Protein AF-A0A1Y6BGN5-F1 (afdb_monomer_lite)

pLDDT: mean 85.34, std 17.21, range [22.95, 98.94]

Organism: NCBI:txid1513793

Secondary structure (DSSP, 8-state):
---S---S--EEEEEETTEEEEEEGGG-SEEEEETTEEEEE-SS-EEEESS-HHHHHHHS-TTTEEEEETTEEEEGGGEEEEE-SSSPEEEETTS-EEEPPTTTHHHHHHHHHHHHHHHH--S----------HHHHTPPBPPPSS-HHHHHHHH-TT--HHHHHHHHHHTTS--PEEESTT-TTHHHHHHHHHHHHHHTT-B-EEEE------GGGTTPPPPHHHHHHHHHHHHHHHHHHTTS-EEEEE-TTHHHHHTT-S-HHHHHHHHHHHHHHHHHHTTSTTEEEEEE---TTTS-HHHHHHHHHHHTTTTSSEEEE-TT----HHHHHHHHHHHHHHTTS-EEEEE-SSBTT--SSTT--SS-SS-B--SPPBS--SSTTEEEEE--SPTTB---STTTS-SPPTT-B-HHHHHHHHHTT-S---

InterPro domains:
  IPR007492 LytTR DNA-binding domain [PF04397] (25-107)
  IPR007492 LytTR DNA-binding domain [PS50930] (26-114)
  IPR007492 LytTR DNA-binding domain [SM00850] (18-113)
  IPR016288 1, 4-beta cellobiohydrolase [PF01341] (138-424)
  IPR016288 1, 4-beta cellobiohydrolase [PR00733] (160-179)
  IPR016288 1, 4-beta cellobiohydrolase [PR00733] (202-215)
  IPR016288 1, 4-beta cellobiohydrolase [PR00733] (230-245)
  IPR016288 1, 4-beta cellobiohydrolase [PR00733] (286-299)
  IPR016288 1, 4-beta cellobiohydrolase [PR00733] (316-326)
  IPR016288 1, 4-beta cellobiohydrolase [PR00733] (346-359)
  IPR016288 1, 4-beta cellobiohydrolase [PR00733] (362-382)
  IPR016288 1, 4-beta cellobiohydrolase [PR00733] (386-400)
  IPR016288 1, 4-beta cellobiohydrolase [PTHR34876] (112-424)
  IPR036434 1, 4-beta cellobiohydrolase superfamily [G3DSA:3.20.20.40] (139-429)
  IPR036434 1, 4-beta cellobiohydrolase superfamily [SSF51989] (150-424)

Foldseek 3Di:
DDDPPQPAFPWQWDDDPPDIDTDGPVQFFKWFDDPNWIWTDGLPDIDTHPDQVVVVVVNDDPQFWDDQDNGMIGGLVQFPDWDPDPQTWTQGVSRDIDGGDPVCVVVVVVNNCVVVCLQDDDDDPPCPCPPPPPVLQPAAADQDQPDLLNVCLVPPPPQDPVLSVLSVVLSPFAAEAEDEPPPPDLLVVLLVVLVRQVVVSHAHEYEDAYPPLDVVCQPPDDDPVNLVVSLVSLLSNLVSCAQPEYEYEYHAPQLLSLPPRPPVVRLLSSLSSLLSSLVSNVVHPRYQYAYEQEELLRDALSSSLVSCVSSPCVSHQYHEYQQLHAAAPVRRVVRRVSNCSSVVNRAYEYAQQWHQPGDPDSVDRFLDALIARGDGWGQNDPDSRYRIHHNHPSQQAGCACPPVNPDDGGRNGHSVRSVRRHVSNDDPDD

Sequence (430 aa):
MTTANDIVNSNFILQIGVNKKVFHSSEILFFVSENHKTYLVTDKDRWAYDKPLREIEKTLPNLNFVRIHRNAIVNLDYVKRFSKRSPLVITMTNDQNLTVSRSRRQEALKRYENFITAKHSPARMIFSKVVRSKDFASEKIWTRRDSKVRSAIETIPSLDLTERQKLLFLAQQPQAVWLGEWNRDIYADLSRLMRQANHSDSVPIFVIYRLFLREETYGKAIELSFVEDYLNWIRTIANVVGSSKAIIILEPNALCGLANNEDQDQVNLLISLLRSSIEILKQCPKIKLYIDAGNPNWLDAAHISIFLARAGVDIADGFALNVSNYIENDRNIGYGEEISRYLGGKHFVIDTGRNGRGIQNPDEWCNPDGVGLGSIPTLDVKHPLIDGYLWIKPPGESDGVGPEGVAPQDGMFWPQKAIELIDNWRSSSN

Radius of gyration: 24.24 Å; chains: 1; bounding box: 55×46×79 Å

Structure (mmCIF, N/CA/C/O backbone):
data_AF-A0A1Y6BGN5-F1
#
_entry.id   AF-A0A1Y6BGN5-F1
#
loop_
_atom_site.group_PDB
_atom_site.id
_atom_site.type_symbol
_atom_site.label_atom_id
_atom_site.label_alt_id
_atom_site.label_comp_id
_atom_site.label_asym_id
_atom_site.label_entity_id
_atom_site.label_seq_id
_atom_site.pdbx_PDB_ins_code
_atom_site.Cartn_x
_atom_site.Cartn_y
_atom_site.Cartn_z
_atom_site.occupancy
_atom_site.B_iso_or_equiv
_atom_site.auth_seq_id
_atom_site.auth_comp_id
_atom_site.auth_asym_id
_atom_site.auth_atom_id
_atom_site.pdbx_PDB_model_num
ATOM 1 N N . MET A 1 1 ? -26.958 20.041 21.762 1.00 27.11 1 MET A N 1
ATOM 2 C CA . MET A 1 1 ? -26.832 19.494 20.397 1.00 27.11 1 MET A CA 1
ATOM 3 C C . MET A 1 1 ? -25.349 19.360 20.132 1.00 27.11 1 MET A C 1
ATOM 5 O O . MET A 1 1 ? -24.691 20.367 19.926 1.00 27.11 1 MET A O 1
ATOM 9 N N . THR A 1 2 ? -24.814 18.158 20.311 1.00 22.95 2 THR A N 1
ATOM 10 C CA . THR A 1 2 ? -23.373 17.890 20.244 1.00 22.95 2 THR A CA 1
ATOM 11 C C . THR A 1 2 ? -23.068 17.406 18.832 1.00 22.95 2 THR A C 1
ATOM 13 O O . THR A 1 2 ? -23.656 16.427 18.378 1.00 22.95 2 THR A O 1
ATOM 16 N N . THR A 1 3 ? -22.252 18.166 18.110 1.00 23.73 3 THR A N 1
ATOM 17 C CA . THR A 1 3 ? -21.906 17.954 16.702 1.00 23.73 3 THR A CA 1
ATOM 18 C C . THR A 1 3 ? -20.959 16.768 16.526 1.00 23.73 3 THR A C 1
ATOM 20 O O . THR A 1 3 ? -20.103 16.516 17.365 1.00 23.73 3 THR A O 1
ATOM 23 N N . ALA A 1 4 ? -21.119 16.056 15.412 1.00 23.69 4 ALA A N 1
ATOM 24 C CA . ALA A 1 4 ? -20.510 14.772 15.065 1.00 23.69 4 ALA A CA 1
ATOM 25 C C . ALA A 1 4 ? -18.988 14.793 14.762 1.00 23.69 4 ALA A C 1
ATOM 27 O O . ALA A 1 4 ? -18.525 13.988 13.964 1.00 23.69 4 ALA A O 1
ATOM 28 N N . ASN A 1 5 ? -18.210 15.675 15.401 1.00 25.70 5 ASN A N 1
ATOM 29 C CA . ASN A 1 5 ? -16.781 15.877 15.109 1.00 25.70 5 ASN A CA 1
ATOM 30 C C . ASN A 1 5 ? -15.799 15.360 16.181 1.00 25.70 5 ASN A C 1
ATOM 32 O O . ASN A 1 5 ? -14.600 15.572 16.037 1.00 25.70 5 ASN A O 1
ATOM 36 N N . ASP A 1 6 ? -16.254 14.638 17.210 1.00 25.44 6 ASP A N 1
ATOM 37 C CA . ASP A 1 6 ? -15.385 14.235 18.337 1.00 25.44 6 ASP A CA 1
ATOM 38 C C . ASP A 1 6 ? -14.902 12.766 18.307 1.00 25.44 6 ASP A C 1
ATOM 40 O O . ASP A 1 6 ? -14.365 12.270 19.296 1.00 25.44 6 ASP A O 1
ATOM 44 N N . ILE A 1 7 ? -15.065 12.034 17.199 1.00 31.16 7 ILE A N 1
ATOM 45 C CA . ILE A 1 7 ? -14.759 10.588 17.139 1.00 31.16 7 ILE A CA 1
ATOM 46 C C . ILE A 1 7 ? -13.553 10.320 16.235 1.00 31.16 7 ILE A C 1
ATOM 48 O O . ILE A 1 7 ? -13.717 9.741 15.168 1.00 31.16 7 ILE A O 1
ATOM 52 N N . VAL A 1 8 ? -12.351 10.747 16.640 1.00 32.72 8 VAL A N 1
ATOM 53 C CA . VAL A 1 8 ? -11.109 10.366 15.929 1.00 32.72 8 VAL A CA 1
ATOM 54 C C . VAL A 1 8 ? -9.884 10.129 16.839 1.00 32.72 8 VAL A C 1
ATOM 56 O O . VAL A 1 8 ? -9.085 9.260 16.535 1.00 32.72 8 VAL A O 1
ATOM 59 N N . ASN A 1 9 ? -9.733 10.768 18.005 1.00 41.16 9 ASN A N 1
ATOM 60 C CA . ASN A 1 9 ? -8.529 10.593 18.842 1.00 41.16 9 ASN A CA 1
ATOM 61 C C . ASN A 1 9 ? -8.879 10.439 20.322 1.00 41.16 9 ASN A C 1
ATOM 63 O O . ASN A 1 9 ? -9.139 11.428 21.006 1.00 41.16 9 ASN A O 1
ATOM 67 N N . SER A 1 10 ? -8.854 9.223 20.867 1.00 56.25 10 SER A N 1
ATOM 68 C CA . SER A 1 10 ? -9.094 9.025 22.305 1.00 56.25 10 SER A CA 1
ATOM 69 C C . SER A 1 10 ? -7.790 9.109 23.095 1.00 56.25 10 SER A C 1
ATOM 71 O O . SER A 1 10 ? -7.360 8.150 23.734 1.00 56.25 10 SER A O 1
ATOM 73 N N . ASN A 1 11 ? -7.165 10.283 23.029 1.00 65.75 11 ASN A N 1
ATOM 74 C CA . ASN A 1 11 ? -6.073 10.670 23.909 1.00 65.75 11 ASN A CA 1
ATOM 75 C C . ASN A 1 11 ? -6.646 11.083 25.272 1.00 65.75 11 ASN A C 1
ATOM 77 O O . ASN A 1 11 ? -7.466 11.997 25.378 1.00 65.75 11 ASN A O 1
ATOM 81 N N . PHE A 1 12 ? -6.202 10.418 26.333 1.00 69.94 12 PHE A N 1
ATOM 82 C CA . PHE A 1 12 ? -6.549 10.726 27.712 1.00 69.94 12 PHE A CA 1
ATOM 83 C C . PHE A 1 12 ? -5.509 11.680 28.282 1.00 69.94 12 PHE A C 1
ATOM 85 O O . PHE A 1 12 ? -4.389 11.296 28.607 1.00 69.94 12 PHE A O 1
ATOM 92 N N . ILE A 1 13 ? -5.888 12.948 28.397 1.00 71.62 13 ILE A N 1
ATOM 93 C CA . ILE A 1 13 ? -5.029 13.976 28.981 1.00 71.62 13 ILE A CA 1
ATOM 94 C C . ILE A 1 13 ? -5.192 13.937 30.498 1.00 71.62 13 ILE A C 1
ATOM 96 O O . ILE A 1 13 ? -6.309 14.023 31.005 1.00 71.62 13 ILE A O 1
ATOM 100 N N . LEU A 1 14 ? -4.075 13.808 31.201 1.00 72.69 14 LEU A N 1
ATOM 101 C CA . LEU A 1 14 ? -3.960 13.819 32.649 1.00 72.69 14 LEU A CA 1
ATOM 102 C C . LEU A 1 14 ? -3.153 15.049 33.071 1.00 72.69 14 LEU A C 1
ATOM 104 O O . LEU A 1 14 ? -2.045 15.268 32.580 1.00 72.69 14 LEU A O 1
ATOM 108 N N . GLN A 1 15 ? -3.682 15.841 33.999 1.00 66.94 15 GLN A N 1
ATOM 109 C CA . GLN A 1 15 ? -2.956 16.977 34.557 1.00 66.94 15 GLN A CA 1
ATOM 110 C C . GLN A 1 15 ? -2.187 16.560 35.819 1.00 66.94 15 GLN A C 1
ATOM 112 O O . GLN A 1 15 ? -2.777 16.072 36.780 1.00 66.94 15 GLN A O 1
ATOM 117 N N . ILE A 1 16 ? -0.865 16.756 35.818 1.00 63.09 16 ILE A N 1
ATOM 118 C CA . ILE A 1 16 ? 0.044 16.461 36.935 1.00 63.09 16 ILE A CA 1
ATOM 119 C C . ILE A 1 16 ? 0.723 17.770 37.344 1.00 63.09 16 ILE A C 1
ATOM 121 O O . ILE A 1 16 ? 1.734 18.179 36.769 1.00 63.09 16 ILE A O 1
ATOM 125 N N . GLY A 1 17 ? 0.147 18.460 38.329 1.00 64.88 17 GLY A N 1
ATOM 126 C CA . GLY A 1 17 ? 0.598 19.800 38.706 1.00 64.88 17 GLY A CA 1
ATOM 127 C C . GLY A 1 17 ? 0.460 20.779 37.534 1.00 64.88 17 GLY A C 1
ATOM 128 O O . GLY A 1 17 ? -0.644 20.996 37.032 1.00 64.88 17 GLY A O 1
ATOM 129 N N . VAL A 1 18 ? 1.581 21.353 37.090 1.00 62.25 18 VAL A N 1
ATOM 130 C CA . VAL A 1 18 ? 1.641 22.261 35.926 1.00 62.25 18 VAL A CA 1
ATOM 131 C C . VAL A 1 18 ? 1.760 21.534 34.581 1.00 62.25 18 VAL A C 1
ATOM 133 O O . VAL A 1 18 ? 1.523 22.141 33.540 1.00 62.25 18 VAL A O 1
ATOM 136 N N . ASN A 1 19 ? 2.091 20.240 34.586 1.00 58.00 19 ASN A N 1
ATOM 137 C CA . ASN A 1 19 ? 2.354 19.469 33.374 1.00 58.00 19 ASN A CA 1
ATOM 138 C C . ASN A 1 19 ? 1.114 18.688 32.923 1.00 58.00 19 ASN A C 1
ATOM 140 O O . ASN A 1 19 ? 0.285 18.273 33.736 1.00 58.00 19 ASN A O 1
ATOM 144 N N . LYS A 1 20 ? 1.009 18.442 31.615 1.00 74.44 20 LYS A N 1
ATOM 145 C CA . LYS A 1 20 ? 0.020 17.530 31.029 1.00 74.44 20 LYS A CA 1
ATOM 146 C C . LYS A 1 20 ? 0.733 16.283 30.528 1.00 74.44 20 LYS A C 1
ATOM 148 O O . LYS A 1 20 ? 1.713 16.391 29.801 1.00 74.44 20 LYS A O 1
ATOM 153 N N . LYS A 1 21 ? 0.223 15.112 30.898 1.00 78.19 21 LYS A N 1
ATOM 154 C CA . LYS A 1 21 ? 0.632 13.823 30.340 1.00 78.19 21 LYS A CA 1
ATOM 155 C C . LYS A 1 21 ? -0.504 13.295 29.475 1.00 78.19 21 LYS A C 1
ATOM 157 O O . LYS A 1 21 ? -1.659 13.341 29.889 1.00 78.19 21 LYS A O 1
ATOM 162 N N . VAL A 1 22 ? -0.187 12.843 28.270 1.00 78.12 22 VAL A N 1
ATOM 163 C CA . VAL A 1 22 ? -1.165 12.288 27.331 1.00 78.12 22 VAL A CA 1
ATOM 164 C C . VAL A 1 22 ? -0.987 10.778 27.311 1.00 78.12 22 VAL A C 1
ATOM 166 O O . VAL A 1 22 ? 0.139 10.316 27.180 1.00 78.12 22 VAL A O 1
ATOM 169 N N . PHE A 1 23 ? -2.080 10.036 27.467 1.00 76.25 23 PHE A N 1
ATOM 170 C CA . PHE A 1 23 ? -2.112 8.584 27.310 1.00 76.25 23 PHE A CA 1
ATOM 171 C C . PHE A 1 23 ? -2.962 8.236 26.099 1.00 76.25 23 PHE A C 1
ATOM 173 O O . PHE A 1 23 ? -4.135 8.615 26.035 1.00 76.25 23 PHE A O 1
ATOM 180 N N . HIS A 1 24 ? -2.409 7.490 25.157 1.00 76.56 24 HIS A N 1
ATOM 181 C CA . HIS A 1 24 ? -3.201 6.896 24.100 1.00 76.56 24 HIS A CA 1
ATOM 182 C C . HIS A 1 24 ? -4.058 5.757 24.669 1.00 76.56 24 HIS A C 1
ATOM 184 O O . HIS A 1 24 ? -3.662 5.052 25.598 1.00 76.56 24 HIS A O 1
ATOM 190 N N . SER A 1 25 ? -5.248 5.539 24.107 1.00 76.12 25 SER A N 1
ATOM 191 C CA . SER A 1 25 ? -6.156 4.476 24.567 1.00 76.12 25 SER A CA 1
ATOM 192 C C . SER A 1 25 ? -5.528 3.071 24.558 1.00 76.12 25 SER A C 1
ATOM 194 O O . SER A 1 25 ? -5.882 2.244 25.398 1.00 76.12 25 SER A O 1
ATOM 196 N N . SER A 1 26 ? -4.559 2.813 23.671 1.00 77.25 26 SER A N 1
ATOM 197 C CA . SER A 1 26 ? -3.811 1.550 23.637 1.00 77.25 26 SER A CA 1
ATOM 198 C C . SER A 1 26 ? -2.846 1.374 24.807 1.00 77.25 26 SER A C 1
ATOM 200 O O . SER A 1 26 ? -2.418 0.267 25.059 1.00 77.25 26 SER A O 1
ATOM 202 N N . GLU A 1 27 ? -2.479 2.417 25.545 1.00 79.25 27 GLU A N 1
ATOM 203 C CA . GLU A 1 27 ? -1.602 2.271 26.720 1.00 79.25 27 GLU A CA 1
ATOM 204 C C . GLU A 1 27 ? -2.378 1.849 27.977 1.00 79.25 27 GLU A C 1
ATOM 206 O O . GLU A 1 27 ? -1.798 1.541 29.021 1.00 79.25 27 GLU A O 1
ATOM 211 N N . ILE A 1 28 ? -3.710 1.870 27.900 1.00 88.31 28 ILE A N 1
ATOM 212 C CA . ILE A 1 28 ? -4.588 1.758 29.056 1.00 88.31 28 ILE A CA 1
ATOM 213 C C . ILE A 1 28 ? -5.136 0.337 29.140 1.00 88.31 28 ILE A C 1
ATOM 215 O O . ILE A 1 28 ? -5.946 -0.091 28.312 1.00 88.31 28 ILE A O 1
ATOM 219 N N . LEU A 1 29 ? -4.746 -0.370 30.202 1.00 91.25 29 LEU A N 1
ATOM 220 C CA . LEU A 1 29 ? -5.252 -1.705 30.510 1.00 91.25 29 LEU A CA 1
ATOM 221 C C . LEU A 1 29 ? -6.689 -1.612 31.029 1.00 91.25 29 LEU A C 1
ATOM 223 O O . LEU A 1 29 ? -7.571 -2.352 30.595 1.00 91.25 29 LEU A O 1
ATOM 227 N N . PHE A 1 30 ? -6.944 -0.708 31.975 1.00 94.50 30 PHE A N 1
ATOM 228 C CA . PHE A 1 30 ? -8.275 -0.482 32.532 1.00 94.50 30 PHE A CA 1
ATOM 229 C C . PHE A 1 30 ? -8.357 0.843 33.298 1.00 94.50 30 PHE A C 1
ATOM 231 O O . PHE A 1 30 ? -7.354 1.452 33.666 1.00 94.50 30 PHE A O 1
ATOM 238 N N . PHE A 1 31 ? -9.586 1.263 33.584 1.00 95.06 31 PHE A N 1
ATOM 239 C CA . PHE A 1 31 ? -9.889 2.317 34.539 1.00 95.06 31 PHE A CA 1
ATOM 240 C C . PHE A 1 31 ? -10.574 1.721 35.761 1.00 95.06 31 PHE A C 1
ATOM 242 O O . PHE A 1 31 ? -11.490 0.904 35.624 1.00 95.06 31 PHE A O 1
ATOM 249 N N . VAL A 1 32 ? -10.193 2.176 36.951 1.00 96.31 32 VAL A N 1
ATOM 250 C CA . VAL A 1 32 ? -10.810 1.756 38.213 1.00 96.31 32 VAL A CA 1
ATOM 251 C C . VAL A 1 32 ? -11.183 2.965 39.059 1.00 96.31 32 VAL A C 1
ATOM 253 O O . VAL A 1 32 ? -10.526 3.998 39.000 1.00 96.31 32 VAL A O 1
ATOM 256 N N . SER A 1 33 ? -12.251 2.863 39.844 1.00 95.38 33 SER A N 1
ATOM 257 C CA . SER A 1 33 ? -12.600 3.863 40.847 1.00 95.38 33 SER A CA 1
ATOM 258 C C . SER A 1 33 ? -12.490 3.289 42.255 1.00 95.38 33 SER A C 1
ATOM 260 O O . SER A 1 33 ? -13.109 2.276 42.589 1.00 95.38 33 SER A O 1
ATOM 262 N N . GLU A 1 34 ? -11.702 3.963 43.085 1.00 91.94 34 GLU A N 1
ATOM 263 C CA . GLU A 1 34 ? -11.413 3.604 44.472 1.00 91.94 34 GLU A CA 1
ATOM 264 C C . GLU A 1 34 ? -11.423 4.888 45.301 1.00 91.94 34 GLU A C 1
ATOM 266 O O . GLU A 1 34 ? -10.893 5.908 44.862 1.00 91.94 34 GLU A O 1
ATOM 271 N N . ASN A 1 35 ? -12.037 4.868 46.488 1.00 88.62 35 ASN A N 1
ATOM 272 C CA . ASN A 1 35 ? -12.078 6.022 47.399 1.00 88.62 35 ASN A CA 1
ATOM 273 C C . ASN A 1 35 ? -12.530 7.335 46.725 1.00 88.62 35 ASN A C 1
ATOM 275 O O . ASN A 1 35 ? -11.926 8.386 46.921 1.00 88.62 35 ASN A O 1
ATOM 279 N N . HIS A 1 36 ? -13.580 7.260 45.897 1.00 84.31 36 HIS A N 1
ATOM 280 C CA . HIS A 1 36 ? -14.138 8.382 45.122 1.00 84.31 36 HIS A CA 1
ATOM 281 C C . HIS A 1 36 ? -13.188 9.026 44.101 1.00 84.31 36 HIS A C 1
ATOM 283 O O . HIS A 1 36 ? -13.526 10.054 43.520 1.00 84.31 36 HIS A O 1
ATOM 289 N N . LYS A 1 37 ? -12.034 8.411 43.833 1.00 90.56 37 LYS A N 1
ATOM 290 C CA . LYS A 1 37 ? -11.108 8.817 42.776 1.00 90.56 37 LYS A CA 1
ATOM 291 C C . LYS A 1 37 ? -11.176 7.828 41.625 1.00 90.56 37 LYS A C 1
ATOM 293 O O . LYS A 1 37 ? -11.434 6.641 41.838 1.00 90.56 37 LYS A O 1
ATOM 298 N N . THR A 1 38 ? -10.973 8.313 40.408 1.00 93.06 38 THR A N 1
ATOM 299 C CA . THR A 1 38 ? -10.770 7.458 39.238 1.00 93.06 38 THR A CA 1
ATOM 300 C C . THR A 1 38 ? -9.277 7.296 39.011 1.00 93.06 38 THR A C 1
ATOM 302 O O . THR A 1 38 ? -8.500 8.216 39.251 1.00 93.06 38 THR A O 1
ATOM 305 N N . TYR A 1 39 ? -8.873 6.127 38.544 1.00 94.50 39 TYR A N 1
ATOM 306 C CA . TYR A 1 39 ? -7.512 5.826 38.154 1.00 94.50 39 TYR A CA 1
ATOM 307 C C . TYR A 1 39 ? -7.503 5.249 36.746 1.00 94.50 39 TYR A C 1
ATOM 309 O O . TYR A 1 39 ? -8.328 4.396 36.419 1.00 94.50 39 TYR A O 1
ATOM 317 N N . LEU A 1 40 ? -6.554 5.714 35.944 1.00 92.69 40 LEU A N 1
ATOM 318 C CA . LEU A 1 40 ? -6.122 5.097 34.698 1.00 92.69 40 LEU A CA 1
ATOM 319 C C . LEU A 1 40 ? -4.958 4.166 35.041 1.00 92.69 40 LEU A C 1
ATOM 321 O O . LEU A 1 40 ? -4.011 4.597 35.702 1.00 92.69 40 LEU A O 1
ATOM 325 N N . VAL A 1 41 ? -5.039 2.901 34.635 1.00 94.25 41 VAL A N 1
ATOM 326 C CA . VAL A 1 41 ? -4.005 1.896 34.908 1.00 94.25 41 VAL A CA 1
ATOM 327 C C . VAL A 1 41 ? -3.367 1.447 33.599 1.00 94.25 41 VAL A C 1
ATOM 329 O O . VAL A 1 41 ? -4.065 1.013 32.679 1.00 94.25 41 VAL A O 1
ATOM 332 N N . THR A 1 42 ? -2.045 1.571 33.530 1.00 90.94 42 THR A N 1
ATOM 333 C CA . THR A 1 42 ? -1.199 1.040 32.458 1.00 90.94 42 THR A CA 1
ATOM 334 C C . THR A 1 42 ? -0.491 -0.228 32.946 1.00 90.94 42 THR A C 1
ATOM 336 O O . THR A 1 42 ? -0.741 -0.704 34.055 1.00 90.94 42 THR A O 1
ATOM 339 N N . ASP A 1 43 ? 0.384 -0.801 32.123 1.00 81.81 43 ASP A N 1
ATOM 340 C CA . ASP A 1 43 ? 1.165 -1.977 32.516 1.00 81.81 43 ASP A CA 1
ATOM 341 C C . ASP A 1 43 ? 2.143 -1.674 33.668 1.00 81.81 43 ASP A C 1
ATOM 343 O O . ASP A 1 43 ? 2.359 -2.504 34.547 1.00 81.81 43 ASP A O 1
ATOM 347 N N . LYS A 1 44 ? 2.677 -0.446 33.701 1.00 79.88 44 LYS A N 1
ATOM 348 C CA . LYS A 1 44 ? 3.713 -0.023 34.656 1.00 79.88 44 LYS A CA 1
ATOM 349 C C . LYS A 1 44 ? 3.160 0.753 35.851 1.00 79.88 44 LYS A C 1
ATOM 351 O O . LYS A 1 44 ? 3.647 0.581 36.962 1.00 79.88 44 LYS A O 1
ATOM 356 N N . ASP A 1 45 ? 2.149 1.596 35.633 1.00 89.50 45 ASP A N 1
ATOM 357 C CA . ASP A 1 45 ? 1.753 2.626 36.596 1.00 89.50 45 ASP A CA 1
ATOM 358 C C . ASP A 1 45 ? 0.233 2.803 36.711 1.00 89.50 45 ASP A C 1
ATOM 360 O O . ASP A 1 45 ? -0.548 2.447 35.825 1.00 89.50 45 ASP A O 1
ATOM 364 N N . ARG A 1 46 ? -0.196 3.449 37.804 1.00 92.00 46 ARG A N 1
ATOM 365 C CA . ARG A 1 46 ? -1.566 3.957 37.982 1.00 92.00 46 ARG A CA 1
ATOM 366 C C . ARG A 1 46 ? -1.565 5.468 38.178 1.00 92.00 46 ARG A C 1
ATOM 368 O O . ARG A 1 46 ? -0.797 5.999 38.975 1.00 92.00 46 ARG A O 1
ATOM 375 N N . TRP A 1 47 ? -2.494 6.153 37.524 1.00 90.75 47 TRP A N 1
ATOM 376 C CA . TRP A 1 47 ? -2.566 7.613 37.500 1.00 90.75 47 TRP A CA 1
ATOM 377 C C . TRP A 1 47 ? -3.946 8.087 37.931 1.00 90.75 47 TRP A C 1
ATOM 379 O O . TRP A 1 47 ? -4.951 7.586 37.433 1.00 90.75 47 TRP A O 1
ATOM 389 N N . ALA A 1 48 ? -4.012 9.042 38.861 1.00 89.75 48 ALA A N 1
ATOM 390 C CA . ALA A 1 48 ? -5.283 9.602 39.315 1.00 89.75 48 ALA A CA 1
ATOM 391 C C . ALA A 1 48 ? -5.916 10.445 38.202 1.00 89.75 48 ALA A C 1
ATOM 393 O O . ALA A 1 48 ? -5.383 11.488 37.841 1.00 89.75 48 ALA A O 1
ATOM 394 N N . TYR A 1 49 ? -7.050 9.993 37.681 1.00 86.00 49 TYR A N 1
ATOM 395 C CA . TYR A 1 49 ? -7.777 10.636 36.597 1.00 86.00 49 TYR A CA 1
ATOM 396 C C . TYR A 1 49 ? -8.920 11.486 37.155 1.00 86.00 49 TYR A C 1
ATOM 398 O O . TYR A 1 49 ? -9.640 11.068 38.065 1.00 86.00 49 TYR A O 1
ATOM 406 N N . ASP A 1 50 ? -9.072 12.689 36.617 1.00 82.44 50 ASP A N 1
ATOM 407 C CA . ASP A 1 50 ? -10.002 13.712 37.096 1.00 82.44 50 ASP A CA 1
ATOM 408 C C . ASP A 1 50 ? -11.457 13.428 36.697 1.00 82.44 50 ASP A C 1
ATOM 410 O O . ASP A 1 50 ? -12.381 13.777 37.434 1.00 82.44 50 ASP A O 1
ATOM 414 N N . LYS A 1 51 ? -11.683 12.739 35.573 1.00 84.62 51 LYS A N 1
ATOM 415 C CA . LYS A 1 51 ? -13.041 12.410 35.124 1.00 84.62 51 LYS A CA 1
ATOM 416 C C . LYS A 1 51 ? -13.612 11.168 35.816 1.00 84.62 51 LYS A C 1
ATOM 418 O O . LYS A 1 51 ? -12.914 10.166 36.021 1.00 84.62 51 LYS A O 1
ATOM 423 N N . PRO A 1 52 ? -14.921 11.153 36.119 1.00 89.56 52 PRO A N 1
ATOM 424 C CA . PRO A 1 52 ? -15.589 9.958 36.609 1.00 89.56 52 PRO A CA 1
ATOM 425 C C . PRO A 1 52 ? -15.697 8.900 35.505 1.00 89.56 52 PRO A C 1
ATOM 427 O O . PRO A 1 52 ? -15.888 9.207 34.328 1.00 89.56 52 PRO A O 1
ATOM 430 N N . LEU A 1 53 ? -15.707 7.622 35.894 1.00 91.00 53 LEU A N 1
ATOM 431 C CA . LEU A 1 53 ? -15.842 6.504 34.949 1.00 91.00 53 LEU A CA 1
ATOM 432 C C . LEU A 1 53 ? -17.065 6.613 34.020 1.00 91.00 53 LEU A C 1
ATOM 434 O O . LEU A 1 53 ? -17.045 6.079 32.922 1.00 91.00 53 LEU A O 1
ATOM 438 N N . ARG A 1 54 ? -18.162 7.254 34.449 1.00 89.31 54 ARG A N 1
ATOM 439 C CA . ARG A 1 54 ? -19.361 7.448 33.606 1.00 89.31 54 ARG A CA 1
ATOM 440 C C . ARG A 1 54 ? -19.100 8.384 32.421 1.00 89.31 54 ARG A C 1
ATOM 442 O O . ARG A 1 54 ? -19.753 8.243 31.395 1.00 89.31 54 ARG A O 1
ATOM 449 N N . GLU A 1 55 ? -18.205 9.352 32.578 1.00 85.31 55 GLU A N 1
ATOM 450 C CA . GLU A 1 55 ? -17.805 10.249 31.492 1.00 85.31 55 GLU A CA 1
ATOM 451 C C . GLU A 1 55 ? -16.794 9.571 30.581 1.00 85.31 55 GLU A C 1
ATOM 453 O O . GLU A 1 55 ? -16.984 9.588 29.370 1.00 85.31 55 GLU A O 1
ATOM 458 N N . ILE A 1 56 ? -15.810 8.880 31.165 1.00 86.25 56 ILE A N 1
ATOM 459 C CA . ILE A 1 56 ? -14.842 8.072 30.412 1.00 86.25 56 ILE A CA 1
ATOM 460 C C . ILE A 1 56 ? -15.563 7.064 29.506 1.00 86.25 56 ILE A C 1
ATOM 462 O O . ILE A 1 56 ? -15.263 6.975 28.323 1.00 86.25 56 ILE A O 1
ATOM 466 N N . GLU A 1 57 ? -16.567 6.352 30.028 1.00 85.44 57 GLU A N 1
ATOM 467 C CA . GLU A 1 57 ? -17.355 5.371 29.266 1.00 85.44 57 GLU A CA 1
ATOM 468 C C . GLU A 1 57 ? -18.044 5.970 28.028 1.00 85.44 57 GLU A C 1
ATOM 470 O O . GLU A 1 57 ? -18.218 5.264 27.044 1.00 85.44 57 GLU A O 1
ATOM 475 N N . LYS A 1 58 ? -18.403 7.262 28.041 1.00 81.38 58 LYS A N 1
ATOM 476 C CA . LYS A 1 58 ? -19.012 7.938 26.880 1.00 81.38 58 LYS A CA 1
ATOM 477 C C . LYS A 1 58 ? -17.990 8.353 25.826 1.00 81.38 58 LYS A C 1
ATOM 479 O O . LYS A 1 58 ? -18.354 8.501 24.666 1.00 81.38 58 LYS A O 1
ATOM 484 N N . THR A 1 59 ? -16.755 8.612 26.247 1.00 71.62 59 THR A N 1
ATOM 485 C CA . THR A 1 59 ? -15.666 9.082 25.378 1.00 71.62 59 THR A CA 1
ATOM 486 C C . THR A 1 59 ? -14.815 7.944 24.828 1.00 71.62 59 THR A C 1
ATOM 488 O O . THR A 1 59 ? -14.004 8.167 23.934 1.00 71.62 59 THR A O 1
ATOM 491 N N . LEU A 1 60 ? -14.952 6.738 25.384 1.00 70.31 60 LEU A N 1
ATOM 492 C CA . LEU A 1 60 ? -14.217 5.572 24.920 1.00 70.31 60 LEU A CA 1
ATOM 493 C C . LEU A 1 60 ? -14.770 5.107 23.563 1.00 70.31 60 LEU A C 1
ATOM 495 O O . LEU A 1 60 ? -15.981 4.912 23.431 1.00 70.31 60 LEU A O 1
ATOM 499 N N . PRO A 1 61 ? -13.901 4.906 22.558 1.00 52.97 61 PRO A N 1
ATOM 500 C CA . PRO A 1 61 ? -14.320 4.450 21.248 1.00 52.97 61 PRO A CA 1
ATOM 501 C C . PRO A 1 61 ? -14.877 3.031 21.380 1.00 52.97 61 PRO A C 1
ATOM 503 O O . PRO A 1 61 ? -14.394 2.213 22.166 1.00 52.97 61 PRO A O 1
ATOM 506 N N . ASN A 1 62 ? -15.926 2.736 20.617 1.00 52.72 62 ASN A N 1
ATOM 507 C CA . ASN A 1 62 ? -16.821 1.597 20.839 1.00 52.72 62 ASN A CA 1
ATOM 508 C C . ASN A 1 62 ? -16.217 0.194 20.624 1.00 52.72 62 ASN A C 1
ATOM 510 O O . ASN A 1 62 ? -16.968 -0.788 20.600 1.00 52.72 62 ASN A O 1
ATOM 514 N N . LEU A 1 63 ? -14.900 0.038 20.482 1.00 52.91 63 LEU A N 1
ATOM 515 C CA . LEU A 1 63 ? -14.348 -1.208 19.955 1.00 52.91 63 LEU A CA 1
ATOM 516 C C . LEU A 1 63 ? -13.698 -2.126 20.999 1.00 52.91 63 LEU A C 1
ATOM 518 O O . LEU A 1 63 ? -14.126 -3.274 21.047 1.00 52.91 63 LEU A O 1
ATOM 522 N N . ASN A 1 64 ? -12.863 -1.667 21.941 1.00 76.25 64 ASN A N 1
ATOM 523 C CA . ASN A 1 64 ? -12.167 -2.620 22.837 1.00 76.25 64 ASN A CA 1
ATOM 524 C C . ASN A 1 64 ? -12.365 -2.397 24.343 1.00 76.25 64 ASN A C 1
ATOM 526 O O . ASN A 1 64 ? -11.996 -3.261 25.131 1.00 76.25 64 ASN A O 1
ATOM 530 N N . PHE A 1 65 ? -13.021 -1.319 24.783 1.00 87.19 65 PHE A N 1
ATOM 531 C CA . PHE A 1 65 ? -13.329 -1.127 26.205 1.00 87.19 65 PHE A CA 1
ATOM 532 C C . PHE A 1 65 ? -14.728 -1.636 26.573 1.00 87.19 65 PHE A C 1
ATOM 534 O O . PHE A 1 65 ? -15.679 -1.554 25.787 1.00 87.19 65 PHE A O 1
ATOM 541 N N . VAL A 1 66 ? -14.869 -2.162 27.792 1.00 90.50 66 VAL A N 1
ATOM 542 C CA . VAL A 1 66 ? -16.156 -2.593 28.348 1.00 90.50 66 VAL A CA 1
ATOM 543 C C . VAL A 1 66 ? -16.275 -2.270 29.835 1.00 90.50 66 VAL A C 1
ATOM 545 O O . VAL A 1 66 ? -15.375 -2.524 30.638 1.00 90.50 66 VAL A O 1
ATOM 548 N N . ARG A 1 67 ? -17.426 -1.713 30.226 1.00 93.44 67 ARG A N 1
ATOM 549 C CA . ARG A 1 67 ? -17.779 -1.470 31.627 1.00 93.44 67 ARG A CA 1
ATOM 550 C C . ARG A 1 67 ? -18.174 -2.784 32.298 1.00 93.44 67 ARG A C 1
ATOM 552 O O . ARG A 1 67 ? -19.237 -3.332 32.021 1.00 93.44 67 ARG A O 1
ATOM 559 N N . ILE A 1 68 ? -17.353 -3.268 33.226 1.00 94.50 68 ILE A N 1
ATOM 560 C CA . ILE A 1 68 ? -17.575 -4.567 33.892 1.00 94.50 68 ILE A CA 1
ATOM 561 C C . ILE A 1 68 ? -18.132 -4.432 35.305 1.00 94.50 68 ILE A C 1
ATOM 563 O O . ILE A 1 68 ? -18.722 -5.367 35.841 1.00 94.50 68 ILE A O 1
ATOM 567 N N . HIS A 1 69 ? -17.965 -3.266 35.922 1.00 95.62 69 HIS A N 1
ATOM 568 C CA . HIS A 1 69 ? -18.446 -2.989 37.267 1.00 95.62 69 HIS A CA 1
ATOM 569 C C . HIS A 1 69 ? -18.760 -1.500 37.416 1.00 95.62 69 HIS A C 1
ATOM 571 O O . HIS A 1 69 ? -18.261 -0.663 36.661 1.00 95.62 69 HIS A O 1
ATOM 577 N N . ARG A 1 70 ? -19.534 -1.118 38.442 1.00 93.00 70 ARG A N 1
ATOM 578 C CA . ARG A 1 70 ? -19.762 0.307 38.760 1.00 93.00 70 ARG A CA 1
ATOM 579 C C . ARG A 1 70 ? -18.461 1.078 39.005 1.00 93.00 70 ARG A C 1
ATOM 581 O O . ARG A 1 70 ? -18.461 2.292 38.867 1.00 93.00 70 ARG A O 1
ATOM 588 N N . ASN A 1 71 ? -17.369 0.386 39.316 1.00 95.12 71 ASN A N 1
ATOM 589 C CA . ASN A 1 71 ? -16.064 0.977 39.573 1.00 95.12 71 ASN A CA 1
ATOM 590 C C . ASN A 1 71 ? -14.963 0.508 38.608 1.00 95.12 71 ASN A C 1
ATOM 592 O O . ASN A 1 71 ? -13.811 0.775 38.908 1.00 95.12 71 ASN A O 1
ATOM 596 N N . ALA A 1 72 ? -15.271 -0.183 37.503 1.00 96.38 72 ALA A N 1
ATOM 597 C CA . ALA A 1 72 ? -14.230 -0.670 36.595 1.00 96.38 72 ALA A CA 1
ATOM 598 C C . ALA A 1 72 ? -14.676 -0.715 35.125 1.00 96.38 72 ALA A C 1
ATOM 600 O O . ALA A 1 72 ? -15.769 -1.205 34.814 1.00 96.38 72 ALA A O 1
ATOM 601 N N . ILE A 1 73 ? -13.800 -0.237 34.238 1.00 94.56 73 ILE A N 1
ATOM 602 C CA . ILE A 1 73 ? -13.864 -0.368 32.774 1.00 94.56 73 ILE A CA 1
ATOM 603 C C . ILE A 1 73 ? -12.573 -1.041 32.330 1.00 94.56 73 ILE A C 1
ATOM 605 O O . ILE A 1 73 ? -11.513 -0.539 32.673 1.00 94.56 73 ILE A O 1
ATOM 609 N N . VAL A 1 74 ? -12.638 -2.120 31.558 1.00 94.62 74 VAL A N 1
ATOM 610 C CA . VAL A 1 74 ? -11.441 -2.845 31.099 1.00 94.62 74 VAL A CA 1
ATOM 611 C C . VAL A 1 74 ? -11.273 -2.748 29.599 1.00 94.62 74 VAL A C 1
ATOM 613 O O . VAL A 1 74 ? -12.270 -2.690 28.878 1.00 94.62 74 VAL A O 1
ATOM 616 N N . ASN A 1 75 ? -10.026 -2.772 29.147 1.00 90.94 75 ASN A N 1
ATOM 617 C CA . ASN A 1 75 ? -9.673 -2.979 27.756 1.00 90.94 75 ASN A CA 1
ATOM 618 C C . ASN A 1 75 ? -9.545 -4.486 27.478 1.00 90.94 75 ASN A C 1
ATOM 620 O O . ASN A 1 75 ? -8.769 -5.187 28.127 1.00 90.94 75 ASN A O 1
ATOM 624 N N . LEU A 1 76 ? -10.327 -4.986 26.526 1.00 88.25 76 LEU A N 1
ATOM 625 C CA . LEU A 1 76 ? -10.387 -6.395 26.154 1.00 88.25 76 LEU A CA 1
ATOM 626 C C . LEU A 1 76 ? -9.091 -6.901 25.507 1.00 88.25 76 LEU A C 1
ATOM 628 O O . LEU A 1 76 ? -8.790 -8.088 25.646 1.00 88.25 76 LEU A O 1
ATOM 632 N N . ASP A 1 77 ? -8.293 -6.015 24.899 1.00 81.75 77 ASP A N 1
ATOM 633 C CA . ASP A 1 77 ? -6.982 -6.353 24.324 1.00 81.75 77 ASP A CA 1
ATOM 634 C C . ASP A 1 77 ? -6.007 -6.893 25.375 1.00 81.75 77 ASP A C 1
ATOM 636 O O . ASP A 1 77 ? -5.186 -7.761 25.079 1.00 81.75 77 ASP A O 1
ATOM 640 N N . TYR A 1 78 ? -6.165 -6.442 26.621 1.00 86.38 78 TYR A N 1
ATOM 641 C CA . TYR A 1 78 ? -5.307 -6.782 27.754 1.00 86.38 78 TYR A CA 1
ATOM 642 C C . TYR A 1 78 ? -5.940 -7.810 28.701 1.00 86.38 78 TYR A C 1
ATOM 644 O O . TYR A 1 78 ? -5.510 -7.957 29.846 1.00 86.38 78 TYR A O 1
ATOM 652 N N . VAL A 1 79 ? -6.971 -8.541 28.262 1.00 90.25 79 VAL A N 1
ATOM 653 C CA . VAL A 1 79 ? -7.573 -9.615 29.066 1.00 90.25 79 VAL A CA 1
ATOM 654 C C . VAL A 1 79 ? -6.817 -10.925 28.858 1.00 90.25 79 VAL A C 1
ATOM 656 O O . VAL A 1 79 ? -6.930 -11.569 27.817 1.00 90.25 79 VAL A O 1
ATOM 659 N N . LYS A 1 80 ? -6.117 -11.374 29.904 1.00 84.62 80 LYS A N 1
ATOM 660 C CA . LYS A 1 80 ? -5.434 -12.675 29.960 1.00 84.62 80 LYS A CA 1
ATOM 661 C C . LYS A 1 80 ? -6.421 -13.830 30.128 1.00 84.62 80 LYS A C 1
ATOM 663 O O . LYS A 1 80 ? -6.251 -14.889 29.531 1.00 84.62 80 LYS A O 1
ATOM 668 N N . ARG A 1 81 ? -7.459 -13.653 30.955 1.00 87.75 81 ARG A N 1
ATOM 669 C CA . ARG A 1 81 ? -8.464 -14.697 31.231 1.00 87.75 81 ARG A CA 1
ATOM 670 C C . ARG A 1 81 ? -9.787 -14.110 31.711 1.00 87.75 81 ARG A C 1
ATOM 672 O O . ARG A 1 81 ? -9.795 -13.220 32.551 1.00 87.75 81 ARG A O 1
ATOM 679 N N . PHE A 1 82 ? -10.907 -14.695 31.289 1.00 90.44 82 PHE A N 1
ATOM 680 C CA . PHE A 1 82 ? -12.233 -14.416 31.853 1.00 90.44 82 PHE A CA 1
ATOM 681 C C . PHE A 1 82 ? -12.783 -15.665 32.557 1.00 90.44 82 PHE A C 1
ATOM 683 O O . PHE A 1 82 ? -13.187 -16.639 31.920 1.00 90.44 82 PHE A O 1
ATOM 690 N N . SER A 1 83 ? -12.844 -15.643 33.889 1.00 88.12 83 SER A N 1
ATOM 691 C CA . SER A 1 83 ? -13.465 -16.705 34.683 1.00 88.12 83 SER A CA 1
ATOM 692 C C . SER A 1 83 ? -14.985 -16.541 34.720 1.00 88.12 83 SER A C 1
ATOM 694 O O . SER A 1 83 ? -15.507 -15.570 35.270 1.00 88.12 83 SER A O 1
ATOM 696 N N . LYS A 1 84 ? -15.711 -17.526 34.175 1.00 82.81 84 LYS A N 1
ATOM 697 C CA . LYS A 1 84 ? -17.186 -17.579 34.214 1.00 82.81 84 LYS A CA 1
ATOM 698 C C . LYS A 1 84 ? -17.744 -18.151 35.532 1.00 82.81 84 LYS A C 1
ATOM 700 O O . LYS A 1 84 ? -18.964 -18.177 35.717 1.00 82.81 84 LYS A O 1
ATOM 705 N N . ARG A 1 85 ? -16.876 -18.622 36.440 1.00 80.75 85 ARG A N 1
ATOM 706 C CA . ARG A 1 85 ? -17.258 -19.108 37.782 1.00 80.75 85 ARG A CA 1
ATOM 707 C C . ARG A 1 85 ? -17.626 -17.925 38.671 1.00 80.75 85 ARG A C 1
ATOM 709 O O . ARG A 1 85 ? -17.180 -16.822 38.410 1.00 80.75 85 ARG A O 1
ATOM 716 N N . SER A 1 86 ? -18.457 -18.135 39.690 1.00 77.94 86 SER A N 1
ATOM 717 C CA . SER A 1 86 ? -18.799 -17.078 40.650 1.00 77.94 86 SER A CA 1
ATOM 718 C C . SER A 1 86 ? -17.721 -16.978 41.743 1.00 77.94 86 SER A C 1
ATOM 720 O O . SER A 1 86 ? -17.398 -18.018 42.315 1.00 77.94 86 SER A O 1
ATOM 722 N N . PRO A 1 87 ? -17.207 -15.777 42.080 1.00 78.75 87 PRO A N 1
ATOM 723 C CA . PRO A 1 87 ? -17.477 -14.493 41.428 1.00 78.75 87 PRO A CA 1
ATOM 724 C C . PRO A 1 87 ? -16.836 -14.414 40.036 1.00 78.75 87 PRO A C 1
ATOM 726 O O . PRO A 1 87 ? -15.743 -14.934 39.827 1.00 78.75 87 PRO A O 1
ATOM 729 N N . LEU A 1 88 ? -17.522 -13.755 39.091 1.00 88.56 88 LEU A N 1
ATOM 730 C CA . LEU A 1 88 ? -16.987 -13.560 37.741 1.00 88.56 88 LEU A CA 1
ATOM 731 C C . LEU A 1 88 ? -15.810 -12.601 37.814 1.00 88.56 88 LEU A C 1
ATOM 733 O O . LEU A 1 88 ? -15.960 -11.480 38.301 1.00 88.56 88 LEU A O 1
ATOM 737 N N . VAL A 1 89 ? -14.666 -13.038 37.306 1.00 93.25 89 VAL A N 1
ATOM 738 C CA . VAL A 1 89 ? -13.407 -12.300 37.405 1.00 93.25 89 VAL A CA 1
ATOM 739 C C . VAL A 1 89 ? -12.739 -12.247 36.043 1.00 93.25 89 VAL A C 1
ATOM 741 O O . VAL A 1 89 ? -12.624 -13.266 35.360 1.00 93.25 89 VAL A O 1
ATOM 744 N N . ILE A 1 90 ? -12.276 -11.057 35.680 1.00 95.06 90 ILE A N 1
ATOM 745 C CA . ILE A 1 90 ? -11.377 -10.822 34.556 1.00 95.06 90 ILE A CA 1
ATOM 746 C C . ILE A 1 90 ? -9.966 -10.669 35.113 1.00 95.06 90 ILE A C 1
ATOM 748 O O . ILE A 1 90 ? -9.734 -9.828 35.977 1.00 95.06 90 ILE A O 1
ATOM 752 N N . THR A 1 91 ? -9.043 -11.489 34.624 1.00 94.38 91 THR A N 1
ATOM 753 C CA . THR A 1 91 ? -7.607 -11.368 34.878 1.00 94.38 91 THR A CA 1
ATOM 754 C C . THR A 1 91 ? -6.983 -10.602 33.715 1.00 94.38 91 THR A C 1
ATOM 756 O O . THR A 1 91 ? -7.114 -11.026 32.562 1.00 94.38 91 THR A O 1
ATOM 759 N N . MET A 1 92 ? -6.326 -9.487 34.015 1.00 93.31 92 MET A N 1
ATOM 760 C CA . MET A 1 92 ? -5.614 -8.648 33.047 1.00 93.31 92 MET A CA 1
ATOM 761 C C . MET A 1 92 ? -4.204 -9.201 32.764 1.00 93.31 92 MET A C 1
ATOM 763 O O . MET A 1 92 ? -3.737 -10.102 33.461 1.00 93.31 92 MET A O 1
ATOM 767 N N . THR A 1 93 ? -3.518 -8.692 31.739 1.00 86.62 93 THR A N 1
ATOM 768 C CA . THR A 1 93 ? -2.138 -9.094 31.391 1.00 86.62 93 THR A CA 1
ATOM 769 C C . THR A 1 93 ? -1.125 -8.784 32.489 1.00 86.62 93 THR A C 1
ATOM 771 O O . THR A 1 93 ? -0.194 -9.562 32.659 1.00 86.62 93 THR A O 1
ATOM 774 N N . ASN A 1 94 ? -1.362 -7.746 33.295 1.00 85.75 94 ASN A N 1
ATOM 775 C CA . ASN A 1 94 ? -0.580 -7.429 34.498 1.00 85.75 94 ASN A CA 1
ATOM 776 C C . ASN A 1 94 ? -0.999 -8.245 35.744 1.00 85.75 94 ASN A C 1
ATOM 778 O O . ASN A 1 94 ? -0.780 -7.821 36.877 1.00 85.75 94 ASN A O 1
ATOM 782 N N . ASP A 1 95 ? -1.683 -9.376 35.540 1.00 91.94 95 ASP A N 1
ATOM 783 C CA . ASP A 1 95 ? -2.177 -10.313 36.559 1.00 91.94 95 ASP A CA 1
ATOM 784 C C . ASP A 1 95 ? -3.186 -9.751 37.579 1.00 91.94 95 ASP A C 1
ATOM 786 O O . ASP A 1 95 ? -3.638 -10.466 38.482 1.00 91.94 95 ASP A O 1
ATOM 790 N N . GLN A 1 96 ? -3.641 -8.507 37.408 1.00 93.62 96 GLN A N 1
ATOM 791 C CA . GLN A 1 96 ? -4.689 -7.945 38.253 1.00 93.62 96 GLN A CA 1
ATOM 792 C C . GLN A 1 96 ? -6.056 -8.567 37.953 1.00 93.62 96 GLN A C 1
ATOM 794 O O . GLN A 1 96 ? -6.441 -8.780 36.802 1.00 93.62 96 GLN A O 1
ATOM 799 N N . ASN A 1 97 ? -6.813 -8.836 39.018 1.00 94.62 97 ASN A N 1
ATOM 800 C CA . ASN A 1 97 ? -8.122 -9.477 38.960 1.00 94.62 97 ASN A CA 1
ATOM 801 C C . ASN A 1 97 ? -9.241 -8.473 39.255 1.00 94.62 97 ASN A C 1
ATOM 803 O O . ASN A 1 97 ? -9.326 -7.927 40.353 1.00 94.62 97 ASN A O 1
ATOM 807 N N . LEU A 1 98 ? -10.144 -8.282 38.295 1.00 96.00 98 LEU A N 1
ATOM 808 C CA . LEU A 1 98 ? -11.269 -7.356 38.392 1.00 96.00 98 LEU A CA 1
ATOM 809 C C . LEU A 1 98 ? -12.594 -8.121 38.402 1.00 96.00 98 LEU A C 1
ATOM 811 O O . LEU A 1 98 ? -12.875 -8.938 37.524 1.00 96.00 98 LEU A O 1
ATOM 815 N N . THR A 1 99 ? -13.428 -7.852 39.407 1.00 95.12 99 THR A N 1
ATOM 816 C CA . THR A 1 99 ? -14.730 -8.518 39.559 1.00 95.12 99 THR A CA 1
ATOM 817 C C . THR A 1 99 ? -15.776 -7.891 38.640 1.00 95.12 99 THR A C 1
ATOM 819 O O . THR A 1 99 ? -15.969 -6.676 38.634 1.00 95.12 99 THR A O 1
ATOM 822 N N . VAL A 1 100 ? -16.515 -8.727 37.914 1.00 95.25 100 VAL A N 1
ATOM 823 C CA . VAL A 1 100 ? -17.645 -8.315 37.073 1.00 95.25 100 VAL A CA 1
ATOM 824 C C . VAL A 1 100 ? -18.919 -8.266 37.917 1.00 95.25 100 VAL A C 1
ATOM 826 O O . VAL A 1 100 ? -19.273 -9.240 38.588 1.00 95.25 100 VAL A O 1
ATOM 829 N N . SER A 1 101 ? -19.643 -7.142 37.893 1.00 93.75 101 SER A N 1
ATOM 830 C CA . SER A 1 101 ? -20.890 -7.013 38.657 1.00 93.75 101 SER A CA 1
ATOM 831 C C . SER A 1 101 ? -21.990 -7.906 38.086 1.00 93.75 101 SER A C 1
ATOM 833 O O . SER A 1 101 ? -22.065 -8.150 36.880 1.00 93.75 101 SER A O 1
ATOM 835 N N . ARG A 1 102 ? -22.934 -8.325 38.941 1.00 89.94 102 ARG A N 1
ATOM 836 C CA . ARG A 1 102 ? -24.132 -9.061 38.496 1.00 89.94 102 ARG A CA 1
ATOM 837 C C . ARG A 1 102 ? -24.902 -8.307 37.407 1.00 89.94 102 ARG A C 1
ATOM 839 O O . ARG A 1 102 ? -25.332 -8.924 36.443 1.00 89.94 102 ARG A O 1
ATOM 846 N N . SER A 1 103 ? -25.019 -6.984 37.538 1.00 91.56 103 SER A N 1
ATOM 847 C CA . SER A 1 103 ? -25.730 -6.125 36.583 1.00 91.56 103 SER A CA 1
ATOM 848 C C . SER A 1 103 ? -25.034 -5.977 35.228 1.00 91.56 103 SER A C 1
ATOM 850 O O . SER A 1 103 ? -25.711 -5.751 34.234 1.00 91.56 103 SER A O 1
ATOM 852 N N . ARG A 1 104 ? -23.702 -6.105 35.166 1.00 91.31 104 ARG A N 1
ATOM 853 C CA . ARG A 1 104 ? -22.921 -5.983 33.921 1.00 91.31 104 ARG A CA 1
ATOM 854 C C . ARG A 1 104 ? -22.503 -7.326 33.337 1.00 91.31 104 ARG A C 1
ATOM 856 O O . ARG A 1 104 ? -21.967 -7.365 32.238 1.00 91.31 104 ARG A O 1
ATOM 863 N N . ARG A 1 105 ? -22.789 -8.432 34.031 1.00 88.94 105 ARG A N 1
ATOM 864 C CA . ARG A 1 105 ? -22.429 -9.798 33.630 1.00 88.94 105 ARG A CA 1
ATOM 865 C C . ARG A 1 105 ? -22.786 -10.113 32.180 1.00 88.94 105 ARG A C 1
ATOM 867 O O . ARG A 1 105 ? -21.928 -10.595 31.453 1.00 88.94 105 ARG A O 1
ATOM 874 N N . GLN A 1 106 ? -24.038 -9.883 31.785 1.00 86.38 106 GLN A N 1
ATOM 875 C CA . GLN A 1 106 ? -24.520 -10.270 30.457 1.00 86.38 106 GLN A CA 1
ATOM 876 C C . GLN A 1 106 ? -23.824 -9.469 29.351 1.00 86.38 106 GLN A C 1
ATOM 878 O O . GLN A 1 106 ? -23.370 -10.043 28.368 1.00 86.38 106 GLN A O 1
ATOM 883 N N . GLU A 1 107 ? -23.690 -8.158 29.543 1.00 87.38 107 GLU A N 1
ATOM 884 C CA . GLU A 1 107 ? -23.023 -7.257 28.603 1.00 87.38 107 GLU A CA 1
ATOM 885 C C . GLU A 1 107 ? -21.518 -7.539 28.506 1.00 87.38 107 GLU A C 1
ATOM 887 O O . GLU A 1 107 ? -20.998 -7.706 27.405 1.00 87.38 107 GLU A O 1
ATOM 892 N N . ALA A 1 108 ? -20.834 -7.664 29.646 1.00 89.00 108 ALA A N 1
ATOM 893 C CA . ALA A 1 108 ? -19.404 -7.950 29.709 1.00 89.00 108 ALA A CA 1
ATOM 894 C C . ALA A 1 108 ? -19.064 -9.301 29.072 1.00 89.00 108 ALA A C 1
ATOM 896 O O . ALA A 1 108 ? -18.119 -9.386 28.292 1.00 89.00 108 ALA A O 1
ATOM 897 N N . LEU A 1 109 ? -19.857 -10.339 29.362 1.00 87.75 109 LEU A N 1
ATOM 898 C CA . LEU A 1 109 ? -19.670 -11.658 28.769 1.00 87.75 109 LEU A CA 1
ATOM 899 C C . LEU A 1 109 ? -19.920 -11.622 27.261 1.00 87.75 109 LEU A C 1
ATOM 901 O O . LEU A 1 109 ? -19.081 -12.108 26.518 1.00 87.75 109 LEU A O 1
ATOM 905 N N . LYS A 1 110 ? -21.010 -10.992 26.804 1.00 84.31 110 LYS A N 1
ATOM 906 C CA . LYS A 1 110 ? -21.314 -10.860 25.372 1.00 84.31 110 LYS A CA 1
ATOM 907 C C . LYS A 1 110 ? -20.209 -10.109 24.628 1.00 84.31 110 LYS A C 1
ATOM 909 O O . LYS A 1 110 ? -19.792 -10.537 23.559 1.00 84.31 110 LYS A O 1
ATOM 914 N N . ARG A 1 111 ? -19.718 -8.996 25.183 1.00 84.56 111 ARG A N 1
ATOM 915 C CA . ARG A 1 111 ? -18.620 -8.212 24.591 1.00 84.56 111 ARG A CA 1
ATOM 916 C C . ARG A 1 111 ? -17.325 -9.016 24.549 1.00 84.56 111 ARG A C 1
ATOM 918 O O . ARG A 1 111 ? -16.675 -9.028 23.513 1.00 84.56 111 ARG A O 1
ATOM 925 N N . TYR A 1 112 ? -16.994 -9.728 25.625 1.00 86.75 112 TYR A N 1
ATOM 926 C CA . TYR A 1 112 ? -15.819 -10.594 25.669 1.00 86.75 112 TYR A CA 1
ATOM 927 C C . TYR A 1 112 ? -15.924 -11.781 24.703 1.00 86.75 112 TYR A C 1
ATOM 929 O O . TYR A 1 112 ? -14.975 -12.070 23.988 1.00 86.75 112 TYR A O 1
ATOM 937 N N . GLU A 1 113 ? -17.073 -12.452 24.634 1.00 82.56 113 GLU A N 1
ATOM 938 C CA . GLU A 1 113 ? -17.306 -13.561 23.705 1.00 82.56 113 GLU A CA 1
ATOM 939 C C . GLU A 1 113 ? -17.248 -13.085 22.259 1.00 82.56 113 GLU A C 1
ATOM 941 O O . GLU A 1 113 ? -16.567 -13.717 21.460 1.00 82.56 113 GLU A O 1
ATOM 946 N N . ASN A 1 114 ? -17.864 -11.949 21.928 1.00 75.75 114 ASN A N 1
ATOM 947 C CA . ASN A 1 114 ? -17.743 -11.345 20.602 1.00 75.75 114 ASN A CA 1
ATOM 948 C C . ASN A 1 114 ? -16.286 -11.007 20.270 1.00 75.75 114 ASN A C 1
ATOM 950 O O . ASN A 1 114 ? -15.833 -11.299 19.169 1.00 75.75 114 ASN A O 1
ATOM 954 N N . PHE A 1 115 ? -15.549 -10.439 21.225 1.00 76.38 115 PHE A N 1
ATOM 955 C CA . PHE A 1 115 ? -14.139 -10.095 21.067 1.00 76.38 115 PHE A CA 1
ATOM 956 C C . PHE A 1 115 ? -13.261 -11.335 20.839 1.00 76.38 115 PHE A C 1
ATOM 958 O O . PHE A 1 115 ? -12.501 -11.389 19.878 1.00 76.38 115 PHE A O 1
ATOM 965 N N . ILE A 1 116 ? -13.407 -12.381 21.659 1.00 73.88 116 ILE A N 1
ATOM 966 C CA . ILE A 1 116 ? -12.659 -13.636 21.502 1.00 73.88 116 ILE A CA 1
ATOM 967 C C . ILE A 1 116 ? -13.077 -14.379 20.233 1.00 73.88 116 ILE A C 1
ATOM 969 O O . ILE A 1 116 ? -12.213 -14.933 19.565 1.00 73.88 116 ILE A O 1
ATOM 973 N N . THR A 1 117 ? -14.363 -14.365 19.873 1.00 62.72 117 THR A N 1
ATOM 974 C CA . THR A 1 117 ? -14.880 -14.970 18.635 1.00 62.72 117 THR A CA 1
ATOM 975 C C . THR A 1 117 ? -14.312 -14.261 17.411 1.00 62.72 117 THR A C 1
ATOM 977 O O . THR A 1 117 ? -13.868 -14.940 16.493 1.00 62.72 117 THR A O 1
ATOM 980 N N . ALA A 1 118 ? -14.256 -12.926 17.416 1.00 56.06 118 ALA A N 1
ATOM 981 C CA . ALA A 1 118 ? -13.580 -12.152 16.376 1.00 56.06 118 ALA A CA 1
ATOM 982 C C . ALA A 1 118 ? -12.075 -12.466 16.320 1.00 56.06 118 ALA A C 1
ATOM 984 O O . ALA A 1 118 ? -11.512 -12.567 15.238 1.00 56.06 118 ALA A O 1
ATOM 985 N N . LYS A 1 119 ? -11.441 -12.696 17.477 1.00 56.94 119 LYS A N 1
ATOM 986 C CA . LYS A 1 119 ? -10.007 -13.002 17.589 1.00 56.94 119 LYS A CA 1
ATOM 987 C C . LYS A 1 119 ? -9.640 -14.465 17.260 1.00 56.94 119 LYS A C 1
ATOM 989 O O . LYS A 1 119 ? -8.490 -14.719 16.926 1.00 56.94 119 LYS A O 1
ATOM 994 N N . HIS A 1 120 ? -10.576 -15.421 17.356 1.00 42.59 120 HIS A N 1
ATOM 995 C CA . HIS A 1 120 ? -10.281 -16.867 17.294 1.00 42.59 120 HIS A CA 1
ATOM 996 C C . HIS A 1 120 ? -11.224 -17.728 16.431 1.00 42.59 120 HIS A C 1
ATOM 998 O O . HIS A 1 120 ? -11.028 -18.939 16.408 1.00 42.59 120 HIS A O 1
ATOM 1004 N N . SER A 1 121 ? -12.253 -17.205 15.748 1.00 33.53 121 SER A N 1
ATOM 1005 C CA . SER A 1 121 ? -13.169 -18.073 14.977 1.00 33.53 121 SER A CA 1
ATOM 1006 C C . SER A 1 121 ? -12.545 -18.663 13.706 1.00 33.53 121 SER A C 1
ATOM 1008 O O . SER A 1 121 ? -12.241 -17.913 12.775 1.00 33.53 121 SER A O 1
ATOM 1010 N N . PRO A 1 122 ? -12.505 -20.004 13.572 1.00 38.31 122 PRO A N 1
ATOM 1011 C CA . PRO A 1 122 ? -12.356 -20.694 12.301 1.00 38.31 122 PRO A CA 1
ATOM 1012 C C . PRO A 1 122 ? -13.758 -20.974 11.716 1.00 38.31 122 PRO A C 1
ATOM 1014 O O . PRO A 1 122 ? -14.546 -21.716 12.289 1.00 38.31 122 PRO A O 1
ATOM 1017 N N . ALA A 1 123 ? -14.074 -20.378 10.564 1.00 35.03 123 ALA A N 1
ATOM 1018 C CA . ALA A 1 123 ? -15.144 -20.789 9.642 1.00 35.03 123 ALA A CA 1
ATOM 1019 C C . ALA A 1 123 ? -16.592 -20.947 10.185 1.00 35.03 123 ALA A C 1
ATOM 1021 O O . ALA A 1 123 ? -17.086 -22.044 10.430 1.00 35.03 123 ALA A O 1
ATOM 1022 N N . ARG A 1 124 ? -17.348 -19.842 10.177 1.00 28.94 124 ARG A N 1
ATOM 1023 C CA . ARG A 1 124 ? -18.702 -19.763 9.574 1.00 28.94 124 ARG A CA 1
ATOM 1024 C C . ARG A 1 124 ? -19.104 -18.297 9.406 1.00 28.94 124 ARG A C 1
ATOM 1026 O O . ARG A 1 124 ? -20.158 -17.852 9.848 1.00 28.94 124 ARG A O 1
ATOM 1033 N N . MET A 1 125 ? -18.244 -17.524 8.745 1.00 32.12 125 MET A N 1
ATOM 1034 C CA . MET A 1 125 ? -18.721 -16.301 8.120 1.00 32.12 125 MET A CA 1
ATOM 1035 C C . MET A 1 125 ? -19.516 -16.761 6.903 1.00 32.12 125 MET A C 1
ATOM 1037 O O . MET A 1 125 ? -18.962 -17.186 5.892 1.00 32.12 125 MET A O 1
ATOM 1041 N N . ILE A 1 126 ? -20.843 -16.725 7.026 1.00 28.34 126 ILE A N 1
ATOM 1042 C CA . ILE A 1 126 ? -21.672 -16.385 5.877 1.00 28.34 126 ILE A CA 1
ATOM 1043 C C . ILE A 1 126 ? -20.974 -15.154 5.312 1.00 28.34 126 ILE A C 1
ATOM 1045 O O . ILE A 1 126 ? -20.975 -14.117 5.973 1.00 28.34 126 ILE A O 1
ATOM 1049 N N . PHE A 1 127 ? -20.283 -15.296 4.177 1.00 34.97 127 PHE A N 1
ATOM 1050 C CA . PHE A 1 127 ? -19.893 -14.157 3.370 1.00 34.97 127 PHE A CA 1
ATOM 1051 C C . PHE A 1 127 ? -21.209 -13.434 3.123 1.00 34.97 127 PHE A C 1
ATOM 1053 O O . PHE A 1 127 ? -21.983 -13.816 2.243 1.00 34.97 127 PHE A O 1
ATOM 1060 N N . SER A 1 128 ? -21.533 -12.447 3.958 1.00 27.30 128 SER A N 1
ATOM 1061 C CA . SER A 1 128 ? -22.577 -11.486 3.679 1.00 27.30 128 SER A CA 1
ATOM 1062 C C . SER A 1 128 ? -22.009 -10.683 2.537 1.00 27.30 128 SER A C 1
ATOM 1064 O O . SER A 1 128 ? -21.425 -9.639 2.785 1.00 27.30 128 SER A O 1
ATOM 1066 N N . LYS A 1 129 ? -22.041 -11.287 1.341 1.00 32.03 129 LYS A N 1
ATOM 1067 C CA . LYS A 1 129 ? -21.697 -10.734 0.043 1.00 32.03 129 LYS A CA 1
ATOM 1068 C C . LYS A 1 129 ? -20.854 -9.476 0.248 1.00 32.03 129 LYS A C 1
ATOM 1070 O O . LYS A 1 129 ? -21.391 -8.372 0.192 1.00 32.03 129 LYS A O 1
ATOM 1075 N N . VAL A 1 130 ? -19.569 -9.637 0.591 1.00 38.41 130 VAL A N 1
ATOM 1076 C CA . VAL A 1 130 ? -18.632 -8.522 0.445 1.00 38.41 130 VAL A CA 1
ATOM 1077 C C . VAL A 1 130 ? -18.512 -8.394 -1.062 1.00 38.41 130 VAL A C 1
ATOM 1079 O O . VAL A 1 130 ? -17.720 -9.055 -1.725 1.00 38.41 130 VAL A O 1
ATOM 1082 N N . VAL A 1 131 ? -19.509 -7.723 -1.635 1.00 36.81 131 VAL A N 1
ATOM 1083 C CA . VAL A 1 131 ? -19.606 -7.503 -3.059 1.00 36.81 131 VAL A CA 1
ATOM 1084 C C . VAL A 1 131 ? -18.564 -6.448 -3.289 1.00 36.81 131 VAL A C 1
ATOM 1086 O O . VAL A 1 131 ? -18.794 -5.269 -3.025 1.00 36.81 131 VAL A O 1
ATOM 1089 N N . ARG A 1 132 ? -17.407 -6.899 -3.764 1.00 50.91 132 ARG A N 1
ATOM 1090 C CA . ARG A 1 132 ? -16.511 -6.061 -4.536 1.00 50.91 132 ARG A CA 1
ATOM 1091 C C . ARG A 1 132 ? -17.371 -5.151 -5.410 1.00 50.91 132 ARG A C 1
ATOM 1093 O O . ARG A 1 132 ? -18.193 -5.668 -6.175 1.00 50.91 132 ARG A O 1
ATOM 1100 N N . SER A 1 133 ? -17.246 -3.828 -5.275 1.00 57.69 133 SER A N 1
ATOM 1101 C CA . SER A 1 133 ? -18.011 -2.953 -6.162 1.00 57.69 133 SER A CA 1
ATOM 1102 C C . SER A 1 133 ? -17.599 -3.315 -7.587 1.00 57.69 133 SER A C 1
ATOM 1104 O O . SER A 1 133 ? -16.413 -3.284 -7.924 1.00 57.69 133 SER A O 1
ATOM 1106 N N . LYS A 1 134 ? -18.564 -3.754 -8.404 1.00 59.31 134 LYS A N 1
ATOM 1107 C CA . LYS A 1 134 ? -18.299 -4.115 -9.804 1.00 59.31 134 LYS A CA 1
ATOM 1108 C C . LYS A 1 134 ? -17.576 -2.974 -10.523 1.00 59.31 134 LYS A C 1
ATOM 1110 O O . LYS A 1 134 ? -16.704 -3.230 -11.341 1.00 59.31 134 LYS A O 1
ATOM 1115 N N . ASP A 1 135 ? -17.877 -1.748 -10.105 1.00 74.06 135 ASP A N 1
ATOM 1116 C CA . ASP A 1 135 ? -17.264 -0.512 -10.565 1.00 74.06 135 ASP A CA 1
ATOM 1117 C C . ASP A 1 135 ? -15.735 -0.529 -10.419 1.00 74.06 135 ASP A C 1
ATOM 1119 O O . ASP A 1 135 ? -15.046 -0.243 -11.393 1.00 74.06 135 ASP A O 1
ATOM 1123 N N . PHE A 1 136 ? -15.181 -0.946 -9.269 1.00 86.06 136 PHE A N 1
ATOM 1124 C CA . PHE A 1 136 ? -13.726 -0.932 -9.063 1.00 86.06 136 PHE A CA 1
ATOM 1125 C C . PHE A 1 136 ? -12.993 -1.982 -9.913 1.00 86.06 136 PHE A C 1
ATOM 1127 O O . PHE A 1 136 ? -11.903 -1.715 -10.407 1.00 86.06 136 PHE A O 1
ATOM 1134 N N . ALA A 1 137 ? -13.594 -3.157 -10.128 1.00 88.56 137 ALA A N 1
ATOM 1135 C CA . ALA A 1 137 ? -13.006 -4.214 -10.961 1.00 88.56 137 ALA A CA 1
ATOM 1136 C C . ALA A 1 137 ? -12.842 -3.809 -12.430 1.00 88.56 137 ALA A C 1
ATOM 1138 O O . ALA A 1 137 ? -11.939 -4.294 -13.105 1.00 88.56 137 ALA A O 1
ATOM 1139 N N . SER A 1 138 ? -13.719 -2.925 -12.911 1.00 90.50 138 SER A N 1
ATOM 1140 C CA . SER A 1 138 ? -13.723 -2.441 -14.292 1.00 90.50 138 SER A CA 1
ATOM 1141 C C . SER A 1 138 ? -12.843 -1.215 -14.542 1.00 90.50 138 SER A C 1
ATOM 1143 O O . SER A 1 138 ? -12.713 -0.790 -15.689 1.00 90.50 138 SER A O 1
ATOM 1145 N N . GLU A 1 139 ? -12.258 -0.622 -13.497 1.00 94.81 139 GLU A N 1
ATOM 1146 C CA . GLU A 1 139 ? -11.430 0.572 -13.649 1.00 94.81 139 GLU A CA 1
ATOM 1147 C C . GLU A 1 139 ? -10.156 0.271 -14.446 1.00 94.81 139 GLU A C 1
ATOM 1149 O O . GLU A 1 139 ? -9.469 -0.732 -14.240 1.00 94.81 139 GLU A O 1
ATOM 1154 N N . LYS A 1 140 ? -9.792 1.199 -15.331 1.00 96.19 140 LYS A N 1
ATOM 1155 C CA . LYS A 1 140 ? -8.529 1.138 -16.059 1.00 96.19 140 LYS A CA 1
ATOM 1156 C C . LYS A 1 140 ? -7.414 1.723 -15.202 1.00 96.19 140 LYS A C 1
ATOM 1158 O O . LYS A 1 140 ? -7.484 2.886 -14.813 1.00 96.19 140 LYS A O 1
ATOM 1163 N N . ILE A 1 141 ? -6.357 0.957 -14.951 1.00 98.12 141 ILE A N 1
ATOM 1164 C CA . ILE A 1 141 ? -5.176 1.467 -14.246 1.00 98.12 141 ILE A CA 1
ATOM 1165 C C . ILE A 1 141 ? -4.390 2.398 -15.182 1.00 98.12 141 ILE A C 1
ATOM 1167 O O . ILE A 1 141 ? -4.208 2.117 -16.368 1.00 98.12 141 ILE A O 1
ATOM 1171 N N . TRP A 1 142 ? -3.938 3.531 -14.655 1.00 98.25 142 TRP A N 1
ATOM 1172 C CA . TRP A 1 142 ? -3.189 4.526 -15.409 1.00 98.25 142 TRP A CA 1
ATOM 1173 C C . TRP A 1 142 ? -1.745 4.085 -15.684 1.00 98.25 142 TRP A C 1
ATOM 1175 O O . TRP A 1 142 ? -1.007 3.711 -14.774 1.00 98.25 142 TRP A O 1
ATOM 1185 N N . THR A 1 143 ? -1.317 4.219 -16.942 1.00 97.38 143 THR A N 1
ATOM 1186 C CA . THR A 1 143 ? 0.077 4.023 -17.360 1.00 97.38 143 THR A CA 1
ATOM 1187 C C . THR A 1 143 ? 0.766 5.372 -17.542 1.00 97.38 143 THR A C 1
ATOM 1189 O O . THR A 1 143 ? 0.407 6.160 -18.425 1.00 97.38 143 THR A O 1
ATOM 1192 N N . ARG A 1 144 ? 1.811 5.614 -16.745 1.00 93.62 144 ARG A N 1
ATOM 1193 C CA . ARG A 1 144 ? 2.637 6.822 -16.819 1.00 93.62 144 ARG A CA 1
ATOM 1194 C C . ARG A 1 144 ? 3.455 6.870 -18.116 1.00 93.62 144 ARG A C 1
ATOM 1196 O O . ARG A 1 144 ? 4.194 5.941 -18.435 1.00 93.62 144 ARG A O 1
ATOM 1203 N N . ARG A 1 145 ? 3.362 7.982 -18.856 1.00 89.94 145 ARG A N 1
ATOM 1204 C CA . ARG A 1 145 ? 4.065 8.175 -20.144 1.00 89.94 145 ARG A CA 1
ATOM 1205 C C . ARG A 1 145 ? 5.486 8.726 -20.020 1.00 89.94 145 ARG A C 1
ATOM 1207 O O . ARG A 1 145 ? 6.239 8.630 -20.973 1.00 89.94 145 ARG A O 1
ATOM 1214 N N . ASP A 1 146 ? 5.854 9.287 -18.879 1.00 91.00 146 ASP A N 1
ATOM 1215 C CA . ASP A 1 146 ? 7.185 9.825 -18.569 1.00 91.00 146 ASP A CA 1
ATOM 1216 C C . ASP A 1 146 ? 7.885 8.956 -17.503 1.00 91.00 146 ASP A C 1
ATOM 1218 O O . ASP A 1 146 ? 8.381 9.457 -16.495 1.00 91.00 146 ASP A O 1
ATOM 1222 N N . SER A 1 147 ? 7.848 7.629 -17.675 1.00 92.94 147 SER A N 1
ATOM 1223 C CA . SER A 1 147 ? 8.470 6.672 -16.749 1.00 92.94 147 SER A CA 1
A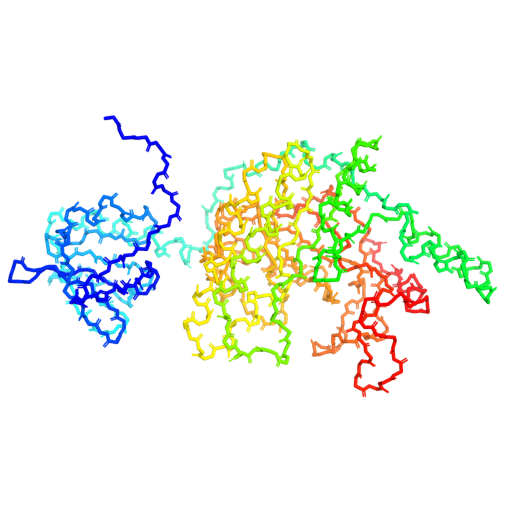TOM 1224 C C . SER A 1 147 ? 9.987 6.567 -16.952 1.00 92.94 147 SER A C 1
ATOM 1226 O O . SER A 1 147 ? 10.507 6.867 -18.030 1.00 92.94 147 SER A O 1
ATOM 1228 N N . LYS A 1 148 ? 10.709 6.074 -15.934 1.00 94.94 148 LYS A N 1
ATOM 1229 C CA . LYS A 1 148 ? 12.161 5.836 -16.037 1.00 94.94 148 LYS A CA 1
ATOM 1230 C C . LYS A 1 148 ? 12.503 4.825 -17.139 1.00 94.94 148 LYS A C 1
ATOM 1232 O O . LYS A 1 148 ? 13.490 5.017 -17.837 1.00 94.94 148 LYS A O 1
ATOM 1237 N N . VAL A 1 149 ? 11.640 3.827 -17.364 1.00 94.69 149 VAL A N 1
ATOM 1238 C CA . VAL A 1 149 ? 11.767 2.867 -18.477 1.00 94.69 149 VAL A CA 1
ATOM 1239 C C . VAL A 1 149 ? 11.777 3.591 -19.829 1.00 94.69 149 VAL A C 1
ATOM 1241 O O . VAL A 1 149 ? 12.623 3.312 -20.672 1.00 94.69 149 VAL A O 1
ATOM 1244 N N . ARG A 1 150 ? 10.864 4.552 -20.044 1.00 94.25 150 ARG A N 1
ATOM 1245 C CA . ARG A 1 150 ? 10.801 5.323 -21.300 1.00 94.25 150 ARG A CA 1
ATOM 1246 C C . ARG A 1 150 ? 12.017 6.216 -21.484 1.00 94.25 150 ARG A C 1
ATOM 1248 O O . ARG A 1 150 ? 12.610 6.197 -22.555 1.00 94.25 150 ARG A O 1
ATOM 1255 N N . SER A 1 151 ? 12.434 6.897 -20.417 1.00 95.12 151 SER A N 1
ATOM 1256 C CA . SER A 1 151 ? 13.680 7.667 -20.416 1.00 95.12 151 SER A CA 1
ATOM 1257 C C . SER A 1 151 ? 14.882 6.792 -20.797 1.00 95.12 151 SER A C 1
ATOM 1259 O O . SER A 1 151 ? 15.682 7.179 -21.644 1.00 95.12 151 SER A O 1
ATOM 1261 N N . ALA A 1 152 ? 14.985 5.572 -20.262 1.00 94.06 152 ALA A N 1
ATOM 1262 C CA . ALA A 1 152 ? 16.070 4.648 -20.592 1.00 94.06 152 ALA A CA 1
ATOM 1263 C C . ALA A 1 152 ? 16.052 4.197 -22.063 1.00 94.06 152 ALA A C 1
ATOM 1265 O O . ALA A 1 152 ? 17.104 4.146 -22.697 1.00 94.06 152 ALA A O 1
ATOM 1266 N N . ILE A 1 153 ? 14.872 3.929 -22.634 1.00 94.50 153 ILE A N 1
ATOM 1267 C CA . ILE A 1 153 ? 14.732 3.607 -24.065 1.00 94.50 153 ILE A CA 1
ATOM 1268 C C . ILE A 1 153 ? 15.254 4.760 -24.936 1.00 94.50 153 ILE A C 1
ATOM 1270 O O . ILE A 1 153 ? 15.921 4.518 -25.939 1.00 94.50 153 ILE A O 1
ATOM 1274 N N . GLU A 1 154 ? 14.969 6.008 -24.568 1.00 93.69 154 GLU A N 1
ATOM 1275 C CA . GLU A 1 154 ? 15.365 7.192 -25.341 1.00 93.69 154 GLU A CA 1
ATOM 1276 C C . GLU A 1 154 ? 16.849 7.550 -25.175 1.00 93.69 154 GLU A C 1
ATOM 1278 O O . GLU A 1 154 ? 17.480 8.013 -26.122 1.00 93.69 154 GLU A O 1
ATOM 1283 N N . THR A 1 155 ? 17.417 7.325 -23.988 1.00 94.94 155 THR A N 1
ATOM 1284 C CA . THR A 1 155 ? 18.741 7.853 -23.617 1.00 94.94 155 THR A CA 1
ATOM 1285 C C . THR A 1 155 ? 19.880 6.844 -23.702 1.00 94.94 155 THR A C 1
ATOM 1287 O O . THR A 1 155 ? 21.034 7.264 -23.753 1.00 94.94 155 THR A O 1
ATOM 1290 N N . ILE A 1 156 ? 19.604 5.536 -23.741 1.00 93.06 156 ILE A N 1
ATOM 1291 C CA . ILE A 1 156 ? 20.646 4.502 -23.787 1.00 93.06 156 ILE A CA 1
ATOM 1292 C C . ILE A 1 156 ? 20.842 4.045 -25.242 1.00 93.06 156 ILE A C 1
ATOM 1294 O O . ILE A 1 156 ? 20.017 3.292 -25.770 1.00 93.06 156 ILE A O 1
ATOM 1298 N N . PRO A 1 157 ? 21.918 4.476 -25.932 1.00 92.31 157 PRO A N 1
ATOM 1299 C CA . PRO A 1 157 ? 22.124 4.155 -27.344 1.00 92.31 157 PRO A CA 1
ATOM 1300 C C . PRO A 1 157 ? 22.514 2.691 -27.572 1.00 92.31 157 PRO A C 1
ATOM 1302 O O . PRO A 1 157 ? 22.231 2.158 -28.640 1.00 92.31 157 PRO A O 1
ATOM 1305 N N . SER A 1 158 ? 23.116 2.033 -26.577 1.00 94.75 158 SER A N 1
ATOM 1306 C CA . SER A 1 158 ? 23.622 0.659 -26.682 1.00 94.75 158 SER A CA 1
ATOM 1307 C C . SER A 1 158 ? 22.541 -0.422 -26.688 1.00 94.75 158 SER A C 1
ATOM 1309 O O . SER A 1 158 ? 22.877 -1.571 -26.940 1.00 94.75 158 SER A O 1
ATOM 1311 N N . LEU A 1 159 ? 21.277 -0.078 -26.406 1.00 94.25 159 LEU A N 1
ATOM 1312 C CA . LEU A 1 159 ? 20.179 -1.044 -26.440 1.00 94.25 159 LEU A CA 1
ATOM 1313 C C . LEU A 1 159 ? 19.912 -1.505 -27.875 1.00 94.25 159 LEU A C 1
ATOM 1315 O O . LEU A 1 159 ? 19.630 -0.669 -28.749 1.00 94.25 159 LEU A O 1
ATOM 1319 N N . ASP A 1 160 ? 19.927 -2.816 -28.095 1.00 95.88 160 ASP A N 1
ATOM 1320 C CA . ASP A 1 160 ? 19.553 -3.402 -29.378 1.00 95.88 160 ASP A CA 1
ATOM 1321 C C . ASP A 1 160 ? 18.027 -3.346 -29.621 1.00 95.88 160 ASP A C 1
ATOM 1323 O O . ASP A 1 160 ? 17.237 -2.899 -28.782 1.00 95.88 160 ASP A O 1
ATOM 1327 N N . LEU A 1 161 ? 17.580 -3.758 -30.812 1.00 94.94 161 LEU A N 1
ATOM 1328 C CA . LEU A 1 161 ? 16.156 -3.722 -31.166 1.00 94.94 161 LEU A CA 1
ATOM 1329 C C . LEU A 1 161 ? 15.292 -4.639 -30.285 1.00 94.94 161 LEU A C 1
ATOM 1331 O O . LEU A 1 161 ? 14.159 -4.277 -29.964 1.00 94.94 161 LEU A O 1
ATOM 1335 N N . THR A 1 162 ? 15.810 -5.799 -29.888 1.00 95.56 162 THR A N 1
ATOM 1336 C CA . THR A 1 162 ? 15.108 -6.781 -29.052 1.00 95.56 162 THR A CA 1
ATOM 1337 C C . THR A 1 162 ? 14.960 -6.256 -27.628 1.00 95.56 162 THR A C 1
ATOM 1339 O O . THR A 1 162 ? 13.866 -6.278 -27.061 1.00 95.56 162 THR A O 1
ATOM 1342 N N . GLU A 1 163 ? 16.035 -5.720 -27.057 1.00 96.38 163 GLU A N 1
ATOM 1343 C CA . GLU A 1 163 ? 16.047 -5.089 -25.739 1.00 96.38 163 GLU A CA 1
ATOM 1344 C C . GLU A 1 163 ? 15.082 -3.900 -25.693 1.00 96.38 163 GLU A C 1
ATOM 1346 O O . GLU A 1 163 ? 14.247 -3.804 -24.790 1.00 96.38 163 GLU A O 1
ATOM 1351 N N . ARG A 1 164 ? 15.102 -3.035 -26.717 1.00 95.88 164 ARG A N 1
ATOM 1352 C CA . ARG A 1 164 ? 14.147 -1.921 -26.844 1.00 95.88 164 ARG A CA 1
ATOM 1353 C C . ARG A 1 164 ? 12.703 -2.407 -26.872 1.00 95.88 164 ARG A C 1
ATOM 1355 O O . ARG A 1 164 ? 11.861 -1.804 -26.214 1.00 95.88 164 ARG A O 1
ATOM 1362 N N . GLN A 1 165 ? 12.396 -3.485 -27.596 1.00 95.19 165 GLN A N 1
ATOM 1363 C CA . GLN A 1 165 ? 11.042 -4.050 -27.643 1.00 95.19 165 GLN A CA 1
ATOM 1364 C C . GLN A 1 165 ? 10.584 -4.584 -26.280 1.00 95.19 165 GLN A C 1
ATOM 1366 O O . GLN A 1 165 ? 9.452 -4.311 -25.875 1.00 95.19 165 GLN A O 1
ATOM 1371 N N . LYS A 1 166 ? 11.462 -5.275 -25.541 1.00 95.94 166 LYS A N 1
ATOM 1372 C CA . LYS A 1 166 ? 11.177 -5.730 -24.169 1.00 95.94 166 LYS A CA 1
ATOM 1373 C C . LYS A 1 166 ? 10.877 -4.546 -23.246 1.00 95.94 166 LYS A C 1
ATOM 1375 O O . LYS A 1 166 ? 9.839 -4.510 -22.586 1.00 95.94 166 LYS A O 1
ATOM 1380 N N . LEU A 1 167 ? 11.730 -3.524 -23.252 1.00 96.25 167 LEU A N 1
ATOM 1381 C CA . LEU A 1 167 ? 11.518 -2.335 -22.425 1.00 96.25 167 LEU A CA 1
ATOM 1382 C C . LEU A 1 167 ? 10.275 -1.539 -22.854 1.00 96.25 167 LEU A C 1
ATOM 1384 O O . LEU A 1 167 ? 9.570 -1.000 -22.003 1.00 96.25 167 LEU A O 1
ATOM 1388 N N . LEU A 1 168 ? 9.953 -1.493 -24.151 1.00 95.81 168 LEU A N 1
ATOM 1389 C CA . LEU A 1 168 ? 8.714 -0.888 -24.649 1.00 95.81 168 LEU A CA 1
ATOM 1390 C C . LEU A 1 168 ? 7.474 -1.621 -24.135 1.00 95.81 168 LEU A C 1
ATOM 1392 O O . LEU A 1 168 ? 6.500 -0.956 -23.785 1.00 95.81 168 LEU A O 1
ATOM 1396 N N . PHE A 1 169 ? 7.503 -2.955 -24.072 1.00 95.19 169 PHE A N 1
ATOM 1397 C CA . PHE A 1 169 ? 6.437 -3.742 -23.453 1.00 95.19 169 PHE A CA 1
ATOM 1398 C C . PHE A 1 169 ? 6.251 -3.350 -21.980 1.00 95.19 169 PHE A C 1
ATOM 1400 O O . PHE A 1 169 ? 5.130 -3.056 -21.561 1.00 95.19 169 PHE A O 1
ATOM 1407 N N . LEU A 1 170 ? 7.346 -3.256 -21.221 1.00 95.38 170 LEU A N 1
ATOM 1408 C CA . LEU A 1 170 ? 7.313 -2.860 -19.812 1.00 95.38 170 LEU A CA 1
ATOM 1409 C C . LEU A 1 170 ? 6.781 -1.430 -19.620 1.00 95.38 170 LEU A C 1
ATOM 1411 O O . LEU A 1 170 ? 5.940 -1.180 -18.759 1.00 95.38 170 LEU A O 1
ATOM 1415 N N . ALA A 1 171 ? 7.210 -0.498 -20.474 1.00 95.31 171 ALA A N 1
ATOM 1416 C CA . ALA A 1 171 ? 6.780 0.901 -20.491 1.00 95.31 171 ALA A CA 1
ATOM 1417 C C . ALA A 1 171 ? 5.302 1.118 -20.878 1.00 95.31 171 ALA A C 1
ATOM 1419 O O . ALA A 1 171 ? 4.803 2.250 -20.810 1.00 95.31 171 ALA A O 1
ATOM 1420 N N . GLN A 1 172 ? 4.617 0.081 -21.362 1.00 95.25 172 GLN A N 1
ATOM 1421 C CA . GLN A 1 172 ? 3.186 0.110 -21.678 1.00 95.25 172 GLN A CA 1
ATOM 1422 C C . GLN A 1 172 ? 2.317 -0.386 -20.518 1.00 95.25 172 GLN A C 1
ATOM 1424 O O . GLN A 1 172 ? 1.111 -0.129 -20.523 1.00 95.25 172 GLN A O 1
ATOM 1429 N N . GLN A 1 173 ? 2.911 -1.026 -19.510 1.00 96.31 173 GLN A N 1
ATOM 1430 C CA . GLN A 1 173 ? 2.170 -1.528 -18.360 1.00 96.31 173 GLN A CA 1
ATOM 1431 C C . GLN A 1 173 ? 2.002 -0.452 -17.278 1.00 96.31 173 GLN A C 1
ATOM 1433 O O . GLN A 1 173 ? 2.907 0.366 -17.079 1.00 96.31 173 GLN A O 1
ATOM 1438 N N . PRO A 1 174 ? 0.869 -0.450 -16.557 1.00 97.69 174 PRO A N 1
ATOM 1439 C CA . PRO A 1 174 ? 0.686 0.398 -15.387 1.00 97.69 174 PRO A CA 1
ATOM 1440 C C . PRO A 1 174 ? 1.730 0.095 -14.307 1.00 97.69 174 PRO A C 1
ATOM 1442 O O . PRO A 1 174 ? 2.063 -1.057 -14.067 1.00 97.69 174 PRO A O 1
ATOM 1445 N N . GLN A 1 175 ? 2.250 1.120 -13.643 1.00 97.00 175 GLN A N 1
ATOM 1446 C CA . GLN A 1 175 ? 3.224 0.989 -12.555 1.00 97.00 175 GLN A CA 1
ATOM 1447 C C . GLN A 1 175 ? 2.920 2.059 -11.515 1.00 97.00 175 GLN A C 1
ATOM 1449 O O . GLN A 1 175 ? 2.471 3.155 -11.875 1.00 97.00 175 GLN A O 1
ATOM 1454 N N . ALA A 1 176 ? 3.157 1.761 -10.240 1.00 98.38 176 ALA A N 1
ATOM 1455 C CA . ALA A 1 176 ? 2.958 2.755 -9.200 1.00 98.38 176 ALA A CA 1
ATOM 1456 C C . ALA A 1 176 ? 4.003 3.874 -9.261 1.00 98.38 176 ALA A C 1
ATOM 1458 O O . ALA A 1 176 ? 5.151 3.680 -9.664 1.00 98.38 176 ALA A O 1
ATOM 1459 N N . VAL A 1 177 ? 3.598 5.070 -8.837 1.00 98.06 177 VAL A N 1
ATOM 1460 C CA . VAL A 1 177 ? 4.497 6.211 -8.666 1.00 98.06 177 VAL A CA 1
ATOM 1461 C C . VAL A 1 177 ? 4.777 6.400 -7.183 1.00 98.06 177 VAL A C 1
ATOM 1463 O O . VAL A 1 177 ? 3.864 6.660 -6.402 1.00 98.06 177 VAL A O 1
ATOM 1466 N N . TRP A 1 178 ? 6.047 6.286 -6.808 1.00 97.62 178 TRP A N 1
ATOM 1467 C CA . TRP A 1 178 ? 6.491 6.464 -5.432 1.00 97.62 178 TRP A CA 1
ATOM 1468 C C . TRP A 1 178 ? 6.656 7.950 -5.111 1.00 97.62 178 TRP A C 1
ATOM 1470 O O . TRP A 1 178 ? 7.283 8.701 -5.866 1.00 97.62 178 TRP A O 1
ATOM 1480 N N . LEU A 1 179 ? 6.075 8.353 -3.988 1.00 97.19 179 LEU A N 1
ATOM 1481 C CA . LEU A 1 179 ? 6.087 9.697 -3.434 1.00 97.19 179 LEU A CA 1
ATOM 1482 C C . LEU A 1 179 ? 6.824 9.644 -2.098 1.00 97.19 179 LEU A C 1
ATOM 1484 O O . LEU A 1 179 ? 6.461 8.854 -1.228 1.00 97.19 179 LEU A O 1
ATOM 1488 N N . GLY A 1 180 ? 7.827 10.493 -1.925 1.00 93.75 180 GLY A N 1
ATOM 1489 C CA . GLY A 1 180 ? 8.687 10.461 -0.749 1.00 93.75 180 GLY A CA 1
ATOM 1490 C C . GLY A 1 180 ? 9.410 11.777 -0.515 1.00 93.75 180 GLY A C 1
ATOM 1491 O O . GLY A 1 180 ? 9.062 12.816 -1.076 1.00 93.75 180 GLY A O 1
ATOM 1492 N N . GLU A 1 181 ? 10.445 11.736 0.319 1.00 89.50 181 GLU A N 1
ATOM 1493 C CA . GLU A 1 181 ? 11.252 12.912 0.675 1.00 89.50 181 GLU A CA 1
ATOM 1494 C C . GLU A 1 181 ? 11.954 13.576 -0.523 1.00 89.50 181 GLU A C 1
ATOM 1496 O O . GLU A 1 181 ? 12.233 14.772 -0.498 1.00 89.50 181 GLU A O 1
ATOM 1501 N N . TRP A 1 182 ? 12.202 12.823 -1.599 1.00 90.62 182 TRP A N 1
ATOM 1502 C CA . TRP A 1 182 ? 12.828 13.331 -2.821 1.00 90.62 182 TRP A CA 1
ATOM 1503 C C . TRP A 1 182 ? 11.912 14.263 -3.631 1.00 90.62 182 TRP A C 1
ATOM 1505 O O . TRP A 1 182 ? 12.386 14.953 -4.539 1.00 90.62 182 TRP A O 1
ATOM 1515 N N . ASN A 1 183 ? 10.610 14.307 -3.329 1.00 93.75 183 ASN A N 1
ATOM 1516 C CA . ASN A 1 183 ? 9.688 15.263 -3.935 1.00 93.75 183 ASN A CA 1
ATOM 1517 C C . ASN A 1 183 ? 9.891 16.656 -3.328 1.00 93.75 183 ASN A C 1
ATOM 1519 O O . ASN A 1 183 ? 9.374 16.955 -2.253 1.00 93.75 183 ASN A O 1
ATOM 1523 N N . ARG A 1 184 ? 10.604 17.529 -4.052 1.00 91.88 184 ARG A N 1
ATOM 1524 C CA . ARG A 1 184 ? 10.858 18.919 -3.625 1.00 91.88 184 ARG A CA 1
ATOM 1525 C C . ARG A 1 184 ? 9.572 19.730 -3.448 1.00 91.88 184 ARG A C 1
ATOM 1527 O O . ARG A 1 184 ? 9.477 20.516 -2.515 1.00 91.88 184 ARG A O 1
ATOM 1534 N N . ASP A 1 185 ? 8.606 19.535 -4.344 1.00 95.75 185 ASP A N 1
ATOM 1535 C CA . ASP A 1 185 ? 7.274 20.137 -4.278 1.00 95.75 185 ASP A CA 1
ATOM 1536 C C . ASP A 1 185 ? 6.228 19.063 -4.600 1.00 95.75 185 ASP A C 1
ATOM 1538 O O . ASP A 1 185 ? 5.854 18.835 -5.754 1.00 95.75 185 ASP A O 1
ATOM 1542 N N . ILE A 1 186 ? 5.758 18.381 -3.552 1.00 97.12 186 ILE A N 1
ATOM 1543 C CA . ILE A 1 186 ? 4.757 17.320 -3.688 1.00 97.12 186 ILE A CA 1
ATOM 1544 C C . ILE A 1 186 ? 3.446 17.828 -4.296 1.00 97.12 186 ILE A C 1
ATOM 1546 O O . ILE A 1 186 ? 2.774 17.078 -5.004 1.00 97.12 186 ILE A O 1
ATOM 1550 N N . TYR A 1 187 ? 3.078 19.092 -4.055 1.00 97.88 187 TYR A N 1
ATOM 1551 C CA . TYR A 1 187 ? 1.849 19.657 -4.594 1.00 97.88 187 TYR A CA 1
ATOM 1552 C C . TYR A 1 187 ? 1.948 19.748 -6.116 1.00 97.88 187 TYR A C 1
ATOM 1554 O O . TYR A 1 187 ? 1.064 19.249 -6.818 1.00 97.88 187 TYR A O 1
ATOM 1562 N N . ALA A 1 188 ? 3.027 20.338 -6.635 1.00 97.75 188 ALA A N 1
ATOM 1563 C CA . ALA A 1 188 ? 3.244 20.476 -8.071 1.00 97.75 188 ALA A CA 1
ATOM 1564 C C . ALA A 1 188 ? 3.413 19.113 -8.764 1.00 97.75 188 ALA A C 1
ATOM 1566 O O . ALA A 1 188 ? 2.762 18.858 -9.788 1.00 97.75 188 ALA A O 1
ATOM 1567 N N . ASP A 1 189 ? 4.232 18.230 -8.183 1.00 97.44 189 ASP A N 1
ATOM 1568 C CA . ASP A 1 189 ? 4.511 16.894 -8.714 1.00 97.44 189 ASP A CA 1
ATOM 1569 C C . ASP A 1 189 ? 3.233 16.057 -8.819 1.00 97.44 189 ASP A C 1
ATOM 1571 O O . ASP A 1 189 ? 2.888 15.569 -9.903 1.00 97.44 189 ASP A O 1
ATOM 1575 N N . LEU A 1 190 ? 2.486 15.933 -7.718 1.00 98.12 190 LEU A N 1
ATOM 1576 C CA . LEU A 1 190 ? 1.268 15.132 -7.686 1.00 98.12 190 LEU A CA 1
ATOM 1577 C C . LEU A 1 190 ? 0.153 15.766 -8.522 1.00 98.12 190 LEU A C 1
ATOM 1579 O O . LEU A 1 190 ? -0.542 15.052 -9.242 1.00 98.12 190 LEU A O 1
ATOM 1583 N N . SER A 1 191 ? 0.014 17.097 -8.519 1.00 98.25 191 SER A N 1
ATOM 1584 C CA . SER A 1 191 ? -0.998 17.781 -9.337 1.00 98.25 191 SER A CA 1
ATOM 1585 C C . SER A 1 191 ? -0.798 17.504 -10.825 1.00 98.25 191 SER A C 1
ATOM 1587 O O . SER A 1 191 ? -1.764 17.318 -11.567 1.00 98.25 191 SER A O 1
ATOM 1589 N N . ARG A 1 192 ? 0.457 17.453 -11.285 1.00 97.62 192 ARG A N 1
ATOM 1590 C CA . ARG A 1 192 ? 0.783 17.086 -12.666 1.00 97.62 192 ARG A CA 1
ATOM 1591 C C . ARG A 1 192 ? 0.389 15.640 -12.969 1.00 97.62 192 ARG A C 1
ATOM 1593 O O . ARG A 1 192 ? -0.243 15.408 -13.999 1.00 97.62 192 ARG A O 1
ATOM 1600 N N . LEU A 1 193 ? 0.736 14.696 -12.096 1.00 97.75 193 LEU A N 1
ATOM 1601 C CA . LEU A 1 193 ? 0.422 13.272 -12.271 1.00 97.75 193 LEU A CA 1
ATOM 1602 C C . LEU A 1 193 ? -1.094 13.026 -12.275 1.00 97.75 193 LEU A C 1
ATOM 1604 O O . LEU A 1 193 ? -1.610 12.374 -13.181 1.00 97.75 193 LEU A O 1
ATOM 1608 N N . MET A 1 194 ? -1.824 13.639 -11.340 1.00 98.00 194 MET A N 1
ATOM 1609 C CA . MET A 1 194 ? -3.286 13.562 -11.271 1.00 98.00 194 MET A CA 1
ATOM 1610 C C . MET A 1 194 ? -3.956 14.115 -12.530 1.00 98.00 194 MET A C 1
ATOM 1612 O O . MET A 1 194 ? -4.867 13.485 -13.061 1.00 98.00 194 MET A O 1
ATOM 1616 N N . ARG A 1 195 ? -3.487 15.253 -13.069 1.00 97.19 195 ARG A N 1
ATOM 1617 C CA . ARG A 1 195 ? -4.006 15.787 -14.342 1.00 97.19 195 ARG A CA 1
ATOM 1618 C C . ARG A 1 195 ? -3.821 14.805 -15.498 1.00 97.19 195 ARG A C 1
ATOM 1620 O O . ARG A 1 195 ? -4.740 14.640 -16.296 1.00 97.19 195 ARG A O 1
ATOM 1627 N N . GLN A 1 196 ? -2.660 14.154 -15.589 1.00 96.19 196 GLN A N 1
ATOM 1628 C CA . GLN A 1 196 ? -2.391 13.172 -16.643 1.00 96.19 196 GLN A CA 1
ATOM 1629 C C . GLN A 1 196 ? -3.293 11.938 -16.522 1.00 96.19 196 GLN A C 1
ATOM 1631 O O . GLN A 1 196 ? -3.816 11.475 -17.534 1.00 96.19 196 GLN A O 1
ATOM 1636 N N . ALA A 1 197 ? -3.501 11.433 -15.303 1.00 96.69 197 ALA A N 1
ATOM 1637 C CA . ALA A 1 197 ? -4.368 10.285 -15.060 1.00 96.69 197 ALA A CA 1
ATOM 1638 C C . ALA A 1 197 ? -5.843 10.600 -15.346 1.00 96.69 197 ALA A C 1
ATOM 1640 O O . ALA A 1 197 ? -6.488 9.887 -16.121 1.00 96.69 197 ALA A O 1
ATOM 1641 N N . ASN A 1 198 ? -6.335 11.731 -14.830 1.00 94.81 198 ASN A N 1
ATOM 1642 C CA . ASN A 1 198 ? -7.708 12.196 -15.038 1.00 94.81 198 ASN A CA 1
ATOM 1643 C C . ASN A 1 198 ? -8.020 12.441 -16.523 1.00 94.81 198 ASN A C 1
ATOM 1645 O O . ASN A 1 198 ? -9.100 12.089 -16.983 1.00 94.81 198 ASN A O 1
ATOM 1649 N N . HIS A 1 199 ? -7.072 12.976 -17.302 1.00 94.50 199 HIS A N 1
ATOM 1650 C CA . HIS A 1 199 ? -7.245 13.161 -18.750 1.00 94.50 199 HIS A CA 1
ATOM 1651 C C . HIS A 1 199 ? -7.445 11.831 -19.503 1.00 94.50 199 HIS A C 1
ATOM 1653 O O . HIS A 1 199 ? -8.020 11.805 -20.589 1.00 94.50 199 HIS A O 1
ATOM 1659 N N . SER A 1 200 ? -6.952 10.719 -18.958 1.00 92.81 200 SER A N 1
ATOM 1660 C CA . SER A 1 200 ? -7.101 9.384 -19.549 1.00 92.81 200 SER A CA 1
ATOM 1661 C C . SER A 1 200 ? -8.228 8.545 -18.940 1.00 92.81 200 SER A C 1
ATOM 1663 O O . SER A 1 200 ? -8.304 7.360 -19.261 1.00 92.81 200 SER A O 1
ATOM 1665 N N . ASP A 1 201 ? -9.048 9.131 -18.055 1.00 92.88 201 ASP A N 1
ATOM 1666 C CA . ASP A 1 201 ? -10.082 8.438 -17.267 1.00 92.88 201 ASP A CA 1
ATOM 1667 C C . ASP A 1 201 ? -9.570 7.107 -16.689 1.00 92.88 201 ASP A C 1
ATOM 1669 O O . ASP A 1 201 ? -10.125 6.032 -16.896 1.00 92.88 201 ASP A O 1
ATOM 1673 N N . SER A 1 202 ? -8.392 7.168 -16.069 1.00 96.12 202 SER A N 1
ATOM 1674 C CA . SER A 1 202 ? -7.689 5.999 -15.544 1.00 96.12 202 SER A CA 1
ATOM 1675 C C . SER A 1 202 ? -7.241 6.259 -14.110 1.00 96.12 202 SER A C 1
ATOM 1677 O O . SER A 1 202 ? -6.972 7.398 -13.726 1.00 96.12 202 SER A O 1
ATOM 1679 N N . VAL A 1 203 ? -7.141 5.198 -13.316 1.00 98.06 203 VAL A N 1
ATOM 1680 C CA . VAL A 1 203 ? -6.830 5.250 -11.887 1.00 98.06 203 VAL A CA 1
ATOM 1681 C C . VAL A 1 203 ? -5.315 5.133 -11.680 1.00 98.06 203 VAL A C 1
ATOM 1683 O O . VAL A 1 203 ? -4.745 4.085 -11.991 1.00 98.06 203 VAL A O 1
ATOM 1686 N N . PRO A 1 204 ? -4.629 6.173 -11.177 1.00 98.56 204 PRO A N 1
ATOM 1687 C CA . PRO A 1 204 ? -3.214 6.088 -10.841 1.00 98.56 204 PRO A CA 1
ATOM 1688 C C . PRO A 1 204 ? -2.995 5.287 -9.557 1.00 98.56 204 PRO A C 1
ATOM 1690 O O . PRO A 1 204 ? -3.838 5.294 -8.657 1.00 98.56 204 PRO A O 1
ATOM 1693 N N . ILE A 1 205 ? -1.836 4.632 -9.472 1.00 98.81 205 ILE A N 1
ATOM 1694 C CA . ILE A 1 205 ? -1.352 3.990 -8.249 1.00 98.81 205 ILE A CA 1
ATOM 1695 C C . ILE A 1 205 ? -0.234 4.863 -7.684 1.00 98.81 205 ILE A C 1
ATOM 1697 O O . ILE A 1 205 ? 0.751 5.133 -8.375 1.00 98.81 205 ILE A O 1
ATOM 1701 N N . PHE A 1 206 ? -0.375 5.290 -6.436 1.00 98.81 206 PHE A N 1
ATOM 1702 C CA . PHE A 1 206 ? 0.657 6.011 -5.703 1.00 98.81 206 PHE A CA 1
ATOM 1703 C C . PHE A 1 206 ? 1.135 5.194 -4.514 1.00 98.81 206 PHE A C 1
ATOM 1705 O O . PHE A 1 206 ? 0.337 4.548 -3.837 1.00 98.81 206 PHE A O 1
ATOM 1712 N N . VAL A 1 207 ? 2.432 5.265 -4.245 1.00 98.75 207 VAL A N 1
ATOM 1713 C CA . VAL A 1 207 ? 3.028 4.741 -3.016 1.00 98.75 207 VAL A CA 1
ATOM 1714 C C . VAL A 1 207 ? 3.465 5.927 -2.181 1.00 98.75 207 VAL A C 1
ATOM 1716 O O . VAL A 1 207 ? 4.249 6.748 -2.646 1.00 98.75 207 VAL A O 1
ATOM 1719 N N . ILE A 1 208 ? 2.940 6.035 -0.970 1.00 98.06 208 ILE A N 1
ATOM 1720 C CA . ILE A 1 208 ? 3.408 6.997 0.024 1.00 98.06 208 ILE A CA 1
ATOM 1721 C C . ILE A 1 208 ? 4.539 6.308 0.784 1.00 98.06 208 ILE A C 1
ATOM 1723 O O . ILE A 1 208 ? 4.292 5.309 1.451 1.00 98.06 208 ILE A O 1
ATOM 1727 N N . TYR A 1 209 ? 5.764 6.810 0.643 1.00 94.50 209 TYR A N 1
ATOM 1728 C CA . TYR A 1 209 ? 6.965 6.242 1.253 1.00 94.50 209 TYR A CA 1
ATOM 1729 C C . TYR A 1 209 ? 7.858 7.363 1.784 1.00 94.50 209 TYR A C 1
ATOM 1731 O O . TYR A 1 209 ? 8.794 7.822 1.121 1.00 94.50 209 TYR A O 1
ATOM 1739 N N . ARG A 1 210 ? 7.510 7.874 2.968 1.00 90.50 210 ARG A N 1
ATOM 1740 C CA . ARG A 1 210 ? 8.235 8.985 3.602 1.00 90.50 210 ARG A CA 1
ATOM 1741 C C . ARG A 1 210 ? 8.510 8.751 5.085 1.00 90.50 210 ARG A C 1
ATOM 1743 O O . ARG A 1 210 ? 9.306 9.495 5.657 1.00 90.50 210 ARG A O 1
ATOM 1750 N N . LEU A 1 211 ? 7.909 7.742 5.720 1.00 81.81 211 LEU A N 1
ATOM 1751 C CA . LEU A 1 211 ? 8.304 7.382 7.076 1.00 81.81 211 LEU A CA 1
ATOM 1752 C C . LEU A 1 211 ? 9.754 6.900 7.062 1.00 81.81 211 LEU A C 1
ATOM 1754 O O . LEU A 1 211 ? 10.132 5.988 6.333 1.00 81.81 211 LEU A O 1
ATOM 1758 N N . PHE A 1 212 ? 10.574 7.557 7.878 1.00 57.44 212 PHE A N 1
ATOM 1759 C CA . PHE A 1 212 ? 12.021 7.379 7.960 1.00 57.44 212 PHE A CA 1
ATOM 1760 C C . PHE A 1 212 ? 12.386 6.102 8.737 1.00 57.44 212 PHE A C 1
ATOM 1762 O O . PHE A 1 212 ? 13.186 6.126 9.669 1.00 57.44 212 PHE A O 1
ATOM 1769 N N . LEU A 1 213 ? 11.752 4.983 8.392 1.00 54.97 213 LEU A N 1
ATOM 1770 C CA . LEU A 1 213 ? 11.989 3.658 8.955 1.00 54.97 213 LEU A CA 1
ATOM 1771 C C . LEU A 1 213 ? 12.766 2.825 7.936 1.00 54.97 213 LEU A C 1
ATOM 1773 O O . LEU A 1 213 ? 12.270 1.825 7.425 1.00 54.97 213 LEU A O 1
ATOM 1777 N N . ARG A 1 214 ? 13.977 3.277 7.595 1.00 54.81 214 ARG A N 1
ATOM 1778 C CA . ARG A 1 214 ? 14.947 2.413 6.915 1.00 54.81 214 ARG A CA 1
ATOM 1779 C C . ARG A 1 214 ? 15.517 1.452 7.959 1.00 54.81 214 ARG A C 1
ATOM 1781 O O . ARG A 1 214 ? 15.533 1.785 9.143 1.00 54.81 214 ARG A O 1
ATOM 1788 N N . GLU A 1 215 ? 16.020 0.292 7.540 1.00 51.59 215 GLU A N 1
ATOM 1789 C CA . GLU A 1 215 ? 16.618 -0.684 8.470 1.00 51.59 215 GLU A CA 1
ATOM 1790 C C . GLU A 1 215 ? 17.686 -0.058 9.387 1.00 51.59 215 GLU A C 1
ATOM 1792 O O . GLU A 1 215 ? 17.782 -0.381 10.567 1.00 51.59 215 GLU A O 1
ATOM 1797 N N . GLU A 1 216 ? 18.409 0.939 8.873 1.00 44.50 216 GLU A N 1
ATOM 1798 C CA . GLU A 1 216 ? 19.452 1.695 9.576 1.00 44.50 216 GLU A CA 1
ATOM 1799 C C . GLU A 1 216 ? 18.933 2.732 10.596 1.00 44.50 216 GLU A C 1
ATOM 1801 O O . GLU A 1 216 ? 19.717 3.343 11.331 1.00 44.50 216 GLU A O 1
ATOM 1806 N N . THR A 1 217 ? 17.626 3.003 10.619 1.00 50.16 217 THR A N 1
ATOM 1807 C CA . THR A 1 217 ? 17.002 4.022 11.479 1.00 50.16 217 THR A CA 1
ATOM 1808 C C . THR A 1 217 ? 15.993 3.455 12.470 1.00 50.16 217 THR A C 1
ATOM 1810 O O . THR A 1 217 ? 15.459 4.223 13.276 1.00 50.16 217 THR A O 1
ATOM 1813 N N . TYR A 1 218 ? 15.785 2.132 12.492 1.00 50.91 218 TYR A N 1
ATOM 1814 C CA . TYR A 1 218 ? 15.047 1.475 13.569 1.00 50.91 218 TYR A CA 1
ATOM 1815 C C . TYR A 1 218 ? 15.675 1.825 14.931 1.00 50.91 218 TYR A C 1
ATOM 1817 O O . TYR A 1 218 ? 16.867 1.624 15.157 1.00 50.91 218 TYR A O 1
ATOM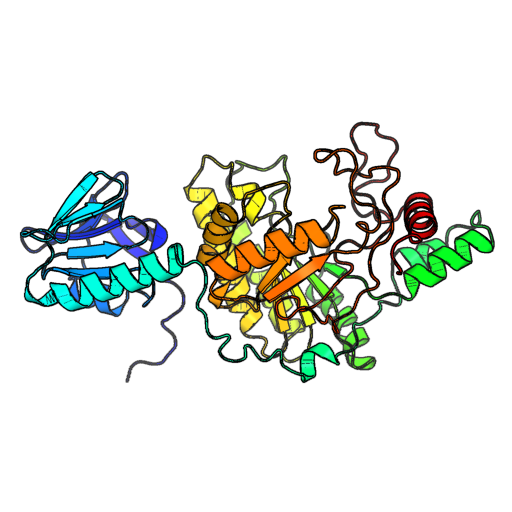 1825 N N . GLY A 1 219 ? 14.873 2.411 15.825 1.00 46.88 219 GLY A N 1
ATOM 1826 C CA . GLY A 1 219 ? 15.292 2.826 17.169 1.00 46.88 219 GLY A CA 1
ATOM 1827 C C . GLY A 1 219 ? 15.720 4.293 17.319 1.00 46.88 219 GLY A C 1
ATOM 1828 O O . GLY A 1 219 ? 15.975 4.726 18.444 1.00 46.88 219 GLY A O 1
ATOM 1829 N N . LYS A 1 220 ? 15.774 5.098 16.245 1.00 55.38 220 LYS A N 1
ATOM 1830 C CA . LYS A 1 220 ? 15.993 6.552 16.376 1.00 55.38 220 LYS A CA 1
ATOM 1831 C C . LYS A 1 220 ? 14.694 7.266 16.755 1.00 55.38 220 LYS A C 1
ATOM 1833 O O . LYS A 1 220 ? 13.670 7.087 16.102 1.00 55.38 220 LYS A O 1
ATOM 1838 N N . ALA A 1 221 ? 14.761 8.118 17.781 1.00 59.16 221 ALA A N 1
ATOM 1839 C CA . ALA A 1 221 ? 13.620 8.906 18.234 1.00 59.16 221 ALA A CA 1
ATOM 1840 C C . ALA A 1 221 ? 13.073 9.793 17.104 1.00 59.16 221 ALA A C 1
ATOM 1842 O O . ALA A 1 221 ? 13.822 10.521 16.452 1.00 59.16 221 ALA A O 1
ATOM 1843 N N . ILE A 1 222 ? 11.758 9.743 16.899 1.00 66.88 222 ILE A N 1
ATOM 1844 C CA . ILE A 1 222 ? 11.059 10.605 15.946 1.00 66.88 222 ILE A CA 1
ATOM 1845 C C . ILE A 1 222 ? 10.718 11.918 16.637 1.00 66.88 222 ILE A C 1
ATOM 1847 O O . ILE A 1 222 ? 10.016 11.940 17.649 1.00 66.88 222 ILE A O 1
ATOM 1851 N N . GLU A 1 223 ? 11.201 13.021 16.077 1.00 71.12 223 GLU A N 1
ATOM 1852 C CA . GLU A 1 223 ? 10.896 14.354 16.584 1.00 71.12 223 GLU A CA 1
ATOM 1853 C C . GLU A 1 223 ? 9.449 14.765 16.271 1.00 71.12 223 GLU A C 1
ATOM 1855 O O . GLU A 1 223 ? 8.886 14.424 15.229 1.00 71.12 223 GLU A O 1
ATOM 1860 N N . LEU A 1 224 ? 8.842 15.564 17.154 1.00 71.94 224 LEU A N 1
ATOM 1861 C CA . LEU A 1 224 ? 7.483 16.089 16.950 1.00 71.94 224 LEU A CA 1
ATOM 1862 C C . LEU A 1 224 ? 7.368 16.972 15.697 1.00 71.94 224 LEU A C 1
ATOM 1864 O O . LEU A 1 224 ? 6.325 16.970 15.046 1.00 71.94 224 LEU A O 1
ATOM 1868 N N . SER A 1 225 ? 8.440 17.687 15.344 1.00 76.88 225 SER A N 1
ATOM 1869 C CA . SER A 1 225 ? 8.559 18.468 14.105 1.00 76.88 225 SER A CA 1
ATOM 1870 C C . SER A 1 225 ? 8.325 17.594 12.870 1.00 76.88 225 SER A C 1
ATOM 1872 O O . SER A 1 225 ? 7.521 17.938 12.008 1.00 76.88 225 SER A O 1
ATOM 1874 N N . PHE A 1 226 ? 8.942 16.410 12.832 1.00 82.94 226 PHE A N 1
ATOM 1875 C CA . PHE A 1 226 ? 8.756 15.452 11.746 1.00 82.94 226 PHE A CA 1
ATOM 1876 C C . PHE A 1 226 ? 7.309 14.956 11.657 1.00 82.94 226 PHE A C 1
ATOM 1878 O O . PHE A 1 226 ? 6.768 14.839 10.559 1.00 82.94 226 PHE A O 1
ATOM 1885 N N . VAL A 1 227 ? 6.662 14.685 12.796 1.00 84.06 227 VAL A N 1
ATOM 1886 C CA . VAL A 1 227 ? 5.257 14.242 12.832 1.00 84.06 227 VAL A CA 1
ATOM 1887 C C . VAL A 1 227 ? 4.342 15.280 12.178 1.00 84.06 227 VAL A C 1
ATOM 1889 O O . VAL A 1 227 ? 3.507 14.932 11.339 1.00 84.06 227 VAL A O 1
ATOM 1892 N N . GLU A 1 228 ? 4.505 16.556 12.531 1.00 84.25 228 GLU A N 1
ATOM 1893 C CA . GLU A 1 228 ? 3.711 17.644 11.959 1.00 84.25 228 GLU A CA 1
ATOM 1894 C C . GLU A 1 228 ? 3.995 17.836 10.461 1.00 84.25 228 GLU A C 1
ATOM 1896 O O . GLU A 1 228 ? 3.058 17.887 9.656 1.00 84.25 228 GLU A O 1
ATOM 1901 N N . ASP A 1 229 ? 5.270 17.847 10.068 1.00 89.00 229 ASP A N 1
ATOM 1902 C CA . ASP A 1 229 ? 5.702 17.977 8.672 1.00 89.00 229 ASP A CA 1
ATOM 1903 C C . ASP A 1 229 ? 5.213 16.821 7.792 1.00 89.00 229 ASP A C 1
ATOM 1905 O O . ASP A 1 229 ? 4.853 17.006 6.622 1.00 89.00 229 ASP A O 1
ATOM 1909 N N . TYR A 1 230 ? 5.187 15.609 8.339 1.00 91.75 230 TYR A N 1
ATOM 1910 C CA . TYR A 1 230 ? 4.665 14.436 7.659 1.00 91.75 230 TYR A CA 1
ATOM 1911 C C . TYR A 1 230 ? 3.146 14.528 7.480 1.00 91.75 230 TYR A C 1
ATOM 1913 O O . TYR A 1 230 ? 2.650 14.377 6.362 1.00 91.75 230 TYR A O 1
ATOM 1921 N N . LEU A 1 231 ? 2.390 14.867 8.530 1.00 91.81 231 LEU A N 1
ATOM 1922 C CA . LEU A 1 231 ? 0.935 15.021 8.424 1.00 91.81 231 LEU A CA 1
ATOM 1923 C C . LEU A 1 231 ? 0.531 16.163 7.485 1.00 91.81 231 LEU A C 1
ATOM 1925 O O . LEU A 1 231 ? -0.440 16.029 6.742 1.00 91.81 231 LEU A O 1
ATOM 1929 N N . ASN A 1 232 ? 1.271 17.273 7.463 1.00 93.38 232 ASN A N 1
ATOM 1930 C CA . ASN A 1 232 ? 1.040 18.364 6.512 1.00 93.38 232 ASN A CA 1
ATOM 1931 C C . ASN A 1 232 ? 1.270 17.925 5.061 1.00 93.38 232 ASN A C 1
ATOM 1933 O O . ASN A 1 232 ? 0.506 18.288 4.160 1.00 93.38 232 ASN A O 1
ATOM 1937 N N . TRP A 1 233 ? 2.272 17.084 4.833 1.00 96.06 233 TRP A N 1
ATOM 1938 C CA . TRP A 1 233 ? 2.522 16.488 3.526 1.00 96.06 233 TRP A CA 1
ATOM 1939 C C . TRP A 1 233 ? 1.409 15.517 3.110 1.00 96.06 233 TRP A C 1
ATOM 1941 O O . TRP A 1 233 ? 0.910 15.614 1.990 1.00 96.06 233 TRP A O 1
ATOM 1951 N N . ILE A 1 234 ? 0.908 14.682 4.026 1.00 98.19 234 ILE A N 1
ATOM 1952 C CA . ILE A 1 234 ? -0.255 13.812 3.777 1.00 98.19 234 ILE A CA 1
ATOM 1953 C C . ILE A 1 234 ? -1.522 14.629 3.477 1.00 98.19 234 ILE A C 1
ATOM 1955 O O . ILE A 1 234 ? -2.248 14.311 2.535 1.00 98.19 234 ILE A O 1
ATOM 1959 N N . ARG A 1 235 ? -1.774 15.728 4.205 1.00 97.88 235 ARG A N 1
ATOM 1960 C CA . ARG A 1 235 ? -2.880 16.660 3.898 1.00 97.88 235 ARG A CA 1
ATOM 1961 C C . ARG A 1 235 ? -2.729 17.282 2.515 1.00 97.88 235 ARG A C 1
ATOM 1963 O O . ARG A 1 235 ? -3.717 17.427 1.805 1.00 97.88 235 ARG A O 1
ATOM 1970 N N . THR A 1 236 ? -1.506 17.620 2.113 1.00 98.12 236 THR A N 1
ATOM 1971 C CA . THR A 1 236 ? -1.228 18.146 0.770 1.00 98.12 236 THR A CA 1
ATOM 1972 C C . THR A 1 236 ? -1.575 17.113 -0.301 1.00 98.12 236 THR A C 1
ATOM 1974 O O . THR A 1 236 ? -2.266 17.448 -1.262 1.00 98.12 236 THR A O 1
ATOM 1977 N N . ILE A 1 237 ? -1.188 15.850 -0.103 1.00 98.69 237 ILE A N 1
ATOM 1978 C CA . ILE A 1 237 ? -1.565 14.739 -0.988 1.00 98.69 237 ILE A CA 1
ATOM 1979 C C . ILE A 1 237 ? -3.091 14.597 -1.065 1.00 98.69 237 ILE A C 1
ATOM 1981 O O . ILE A 1 237 ? -3.649 14.610 -2.162 1.00 98.69 237 ILE A O 1
ATOM 1985 N N . ALA A 1 238 ? -3.776 14.531 0.081 1.00 98.44 238 ALA A N 1
ATOM 1986 C CA . ALA A 1 238 ? -5.233 14.408 0.139 1.00 98.44 238 ALA A CA 1
ATOM 1987 C C . ALA A 1 238 ? -5.947 15.577 -0.568 1.00 98.44 238 ALA A C 1
ATOM 1989 O O . ALA A 1 238 ? -6.889 15.360 -1.328 1.00 98.44 238 ALA A O 1
ATOM 1990 N N . ASN A 1 239 ? -5.459 16.808 -0.393 1.00 98.00 239 ASN A N 1
ATOM 1991 C CA . ASN A 1 239 ? -6.004 17.996 -1.054 1.00 98.00 239 ASN A CA 1
ATOM 1992 C C . ASN A 1 239 ? -5.856 17.938 -2.581 1.00 98.00 239 ASN A C 1
ATOM 1994 O O . ASN A 1 239 ? -6.785 18.305 -3.298 1.00 98.00 239 ASN A O 1
ATOM 1998 N N . VAL A 1 240 ? -4.707 17.477 -3.087 1.00 98.31 240 VAL A N 1
ATOM 1999 C CA . VAL A 1 240 ? -4.468 17.344 -4.533 1.00 98.31 240 VAL A CA 1
ATOM 2000 C C . VAL A 1 240 ? -5.316 16.225 -5.141 1.00 98.31 240 VAL A C 1
ATOM 2002 O O . VAL A 1 240 ? -5.858 16.390 -6.234 1.00 98.31 240 VAL A O 1
ATOM 2005 N N . VAL A 1 241 ? -5.454 15.092 -4.445 1.00 98.06 241 VAL A N 1
ATOM 2006 C CA . VAL A 1 241 ? -6.302 13.979 -4.900 1.00 98.06 241 VAL A CA 1
ATOM 2007 C C . VAL A 1 241 ? -7.780 14.385 -4.884 1.00 98.06 241 VAL A C 1
ATOM 2009 O O . VAL A 1 241 ? -8.501 14.164 -5.865 1.00 98.06 241 VAL A O 1
ATOM 2012 N N . GLY A 1 242 ? -8.232 15.015 -3.797 1.00 96.25 242 GLY A N 1
ATOM 2013 C CA . GLY A 1 242 ? -9.584 15.538 -3.636 1.00 96.25 242 GLY A CA 1
ATOM 2014 C C . GLY A 1 242 ? -10.655 14.470 -3.874 1.00 96.25 242 GLY A C 1
ATOM 2015 O O . GLY A 1 242 ? -10.736 13.473 -3.161 1.00 96.25 242 GLY A O 1
ATOM 2016 N N . SER A 1 243 ? -11.491 14.680 -4.894 1.00 94.38 243 SER A N 1
ATOM 2017 C CA . SER A 1 243 ? -12.564 13.755 -5.297 1.00 94.38 243 SER A CA 1
ATOM 2018 C C . SER A 1 243 ? -12.223 12.895 -6.524 1.00 94.38 243 SER A C 1
ATOM 2020 O O . SER A 1 243 ? -13.117 12.268 -7.108 1.00 94.38 243 SER A O 1
ATOM 2022 N N . SER A 1 244 ? -10.949 12.871 -6.929 1.00 96.56 244 SER A N 1
ATOM 2023 C CA . SER A 1 244 ? -10.442 12.020 -8.011 1.00 96.56 244 SER A CA 1
ATOM 2024 C C . SER A 1 244 ? -10.266 10.573 -7.541 1.00 96.56 244 SER A C 1
ATOM 2026 O O . SER A 1 244 ? -10.169 10.300 -6.345 1.00 96.56 244 SER A O 1
ATOM 2028 N N . LYS A 1 245 ? -10.212 9.634 -8.491 1.00 97.25 245 LYS A N 1
ATOM 2029 C CA . LYS A 1 245 ? -9.888 8.230 -8.209 1.00 97.25 245 LYS A CA 1
ATOM 2030 C C . LYS A 1 245 ? -8.372 8.078 -8.047 1.00 97.25 245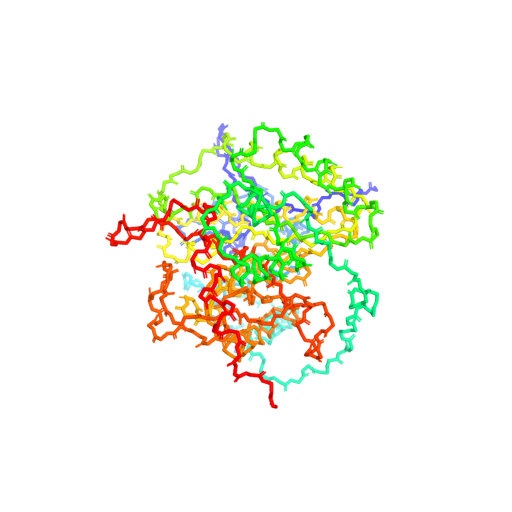 LYS A C 1
ATOM 2032 O O . LYS A 1 245 ? -7.620 8.669 -8.817 1.00 97.25 245 LYS A O 1
ATOM 2037 N N . ALA A 1 246 ? -7.936 7.268 -7.089 1.00 98.56 246 ALA A N 1
ATOM 2038 C CA . ALA A 1 246 ? -6.547 6.830 -6.951 1.00 98.56 246 ALA A CA 1
ATOM 2039 C C . ALA A 1 246 ? -6.484 5.536 -6.128 1.00 98.56 246 ALA A C 1
ATOM 2041 O O . ALA A 1 246 ? -7.322 5.319 -5.252 1.00 98.56 246 ALA A O 1
ATOM 2042 N N . ILE A 1 247 ? -5.478 4.705 -6.384 1.00 98.88 247 ILE A N 1
ATOM 2043 C CA . ILE A 1 247 ? -5.065 3.626 -5.483 1.00 98.88 247 ILE A CA 1
ATOM 2044 C C . ILE A 1 247 ? -3.841 4.131 -4.724 1.00 98.88 247 ILE A C 1
ATOM 2046 O O . ILE A 1 247 ? -2.890 4.607 -5.340 1.00 98.88 247 ILE A O 1
ATOM 2050 N N . ILE A 1 248 ? -3.866 4.053 -3.399 1.00 98.88 248 ILE A N 1
ATOM 2051 C CA . ILE A 1 248 ? -2.779 4.506 -2.535 1.00 98.88 248 ILE A CA 1
ATOM 2052 C C . ILE A 1 248 ? -2.289 3.323 -1.708 1.00 98.88 248 ILE A C 1
ATOM 2054 O O . ILE A 1 248 ? -3.070 2.703 -0.986 1.00 98.88 248 ILE A O 1
ATOM 2058 N N . ILE A 1 249 ? -0.995 3.040 -1.818 1.00 98.88 249 ILE A N 1
ATOM 2059 C CA . ILE A 1 249 ? -0.266 2.103 -0.966 1.00 98.88 249 ILE A CA 1
ATOM 2060 C C . ILE A 1 249 ? 0.459 2.926 0.094 1.00 98.88 249 ILE A C 1
ATOM 2062 O O . ILE A 1 249 ? 1.221 3.836 -0.244 1.00 98.88 249 ILE A O 1
ATOM 2066 N N . LEU A 1 250 ? 0.177 2.658 1.364 1.00 98.44 250 LEU A N 1
ATOM 2067 C CA . LEU A 1 250 ? 0.677 3.453 2.477 1.00 98.44 250 LEU A CA 1
ATOM 2068 C C . LEU A 1 250 ? 1.861 2.768 3.158 1.00 98.44 250 LEU A C 1
ATOM 2070 O O . LEU A 1 250 ? 1.694 1.710 3.759 1.00 98.44 250 LEU A O 1
ATOM 2074 N N . GLU A 1 251 ? 3.003 3.450 3.101 1.00 96.00 251 GLU A N 1
ATOM 2075 C CA . GLU A 1 251 ? 4.223 3.224 3.879 1.00 96.00 251 GLU A CA 1
ATOM 2076 C C . GLU A 1 251 ? 4.705 1.768 3.880 1.00 96.00 251 GLU A C 1
ATOM 2078 O O . GLU A 1 251 ? 4.656 1.102 4.920 1.00 96.00 251 GLU A O 1
ATOM 2083 N N . PRO A 1 252 ? 5.195 1.274 2.722 1.00 95.69 252 PRO A N 1
ATOM 2084 C CA . PRO A 1 252 ? 5.871 -0.013 2.640 1.00 95.69 252 PRO A CA 1
ATOM 2085 C C . PRO A 1 252 ? 6.873 -0.234 3.773 1.00 95.69 252 PRO A C 1
ATOM 2087 O O . PRO A 1 252 ? 7.649 0.663 4.104 1.00 95.69 252 PRO A O 1
ATOM 2090 N N . ASN A 1 253 ? 6.850 -1.434 4.351 1.00 91.50 253 ASN A N 1
ATOM 2091 C CA . ASN A 1 253 ? 7.714 -1.912 5.432 1.00 91.50 253 ASN A CA 1
ATOM 2092 C C . ASN A 1 253 ? 7.509 -1.244 6.802 1.00 91.50 253 ASN A C 1
ATOM 2094 O O . ASN A 1 253 ? 8.096 -1.706 7.783 1.00 91.50 253 ASN A O 1
ATOM 2098 N N . ALA A 1 254 ? 6.677 -0.204 6.926 1.00 90.25 254 ALA A N 1
ATOM 2099 C CA . ALA A 1 254 ? 6.564 0.543 8.178 1.00 90.25 254 ALA A CA 1
ATOM 2100 C C . ALA A 1 254 ? 6.042 -0.323 9.332 1.00 90.25 254 ALA A C 1
ATOM 2102 O O . ALA A 1 254 ? 6.648 -0.346 10.398 1.00 90.25 254 ALA A O 1
ATOM 2103 N N . LEU A 1 255 ? 4.950 -1.072 9.134 1.00 90.88 255 LEU A N 1
ATOM 2104 C CA . LEU A 1 255 ? 4.383 -1.905 10.203 1.00 90.88 255 LEU A CA 1
ATOM 2105 C C . LEU A 1 255 ? 5.255 -3.119 10.535 1.00 90.88 255 LEU A C 1
ATOM 2107 O O . LEU A 1 255 ? 5.427 -3.432 11.711 1.00 90.88 255 LEU A O 1
ATOM 2111 N N . CYS A 1 256 ? 5.826 -3.782 9.528 1.00 88.19 256 CYS A N 1
ATOM 2112 C CA . CYS A 1 256 ? 6.700 -4.932 9.759 1.00 88.19 256 CYS A CA 1
ATOM 2113 C C . CYS A 1 256 ? 8.003 -4.529 10.458 1.00 88.19 256 CYS A C 1
ATOM 2115 O O . CYS A 1 256 ? 8.437 -5.207 11.387 1.00 88.19 256 CYS A O 1
ATOM 2117 N N . GLY A 1 257 ? 8.566 -3.378 10.088 1.00 83.75 257 GLY A N 1
ATOM 2118 C CA . GLY A 1 257 ? 9.750 -2.812 10.725 1.00 83.75 257 GLY A CA 1
ATOM 2119 C C . GLY A 1 257 ? 9.567 -2.456 12.201 1.00 83.75 257 GLY A C 1
ATOM 2120 O O . GLY A 1 257 ? 10.521 -2.478 12.973 1.00 83.75 257 GLY A O 1
ATOM 2121 N N . LEU A 1 258 ? 8.334 -2.167 12.627 1.00 81.50 258 LEU A N 1
ATOM 2122 C CA . LEU A 1 258 ? 8.027 -1.864 14.026 1.00 81.50 258 LEU A CA 1
ATOM 2123 C C . LEU A 1 258 ? 8.031 -3.091 14.939 1.00 81.50 258 LEU A C 1
ATOM 2125 O O . LEU A 1 258 ? 8.176 -2.929 16.150 1.00 81.50 258 LEU A O 1
ATOM 2129 N N . ALA A 1 259 ? 7.856 -4.300 14.400 1.00 75.19 259 ALA A N 1
ATOM 2130 C CA . ALA A 1 259 ? 7.642 -5.494 15.216 1.00 75.19 259 ALA A CA 1
ATOM 2131 C C . ALA A 1 259 ? 8.837 -5.851 16.113 1.00 75.19 259 ALA A C 1
ATOM 2133 O O . ALA A 1 259 ? 8.635 -6.394 17.196 1.00 75.19 259 ALA A O 1
ATOM 2134 N N . ASN A 1 260 ? 10.055 -5.490 15.697 1.00 72.25 260 ASN A N 1
ATOM 2135 C CA . ASN A 1 260 ? 11.284 -5.741 16.454 1.00 72.25 260 ASN A CA 1
ATOM 2136 C C . ASN A 1 260 ? 11.768 -4.517 17.255 1.00 72.25 260 ASN A C 1
ATOM 2138 O O . ASN A 1 260 ? 12.869 -4.544 17.798 1.00 72.25 260 ASN A O 1
ATOM 2142 N N . ASN A 1 261 ? 10.988 -3.431 17.324 1.00 73.00 261 ASN A N 1
ATOM 2143 C CA . ASN A 1 261 ? 11.392 -2.230 18.053 1.00 73.00 261 ASN A CA 1
ATOM 2144 C C . ASN A 1 261 ? 11.069 -2.363 19.554 1.00 73.00 261 ASN A C 1
ATOM 2146 O O . ASN A 1 261 ? 9.910 -2.494 19.956 1.00 73.00 261 ASN A O 1
ATOM 2150 N N . GLU A 1 262 ? 12.108 -2.311 20.389 1.00 73.88 262 GLU A N 1
ATOM 2151 C CA . GLU A 1 262 ? 11.989 -2.393 21.849 1.00 73.88 262 GLU A CA 1
ATOM 2152 C C . GLU A 1 262 ? 11.375 -1.120 22.466 1.00 73.88 262 GLU A C 1
ATOM 2154 O O . GLU A 1 262 ? 10.762 -1.181 23.537 1.00 73.88 262 GLU A O 1
ATOM 2159 N N . ASP A 1 263 ? 11.469 0.024 21.779 1.00 77.19 263 ASP A N 1
ATOM 2160 C CA . ASP A 1 263 ? 10.872 1.292 22.200 1.00 77.19 263 ASP A CA 1
ATOM 2161 C C . ASP A 1 263 ? 9.377 1.336 21.843 1.00 77.19 263 ASP A C 1
ATOM 2163 O O . ASP A 1 263 ? 8.952 1.755 20.761 1.00 77.19 263 ASP A O 1
ATOM 2167 N N . GLN A 1 264 ? 8.552 0.901 22.796 1.00 76.19 264 GLN A N 1
ATOM 2168 C CA . GLN A 1 264 ? 7.099 0.871 22.639 1.00 76.19 264 GLN A CA 1
ATOM 2169 C C . GLN A 1 264 ? 6.469 2.261 22.471 1.00 76.19 264 GLN A C 1
ATOM 2171 O O . GLN A 1 264 ? 5.402 2.360 21.862 1.00 76.19 264 GLN A O 1
ATOM 2176 N N . ASP A 1 265 ? 7.108 3.331 22.951 1.00 73.75 265 ASP A N 1
ATOM 2177 C CA . ASP A 1 265 ? 6.589 4.688 22.772 1.00 73.75 265 ASP A CA 1
ATOM 2178 C C . ASP A 1 265 ? 6.753 5.122 21.309 1.00 73.75 265 ASP A C 1
ATOM 2180 O O . ASP A 1 265 ? 5.808 5.644 20.711 1.00 73.75 265 ASP A O 1
ATOM 2184 N N . GLN A 1 266 ? 7.894 4.804 20.685 1.00 76.12 266 GLN A N 1
ATOM 2185 C CA . GLN A 1 266 ? 8.091 5.000 19.242 1.00 76.12 266 GLN A CA 1
ATOM 2186 C C . GLN A 1 266 ? 7.125 4.156 18.404 1.00 76.12 266 GLN A C 1
ATOM 2188 O O . GLN A 1 266 ? 6.529 4.670 17.454 1.00 76.12 266 GLN A O 1
ATOM 2193 N N . VAL A 1 267 ? 6.920 2.885 18.768 1.00 78.56 267 VAL A N 1
ATOM 2194 C CA . VAL A 1 267 ? 5.942 2.009 18.098 1.00 78.56 267 VAL A CA 1
ATOM 2195 C C . VAL A 1 267 ? 4.541 2.626 18.152 1.00 78.56 267 VAL A C 1
ATOM 2197 O O . VAL A 1 267 ? 3.862 2.733 17.130 1.00 78.56 267 VAL A O 1
ATOM 2200 N N . ASN A 1 268 ? 4.106 3.073 19.333 1.00 79.81 268 ASN A N 1
ATOM 2201 C CA . ASN A 1 268 ? 2.790 3.682 19.529 1.00 79.81 268 ASN A CA 1
ATOM 2202 C C . ASN A 1 268 ? 2.638 4.995 18.752 1.00 79.81 268 ASN A C 1
ATOM 2204 O O . ASN A 1 268 ? 1.584 5.231 18.151 1.00 79.81 268 ASN A O 1
ATOM 2208 N N . LEU A 1 269 ? 3.680 5.829 18.737 1.00 79.19 269 LEU A N 1
ATOM 2209 C CA . LEU A 1 269 ? 3.705 7.085 17.993 1.00 79.19 269 LEU A CA 1
ATOM 2210 C C . LEU A 1 269 ? 3.536 6.843 16.489 1.00 79.19 269 LEU A C 1
ATOM 2212 O O . LEU A 1 269 ? 2.680 7.465 15.862 1.00 79.19 269 LEU A O 1
ATOM 2216 N N . LEU A 1 270 ? 4.300 5.911 15.918 1.00 83.81 270 LEU A N 1
ATOM 2217 C CA . LEU A 1 270 ? 4.259 5.592 14.488 1.00 83.81 270 LEU A CA 1
ATOM 2218 C C . LEU A 1 270 ? 2.935 4.968 14.054 1.00 83.81 270 LEU A C 1
ATOM 2220 O O . LEU A 1 270 ? 2.383 5.344 13.022 1.00 83.81 270 LEU A O 1
ATOM 2224 N N . ILE A 1 271 ? 2.379 4.068 14.864 1.00 85.25 271 ILE A N 1
ATOM 2225 C CA . ILE A 1 271 ? 1.041 3.517 14.624 1.00 85.25 271 ILE A CA 1
ATOM 2226 C C . ILE A 1 271 ? -0.014 4.633 14.639 1.00 85.25 271 ILE A C 1
ATOM 2228 O O . ILE A 1 271 ? -0.887 4.667 13.771 1.00 85.25 271 ILE A O 1
ATOM 2232 N N . SER A 1 272 ? 0.078 5.572 15.586 1.00 83.44 272 SER A N 1
ATOM 2233 C CA . SER A 1 272 ? -0.845 6.715 15.674 1.00 83.44 272 SER A CA 1
ATOM 2234 C C . SER A 1 272 ? -0.695 7.671 14.487 1.00 83.44 272 SER A C 1
ATOM 2236 O O . SER A 1 272 ? -1.684 8.221 13.994 1.00 83.44 272 SER A O 1
ATOM 2238 N N . LEU A 1 273 ? 0.535 7.841 13.996 1.00 86.81 273 LEU A N 1
ATOM 2239 C CA . LEU A 1 273 ? 0.844 8.625 12.807 1.00 86.81 273 LEU A CA 1
ATOM 2240 C C . LEU A 1 273 ? 0.229 7.998 11.550 1.00 86.81 273 LEU A C 1
ATOM 2242 O O . LEU A 1 273 ? -0.464 8.691 10.808 1.00 86.81 273 LEU A O 1
ATOM 2246 N N . LEU A 1 274 ? 0.398 6.685 11.353 1.00 93.06 274 LEU A N 1
ATOM 2247 C CA . LEU A 1 274 ? -0.233 5.940 10.257 1.00 93.06 274 LEU A CA 1
ATOM 2248 C C . LEU A 1 274 ? -1.759 6.036 10.311 1.00 93.06 274 LEU A C 1
ATOM 2250 O O . LEU A 1 274 ? -2.391 6.314 9.291 1.00 93.06 274 LEU A O 1
ATOM 2254 N N . ARG A 1 275 ? -2.347 5.888 11.503 1.00 94.81 275 ARG A N 1
ATOM 2255 C CA . ARG A 1 275 ? -3.791 6.040 11.699 1.00 94.81 275 ARG A CA 1
ATOM 2256 C C . ARG A 1 275 ? -4.285 7.426 11.296 1.00 94.81 275 ARG A C 1
ATOM 2258 O O . ARG A 1 275 ? -5.230 7.534 10.515 1.00 94.81 275 ARG A O 1
ATOM 2265 N N . SER A 1 276 ? -3.598 8.469 11.753 1.00 92.06 276 SER A N 1
ATOM 2266 C CA . SER A 1 276 ? -3.911 9.853 11.383 1.00 92.06 276 SER A CA 1
ATOM 2267 C C . SER A 1 276 ? -3.810 10.067 9.867 1.00 92.06 276 SER A C 1
ATOM 2269 O O . SER A 1 276 ? -4.668 10.721 9.273 1.00 92.06 276 SER A O 1
ATOM 2271 N N . SER A 1 277 ? -2.804 9.479 9.208 1.00 97.31 277 SER A N 1
ATOM 2272 C CA . SER A 1 277 ? -2.676 9.522 7.746 1.00 97.31 277 SER A CA 1
ATOM 2273 C C . SER A 1 277 ? -3.847 8.858 7.033 1.00 97.31 277 SER A C 1
ATOM 2275 O O . SER A 1 277 ? -4.375 9.421 6.074 1.00 97.31 277 SER A O 1
ATOM 2277 N N . ILE A 1 278 ? -4.278 7.686 7.502 1.00 98.31 278 ILE A N 1
ATOM 2278 C CA . ILE A 1 278 ? -5.424 6.957 6.947 1.00 98.31 278 ILE A CA 1
ATOM 2279 C C . ILE A 1 278 ? -6.699 7.789 7.070 1.00 98.31 278 ILE A C 1
ATOM 2281 O O . ILE A 1 278 ? -7.439 7.921 6.099 1.00 98.31 278 ILE A O 1
ATOM 2285 N N . GLU A 1 279 ? -6.935 8.405 8.226 1.00 95.81 279 GLU A N 1
ATOM 2286 C CA . GLU A 1 279 ? -8.112 9.244 8.477 1.00 95.81 279 GLU A CA 1
ATOM 2287 C C . GLU A 1 279 ? -8.142 10.497 7.593 1.00 95.81 279 GLU A C 1
ATOM 2289 O O . GLU A 1 279 ? -9.213 10.883 7.120 1.00 95.81 279 GLU A O 1
ATOM 2294 N N . ILE A 1 280 ? -6.980 11.106 7.324 1.00 95.94 280 ILE A N 1
ATOM 2295 C CA . ILE A 1 280 ? -6.842 12.235 6.393 1.00 95.94 280 ILE A CA 1
ATOM 2296 C C . ILE A 1 280 ? -7.105 11.778 4.955 1.00 95.94 280 ILE A C 1
ATOM 2298 O O . ILE A 1 280 ? -7.925 12.373 4.256 1.00 95.94 280 ILE A O 1
ATOM 2302 N N . LEU A 1 281 ? -6.436 10.713 4.504 1.00 98.25 281 LEU A N 1
ATOM 2303 C CA . LEU A 1 281 ? -6.557 10.214 3.133 1.00 98.25 281 LEU A CA 1
ATOM 2304 C C . LEU A 1 281 ? -7.977 9.718 2.839 1.00 98.25 281 LEU A C 1
ATOM 2306 O O . LEU A 1 281 ? -8.501 9.962 1.756 1.00 98.25 281 LEU A O 1
ATOM 2310 N N . LYS A 1 282 ? -8.649 9.078 3.803 1.00 97.06 282 LYS A N 1
ATOM 2311 C CA . LYS A 1 282 ? -10.028 8.594 3.642 1.00 97.06 282 LYS A CA 1
ATOM 2312 C C . LYS A 1 282 ? -11.094 9.692 3.683 1.00 97.06 282 LYS A C 1
ATOM 2314 O O . LYS A 1 282 ? -12.257 9.379 3.440 1.00 97.06 282 LYS A O 1
ATOM 2319 N N . GLN A 1 283 ? -10.718 10.965 3.851 1.00 94.31 283 GLN A N 1
ATOM 2320 C CA . GLN A 1 283 ? -11.592 12.083 3.470 1.00 94.31 283 GLN A CA 1
ATOM 2321 C C . GLN A 1 283 ? -11.774 12.184 1.947 1.00 94.31 283 GLN A C 1
ATOM 2323 O O . GLN A 1 283 ? -12.761 12.754 1.484 1.00 94.31 283 GLN A O 1
ATOM 2328 N N . CYS A 1 284 ? -10.860 11.616 1.150 1.00 95.81 284 CYS A N 1
ATOM 2329 C CA . CYS A 1 284 ? -11.008 11.508 -0.298 1.00 95.81 284 CYS A CA 1
ATOM 2330 C C . CYS A 1 284 ? -11.986 10.363 -0.638 1.00 95.81 284 CYS A C 1
ATOM 2332 O O . CYS A 1 284 ? -11.651 9.188 -0.473 1.00 95.81 284 CYS A O 1
ATOM 2334 N N . PRO A 1 285 ? -13.193 10.645 -1.162 1.00 92.31 285 PRO A N 1
ATOM 2335 C CA . PRO A 1 285 ? -14.271 9.652 -1.221 1.00 92.31 285 PRO A CA 1
ATOM 2336 C C . PRO A 1 285 ? -14.068 8.545 -2.265 1.00 92.31 285 PRO A C 1
ATOM 2338 O O . PRO A 1 285 ? -14.771 7.539 -2.226 1.00 92.31 285 PRO A O 1
ATOM 2341 N N . LYS A 1 286 ? -13.151 8.728 -3.225 1.00 95.75 286 LYS A N 1
ATOM 2342 C CA . LYS A 1 286 ? -12.947 7.803 -4.355 1.00 95.75 286 LYS A CA 1
ATOM 2343 C C . LYS A 1 286 ? -11.593 7.099 -4.349 1.00 95.75 286 LYS A C 1
ATOM 2345 O O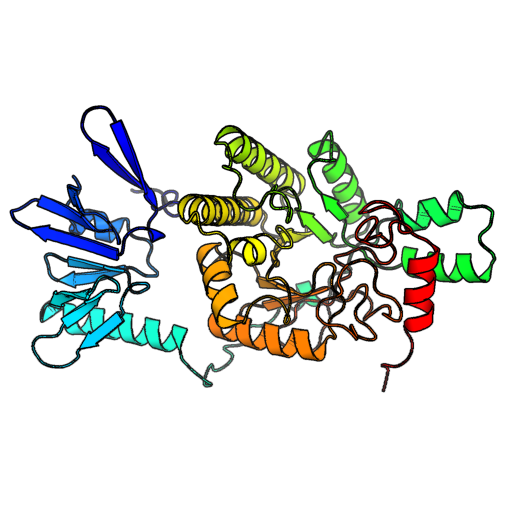 . LYS A 1 286 ? -11.259 6.440 -5.334 1.00 95.75 286 LYS A O 1
ATOM 2350 N N . ILE A 1 287 ? -10.807 7.239 -3.282 1.00 97.88 287 ILE A N 1
ATOM 2351 C CA . ILE A 1 287 ? -9.549 6.500 -3.187 1.00 97.88 287 ILE A CA 1
ATOM 2352 C C . ILE A 1 287 ? -9.789 5.075 -2.701 1.00 97.88 287 ILE A C 1
ATOM 2354 O O . ILE A 1 287 ? -10.673 4.830 -1.871 1.00 97.88 287 ILE A O 1
ATOM 2358 N N . LYS A 1 288 ? -8.939 4.166 -3.173 1.00 98.50 288 LYS A N 1
ATOM 2359 C CA . LYS A 1 288 ? -8.682 2.880 -2.534 1.00 98.50 288 LYS A CA 1
ATOM 2360 C C . LYS A 1 288 ? -7.376 2.959 -1.766 1.00 98.50 288 LYS A C 1
ATOM 2362 O O . LYS A 1 288 ? -6.346 3.260 -2.360 1.00 98.50 288 LYS A O 1
ATOM 2367 N N . LEU A 1 289 ? -7.431 2.734 -0.459 1.00 98.81 289 LEU A N 1
ATOM 2368 C CA . LEU A 1 289 ? -6.275 2.843 0.426 1.00 98.81 289 LEU A CA 1
ATOM 2369 C C . LEU A 1 289 ? -5.911 1.475 1.000 1.00 98.81 289 LEU A C 1
ATOM 2371 O O . LEU A 1 289 ? -6.740 0.852 1.669 1.00 98.81 289 LEU A O 1
ATOM 2375 N N . TYR A 1 290 ? -4.668 1.057 0.779 1.00 98.94 290 TYR A N 1
ATOM 2376 C CA . TYR A 1 290 ? -4.111 -0.194 1.283 1.00 98.94 290 TYR A CA 1
ATOM 2377 C C . TYR A 1 290 ? -2.886 0.098 2.146 1.00 98.94 290 TYR A C 1
ATOM 2379 O O . TYR A 1 290 ? -1.952 0.765 1.702 1.00 98.94 290 TYR A O 1
ATOM 2387 N N . ILE A 1 291 ? -2.900 -0.388 3.383 1.00 98.69 291 ILE A N 1
ATOM 2388 C CA . ILE A 1 291 ? -1.762 -0.282 4.305 1.00 98.69 291 ILE A CA 1
ATOM 2389 C C . ILE A 1 291 ? -0.786 -1.411 3.989 1.00 98.69 291 ILE A C 1
ATOM 2391 O O . ILE A 1 291 ? -1.226 -2.552 3.863 1.00 98.69 291 ILE A O 1
ATOM 2395 N N . ASP A 1 292 ? 0.508 -1.136 3.857 1.00 98.44 292 ASP A N 1
ATOM 2396 C CA . ASP A 1 292 ? 1.464 -2.222 3.655 1.00 98.44 292 ASP A CA 1
ATOM 2397 C C . ASP A 1 292 ? 1.509 -3.183 4.856 1.00 98.44 292 ASP A C 1
ATOM 2399 O O . ASP A 1 292 ? 1.503 -2.770 6.019 1.00 98.44 292 ASP A O 1
ATOM 2403 N N . ALA A 1 293 ? 1.524 -4.479 4.554 1.00 97.81 293 ALA A N 1
ATOM 2404 C CA . ALA A 1 293 ? 1.548 -5.573 5.518 1.00 97.81 293 ALA A CA 1
ATOM 2405 C C . ALA A 1 293 ? 2.743 -6.515 5.288 1.00 97.81 293 ALA A C 1
ATOM 2407 O O . ALA A 1 293 ? 2.715 -7.678 5.705 1.00 97.81 293 ALA A O 1
ATOM 2408 N N . GLY A 1 294 ? 3.782 -6.019 4.608 1.00 95.88 294 GLY A N 1
ATOM 2409 C CA . GLY A 1 294 ? 4.983 -6.773 4.291 1.00 95.88 294 GLY A CA 1
ATOM 2410 C C . GLY A 1 294 ? 4.687 -8.001 3.440 1.00 95.88 294 GLY A C 1
ATOM 2411 O O . GLY A 1 294 ? 4.043 -7.923 2.392 1.00 95.88 294 GLY A O 1
ATOM 2412 N N . ASN A 1 295 ? 5.219 -9.150 3.854 1.00 95.88 295 ASN A N 1
ATOM 2413 C CA . ASN A 1 295 ? 5.204 -10.358 3.041 1.00 95.88 295 ASN A CA 1
ATOM 2414 C C . ASN A 1 295 ? 5.244 -11.648 3.897 1.00 95.88 295 ASN A C 1
ATOM 2416 O O . ASN A 1 295 ? 5.587 -11.579 5.081 1.00 95.88 295 ASN A O 1
ATOM 2420 N N . PRO A 1 296 ? 4.936 -12.823 3.306 1.00 94.56 296 PRO A N 1
ATOM 2421 C CA . PRO A 1 296 ? 4.840 -14.099 4.026 1.00 94.56 296 PRO A CA 1
ATOM 2422 C C . PRO A 1 296 ? 6.114 -14.601 4.721 1.00 94.56 296 PRO A C 1
ATOM 2424 O O . PRO A 1 296 ? 6.030 -15.566 5.478 1.00 94.56 296 PRO A O 1
ATOM 2427 N N . ASN A 1 297 ? 7.289 -14.033 4.435 1.00 91.94 297 ASN A N 1
ATOM 2428 C CA . ASN A 1 297 ? 8.552 -14.437 5.061 1.00 91.94 297 ASN A CA 1
ATOM 2429 C C . ASN A 1 297 ? 8.951 -13.531 6.239 1.00 91.94 297 ASN A C 1
ATOM 2431 O O . ASN A 1 297 ? 9.961 -13.808 6.877 1.00 91.94 297 ASN A O 1
ATOM 2435 N N . TRP A 1 298 ? 8.204 -12.459 6.530 1.00 90.81 298 TRP A N 1
ATOM 2436 C CA . TRP A 1 298 ? 8.631 -11.460 7.516 1.00 90.81 298 TRP A CA 1
ATOM 2437 C C . TRP A 1 298 ? 7.973 -11.637 8.887 1.00 90.81 298 TRP A C 1
ATOM 2439 O O . TRP A 1 298 ? 8.655 -11.864 9.882 1.00 90.81 298 TRP A O 1
ATOM 2449 N N . LEU A 1 299 ? 6.647 -11.526 8.954 1.00 88.69 299 LEU A N 1
ATOM 2450 C CA . LEU A 1 299 ? 5.864 -11.717 10.175 1.00 88.69 299 LEU A CA 1
ATOM 2451 C C . LEU A 1 299 ? 4.768 -12.741 9.903 1.00 88.69 299 LEU A C 1
ATOM 2453 O O . LEU A 1 299 ? 4.307 -12.868 8.772 1.00 88.69 299 LEU A O 1
ATOM 2457 N N . ASP A 1 300 ? 4.322 -13.459 10.931 1.00 87.38 300 ASP A N 1
ATOM 2458 C CA . ASP A 1 300 ? 3.110 -14.261 10.792 1.00 87.38 300 ASP A CA 1
ATOM 2459 C C . ASP A 1 300 ? 1.854 -13.376 10.712 1.00 87.38 300 ASP A C 1
ATOM 2461 O O . ASP A 1 300 ? 1.818 -12.222 11.161 1.00 87.38 300 ASP A O 1
ATOM 2465 N N . ALA A 1 301 ? 0.797 -13.947 10.129 1.00 84.50 301 ALA A N 1
ATOM 2466 C CA . ALA A 1 301 ? -0.432 -13.231 9.824 1.00 84.50 301 ALA A CA 1
ATOM 2467 C C . ALA A 1 301 ? -1.126 -12.695 11.083 1.00 84.50 301 ALA A C 1
ATOM 2469 O O . ALA A 1 301 ? -1.737 -11.623 11.045 1.00 84.50 301 ALA A O 1
ATOM 2470 N N . ALA A 1 302 ? -1.039 -13.417 12.203 1.00 79.88 302 ALA A N 1
ATOM 2471 C CA . ALA A 1 302 ? -1.655 -13.009 13.458 1.00 79.88 302 ALA A CA 1
ATOM 2472 C C . ALA A 1 302 ? -0.970 -11.757 14.023 1.00 79.88 302 ALA A C 1
ATOM 2474 O O . ALA A 1 302 ? -1.652 -10.807 14.418 1.00 79.88 302 ALA A O 1
ATOM 2475 N N . HIS A 1 303 ? 0.364 -11.724 14.014 1.00 81.94 303 HIS A N 1
ATOM 2476 C CA . HIS A 1 303 ? 1.137 -10.586 14.495 1.00 81.94 303 HIS A CA 1
ATOM 2477 C C . HIS A 1 303 ? 0.916 -9.333 13.648 1.00 81.94 303 HIS A C 1
ATOM 2479 O O . HIS A 1 303 ? 0.540 -8.298 14.205 1.00 81.94 303 HIS A O 1
ATOM 2485 N N . ILE A 1 304 ? 1.054 -9.400 12.318 1.00 92.81 304 ILE A N 1
ATOM 2486 C CA . ILE A 1 304 ? 0.832 -8.212 11.474 1.00 92.81 304 ILE A CA 1
ATOM 2487 C C . ILE A 1 304 ? -0.616 -7.703 11.562 1.00 92.81 304 ILE A C 1
ATOM 2489 O O . ILE A 1 304 ? -0.850 -6.494 11.531 1.00 92.81 304 ILE A O 1
ATOM 2493 N N . SER A 1 305 ? -1.597 -8.592 11.765 1.00 86.50 305 SER A N 1
ATOM 2494 C CA . SER A 1 305 ? -3.006 -8.203 11.921 1.00 86.50 305 SER A CA 1
ATOM 2495 C C . SER A 1 305 ? -3.239 -7.323 13.150 1.00 86.50 305 SER A C 1
ATOM 2497 O O . SER A 1 305 ? -4.076 -6.421 13.106 1.00 86.50 305 SER A O 1
ATOM 2499 N N . ILE A 1 306 ? -2.477 -7.520 14.232 1.00 82.56 306 ILE A N 1
ATOM 2500 C CA . ILE A 1 306 ? -2.533 -6.643 15.412 1.00 82.56 306 ILE A CA 1
ATOM 2501 C C . ILE A 1 306 ? -2.066 -5.232 15.040 1.00 82.56 306 ILE A C 1
ATOM 2503 O O . ILE A 1 306 ? -2.730 -4.253 15.386 1.00 82.56 306 ILE A O 1
ATOM 2507 N N . PHE A 1 307 ? -0.956 -5.111 14.310 1.00 87.50 307 PHE A N 1
ATOM 2508 C CA . PHE A 1 307 ? -0.437 -3.818 13.860 1.00 87.50 307 PHE A CA 1
ATOM 2509 C C . PHE A 1 307 ? -1.394 -3.121 12.887 1.00 87.50 307 PHE A C 1
ATOM 2511 O O . PHE A 1 307 ? -1.705 -1.948 13.085 1.00 87.50 307 PHE A O 1
ATOM 2518 N N . LEU A 1 308 ? -1.938 -3.847 11.906 1.00 93.50 308 LEU A N 1
ATOM 2519 C CA . LEU A 1 308 ? -2.929 -3.330 10.955 1.00 93.50 308 LEU A CA 1
ATOM 2520 C C . LEU A 1 308 ? -4.197 -2.827 11.658 1.00 93.50 308 LEU A C 1
ATOM 2522 O O . LEU A 1 308 ? -4.681 -1.731 11.365 1.00 93.50 308 LEU A O 1
ATOM 2526 N N . ALA A 1 309 ? -4.724 -3.597 12.615 1.00 86.31 309 ALA A N 1
ATOM 2527 C CA . ALA A 1 309 ? -5.892 -3.196 13.395 1.00 86.31 309 ALA A CA 1
ATOM 2528 C C . ALA A 1 309 ? -5.627 -1.903 14.180 1.00 86.31 309 ALA A C 1
ATOM 2530 O O . ALA A 1 309 ? -6.439 -0.978 14.144 1.00 86.31 309 ALA A O 1
ATOM 2531 N N . ARG A 1 310 ? -4.465 -1.801 14.837 1.00 85.81 310 ARG A N 1
ATOM 2532 C CA . ARG A 1 310 ? -4.077 -0.600 15.593 1.00 85.81 310 ARG A CA 1
ATOM 2533 C C . ARG A 1 310 ? -3.838 0.611 14.687 1.00 85.81 310 ARG A C 1
ATOM 2535 O O . ARG A 1 310 ? -4.206 1.721 15.065 1.00 85.81 310 ARG A O 1
ATOM 2542 N N . ALA A 1 311 ? -3.274 0.399 13.499 1.00 90.75 311 ALA A N 1
ATOM 2543 C CA . ALA A 1 311 ? -3.036 1.445 12.508 1.00 90.75 311 ALA A CA 1
ATOM 2544 C C . ALA A 1 311 ? -4.327 1.954 11.850 1.00 90.75 311 ALA A C 1
ATOM 2546 O O . ALA A 1 311 ? -4.316 3.021 11.258 1.00 90.75 311 ALA A O 1
ATOM 2547 N N . GLY A 1 312 ? -5.457 1.250 11.971 1.00 91.31 312 GLY A N 1
ATOM 2548 C CA . GLY A 1 312 ? -6.739 1.711 11.430 1.00 91.31 312 GLY A CA 1
ATOM 2549 C C . GLY A 1 312 ? -7.123 1.100 10.082 1.00 91.31 312 GLY A C 1
ATOM 2550 O O . GLY A 1 312 ? -7.765 1.753 9.257 1.00 91.31 312 GLY A O 1
ATOM 2551 N N . VAL A 1 313 ? -6.768 -0.167 9.841 1.00 95.00 313 VAL A N 1
ATOM 2552 C CA . VAL A 1 313 ? -7.217 -0.921 8.652 1.00 95.00 313 VAL A CA 1
ATOM 2553 C C . VAL A 1 313 ? -8.745 -1.030 8.545 1.00 95.00 313 VAL A C 1
ATOM 2555 O O . VAL A 1 313 ? -9.285 -1.265 7.466 1.00 95.00 313 VAL A O 1
ATOM 2558 N N . ASP A 1 314 ? -9.474 -0.830 9.647 1.00 89.06 314 ASP A N 1
ATOM 2559 C CA . ASP A 1 314 ? -10.933 -0.737 9.666 1.00 89.06 314 ASP A CA 1
ATOM 2560 C C . ASP A 1 314 ? -11.450 0.447 8.832 1.00 89.06 314 ASP A C 1
ATOM 2562 O O . ASP A 1 314 ? -12.478 0.300 8.165 1.00 89.06 314 ASP A O 1
ATOM 2566 N N . ILE A 1 315 ? -10.694 1.548 8.785 1.00 94.00 315 ILE A N 1
ATOM 2567 C CA . ILE A 1 315 ? -10.973 2.759 7.998 1.00 94.00 315 ILE A CA 1
ATOM 2568 C C . ILE A 1 315 ? -10.456 2.628 6.553 1.00 94.00 315 ILE A C 1
ATOM 2570 O O . ILE A 1 315 ? -11.071 3.148 5.617 1.00 94.00 315 ILE A O 1
ATOM 2574 N N . ALA A 1 316 ? -9.339 1.922 6.360 1.00 97.69 316 ALA A N 1
ATOM 2575 C CA . ALA A 1 316 ? -8.784 1.625 5.041 1.00 97.69 316 ALA A CA 1
ATOM 2576 C C . ALA A 1 316 ? -9.636 0.601 4.260 1.00 97.69 316 ALA A C 1
ATOM 2578 O O . ALA A 1 316 ? -10.481 -0.113 4.817 1.00 97.69 316 ALA A O 1
ATOM 2579 N N . ASP A 1 317 ? -9.402 0.512 2.947 1.00 98.25 317 ASP A N 1
ATOM 2580 C CA . ASP A 1 317 ? -10.052 -0.489 2.092 1.00 98.25 317 ASP A CA 1
ATOM 2581 C C . ASP A 1 317 ? -9.452 -1.886 2.314 1.00 98.25 317 ASP A C 1
ATOM 2583 O O . ASP A 1 317 ? -10.158 -2.889 2.199 1.00 98.25 317 ASP A O 1
ATOM 2587 N N . GLY A 1 318 ? -8.175 -1.952 2.698 1.00 98.62 318 GLY A N 1
ATOM 2588 C CA . GLY A 1 318 ? -7.479 -3.210 2.906 1.00 98.62 318 GLY A CA 1
ATOM 2589 C C . GLY A 1 318 ? -6.004 -3.046 3.246 1.00 98.62 318 GLY A C 1
ATOM 2590 O O . GLY A 1 318 ? -5.582 -2.029 3.802 1.00 98.62 318 GLY A O 1
ATOM 2591 N N . PHE A 1 319 ? -5.221 -4.052 2.874 1.00 98.88 319 PHE A N 1
ATOM 2592 C CA . PHE A 1 319 ? -3.767 -4.060 3.019 1.00 98.88 319 PHE A CA 1
ATOM 2593 C C . PHE A 1 319 ? -3.054 -4.452 1.715 1.00 98.88 319 PHE A C 1
ATOM 2595 O O . PHE A 1 319 ? -3.669 -4.991 0.796 1.00 98.88 319 PHE A O 1
ATOM 2602 N N . ALA A 1 320 ? -1.771 -4.123 1.607 1.00 98.94 320 ALA A N 1
ATOM 2603 C CA . ALA A 1 320 ? -0.915 -4.479 0.482 1.00 98.94 320 ALA A CA 1
ATOM 2604 C C . ALA A 1 320 ? 0.106 -5.527 0.922 1.00 98.94 320 ALA A C 1
ATOM 2606 O O . ALA A 1 320 ? 0.593 -5.486 2.049 1.00 98.94 320 ALA A O 1
ATOM 2607 N N . LEU A 1 321 ? 0.404 -6.468 0.033 1.00 98.81 321 LEU A N 1
ATOM 2608 C CA . LEU A 1 321 ? 1.385 -7.519 0.260 1.00 98.81 321 LEU A CA 1
ATOM 2609 C C . LEU A 1 321 ? 2.474 -7.486 -0.800 1.00 98.81 321 LEU A C 1
ATOM 2611 O O . LEU A 1 321 ? 2.238 -7.089 -1.944 1.00 98.81 321 LEU A O 1
ATOM 2615 N N . ASN A 1 322 ? 3.632 -8.019 -0.422 1.00 98.19 322 ASN A N 1
ATOM 2616 C CA . ASN A 1 322 ? 4.748 -8.320 -1.310 1.00 98.19 322 ASN A CA 1
ATOM 2617 C C . ASN A 1 322 ? 5.431 -7.091 -1.921 1.00 98.19 322 ASN A C 1
ATOM 2619 O O . ASN A 1 322 ? 6.188 -7.253 -2.876 1.00 98.19 322 ASN A O 1
ATOM 2623 N N . VAL A 1 323 ? 5.167 -5.880 -1.413 1.00 98.12 323 VAL A N 1
ATOM 2624 C CA . VAL A 1 323 ? 5.708 -4.641 -1.988 1.00 98.12 323 VAL A CA 1
ATOM 2625 C C . VAL A 1 323 ? 7.227 -4.728 -2.069 1.00 98.12 323 VAL A C 1
ATOM 2627 O O . VAL A 1 323 ? 7.897 -4.960 -1.065 1.00 98.12 323 VAL A O 1
ATOM 2630 N N . SER A 1 324 ? 7.767 -4.565 -3.279 1.00 96.06 324 SER A N 1
ATOM 2631 C CA . SER A 1 324 ? 9.207 -4.699 -3.546 1.00 96.06 324 SER A CA 1
ATOM 2632 C C . SER A 1 324 ? 9.801 -6.072 -3.202 1.00 96.06 324 SER A C 1
ATOM 2634 O O . SER A 1 324 ? 11.012 -6.189 -3.053 1.00 96.06 324 SER A O 1
ATOM 2636 N N . ASN A 1 325 ? 9.006 -7.135 -3.128 1.00 96.12 325 ASN A N 1
ATOM 2637 C CA . ASN A 1 325 ? 9.496 -8.487 -2.871 1.00 96.12 325 ASN A CA 1
ATOM 2638 C C . ASN A 1 325 ? 9.199 -9.425 -4.061 1.00 96.12 325 ASN A C 1
ATOM 2640 O O . ASN A 1 325 ? 8.725 -9.002 -5.118 1.00 96.12 325 ASN A O 1
ATOM 2644 N N . TYR A 1 326 ? 9.559 -10.696 -3.913 1.00 96.12 326 TYR A N 1
ATOM 2645 C CA . TYR A 1 326 ? 9.652 -11.679 -4.993 1.00 96.12 326 TYR A CA 1
ATOM 2646 C C . TYR A 1 326 ? 8.846 -12.949 -4.692 1.00 96.12 326 TYR A C 1
ATOM 2648 O O . TYR A 1 326 ? 8.858 -13.884 -5.488 1.00 96.12 326 TYR A O 1
ATOM 2656 N N . ILE A 1 327 ? 8.128 -13.004 -3.563 1.00 95.50 327 ILE A N 1
ATOM 2657 C CA . ILE A 1 327 ? 7.394 -14.201 -3.133 1.00 95.50 327 ILE A CA 1
ATOM 2658 C C . ILE A 1 327 ? 6.201 -14.459 -4.060 1.00 95.50 327 ILE A C 1
ATOM 2660 O O . ILE A 1 327 ? 5.445 -13.548 -4.407 1.00 95.50 327 ILE A O 1
ATOM 2664 N N . GLU A 1 328 ? 6.024 -15.720 -4.448 1.00 94.06 328 GLU A N 1
ATOM 2665 C CA . GLU A 1 328 ? 4.998 -16.163 -5.395 1.00 94.06 328 GLU A CA 1
ATOM 2666 C C . GLU A 1 328 ? 3.572 -15.845 -4.928 1.00 94.06 328 GLU A C 1
ATOM 2668 O O . GLU A 1 328 ? 3.290 -15.693 -3.731 1.00 94.06 328 GLU A O 1
ATOM 2673 N N . ASN A 1 329 ? 2.651 -15.773 -5.893 1.00 92.94 329 ASN A N 1
ATOM 2674 C CA . ASN A 1 329 ? 1.251 -15.452 -5.632 1.00 92.94 329 ASN A CA 1
ATOM 2675 C C . ASN A 1 329 ? 0.612 -16.427 -4.643 1.00 92.94 329 ASN A C 1
ATOM 2677 O O . ASN A 1 329 ? 0.012 -15.959 -3.688 1.00 92.94 329 ASN A O 1
ATOM 2681 N N . ASP A 1 330 ? 0.782 -17.740 -4.795 1.00 92.69 330 ASP A N 1
ATOM 2682 C CA . ASP A 1 330 ? 0.104 -18.727 -3.940 1.00 92.69 330 ASP A CA 1
ATOM 2683 C C . ASP A 1 330 ? 0.419 -18.534 -2.450 1.00 92.69 330 ASP A C 1
ATOM 2685 O O . ASP A 1 330 ? -0.476 -18.579 -1.601 1.00 92.69 330 ASP A O 1
ATOM 2689 N N . ARG A 1 331 ? 1.680 -18.219 -2.124 1.00 95.44 331 ARG A N 1
ATOM 2690 C CA . ARG A 1 331 ? 2.088 -17.920 -0.745 1.00 95.44 331 ARG A CA 1
ATOM 2691 C C . ARG A 1 331 ? 1.493 -16.605 -0.244 1.00 95.44 331 ARG A C 1
ATOM 2693 O O . ARG A 1 331 ? 1.023 -16.547 0.890 1.00 95.44 331 ARG A O 1
ATOM 2700 N N . ASN A 1 332 ? 1.478 -15.564 -1.077 1.00 97.81 332 ASN A N 1
ATOM 2701 C CA . ASN A 1 332 ? 0.853 -14.287 -0.722 1.00 97.81 332 ASN A CA 1
ATOM 2702 C C . ASN A 1 332 ? -0.673 -14.390 -0.591 1.00 97.81 332 ASN A C 1
ATOM 2704 O O . ASN A 1 332 ? -1.246 -13.745 0.281 1.00 97.81 332 ASN A O 1
ATOM 2708 N N . ILE A 1 333 ? -1.329 -15.212 -1.412 1.00 96.50 333 ILE A N 1
ATOM 2709 C CA . ILE A 1 333 ? -2.769 -15.469 -1.346 1.00 96.50 333 ILE A CA 1
ATOM 2710 C C . ILE A 1 333 ? -3.100 -16.116 -0.003 1.00 96.50 333 ILE A C 1
ATOM 2712 O O . ILE A 1 333 ? -3.900 -15.554 0.740 1.00 96.50 333 ILE A O 1
ATOM 2716 N N . GLY A 1 334 ? -2.437 -17.222 0.353 1.00 90.19 334 GLY A N 1
ATOM 2717 C CA . GLY A 1 334 ? -2.682 -17.902 1.629 1.00 90.19 334 GLY A CA 1
ATOM 2718 C C . GLY A 1 334 ? -2.421 -17.004 2.844 1.00 90.19 334 GLY A C 1
ATOM 2719 O O . GLY A 1 334 ? -3.234 -16.950 3.767 1.00 90.19 334 GLY A O 1
ATOM 2720 N N . TYR A 1 335 ? -1.332 -16.231 2.817 1.00 97.50 335 TYR A N 1
ATOM 2721 C CA . TYR A 1 335 ? -1.009 -15.265 3.870 1.00 97.50 335 TYR A CA 1
ATOM 2722 C C . TYR A 1 335 ? -2.053 -14.139 3.974 1.00 97.50 335 TYR A C 1
ATOM 2724 O O . TYR A 1 335 ? -2.528 -13.817 5.064 1.00 97.50 335 TYR A O 1
ATOM 2732 N N . GLY A 1 336 ? -2.482 -13.579 2.840 1.00 96.31 336 GLY A N 1
ATOM 2733 C CA . GLY A 1 336 ? -3.512 -12.545 2.791 1.00 96.31 336 GLY A CA 1
ATOM 2734 C C . GLY A 1 336 ? -4.890 -13.043 3.228 1.00 96.31 336 GLY A C 1
ATOM 2735 O O . GLY A 1 336 ? -5.590 -12.343 3.955 1.00 96.31 336 GLY A O 1
ATOM 2736 N N . GLU A 1 337 ? -5.280 -14.268 2.874 1.00 93.62 337 GLU A N 1
ATOM 2737 C CA . GLU A 1 337 ? -6.497 -14.898 3.402 1.00 93.62 337 GLU A CA 1
ATOM 2738 C C . GLU A 1 337 ? -6.448 -15.034 4.928 1.00 93.62 337 GLU A C 1
ATOM 2740 O O . GLU A 1 337 ? -7.461 -14.850 5.612 1.00 93.62 337 GLU A O 1
ATOM 2745 N N . GLU A 1 338 ? -5.268 -15.331 5.475 1.00 88.56 338 GLU A N 1
ATOM 2746 C CA . GLU A 1 338 ? -5.065 -15.443 6.910 1.00 88.56 338 GLU A CA 1
ATOM 2747 C C . GLU A 1 338 ? -5.224 -14.107 7.635 1.00 88.56 338 GLU A C 1
ATOM 2749 O O . GLU A 1 338 ? -6.028 -14.014 8.567 1.00 88.56 338 GLU A O 1
ATOM 2754 N N . ILE A 1 339 ? -4.550 -13.063 7.150 1.00 89.38 339 ILE A N 1
ATOM 2755 C CA . ILE A 1 339 ? -4.693 -11.691 7.655 1.00 89.38 339 ILE A CA 1
ATOM 2756 C C . ILE A 1 339 ? -6.146 -11.221 7.526 1.00 89.38 339 ILE A C 1
ATOM 2758 O O . ILE A 1 339 ? -6.744 -10.722 8.480 1.00 89.38 339 ILE A O 1
ATOM 2762 N N . SER A 1 340 ? -6.756 -11.424 6.355 1.00 87.81 340 SER A N 1
ATOM 2763 C CA . SER A 1 340 ? -8.138 -11.030 6.085 1.00 87.81 340 SER A CA 1
ATOM 2764 C C . SER A 1 340 ? -9.106 -11.642 7.097 1.00 87.81 340 SER A C 1
ATOM 2766 O O . SER A 1 340 ? -9.994 -10.952 7.603 1.00 87.81 340 SER A O 1
ATOM 2768 N N . ARG A 1 341 ? -8.903 -12.911 7.476 1.00 81.00 341 ARG A N 1
ATOM 2769 C CA . ARG A 1 341 ? -9.717 -13.593 8.491 1.00 81.00 341 ARG A CA 1
ATOM 2770 C C . ARG A 1 341 ? -9.632 -12.920 9.859 1.00 81.00 341 ARG A C 1
ATOM 2772 O O . ARG A 1 341 ? -10.672 -12.735 10.487 1.00 81.00 341 ARG A O 1
ATOM 2779 N N . TYR A 1 342 ? -8.433 -12.535 10.299 1.00 80.12 342 TYR A N 1
ATOM 2780 C CA . TY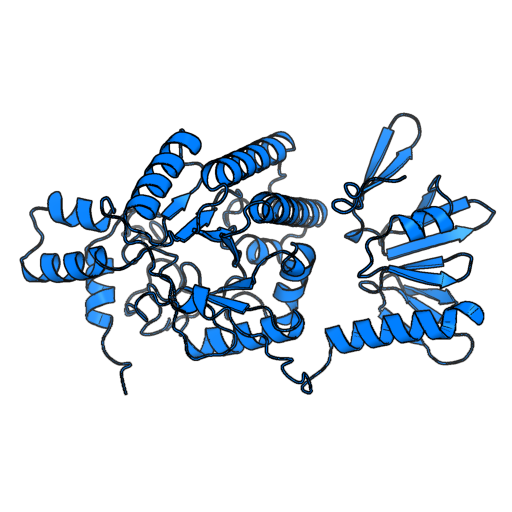R A 1 342 ? -8.241 -11.796 11.553 1.00 80.12 342 TYR A CA 1
ATOM 2781 C C . TYR A 1 342 ? -8.862 -10.395 11.511 1.00 80.12 342 TYR A C 1
ATOM 2783 O O . TYR A 1 342 ? -9.295 -9.879 12.539 1.00 80.12 342 TYR A O 1
ATOM 2791 N N . LEU A 1 343 ? -8.948 -9.797 10.322 1.00 84.38 343 LEU A N 1
ATOM 2792 C CA . LEU A 1 343 ? -9.433 -8.433 10.111 1.00 84.38 343 LEU A CA 1
ATOM 2793 C C . LEU A 1 343 ? -10.887 -8.354 9.619 1.00 84.38 343 LEU A C 1
ATOM 2795 O O . LEU A 1 343 ? -11.322 -7.313 9.130 1.00 84.38 343 LEU A O 1
ATOM 2799 N N . GLY A 1 344 ? -11.663 -9.433 9.751 1.00 82.00 344 GLY A N 1
ATOM 2800 C CA . GLY A 1 344 ? -13.094 -9.423 9.428 1.00 82.00 344 GLY A CA 1
ATOM 2801 C C . GLY A 1 344 ? -13.406 -9.369 7.929 1.00 82.00 344 GLY A C 1
ATOM 2802 O O . GLY A 1 344 ? -14.417 -8.792 7.537 1.00 82.00 344 GLY A O 1
ATOM 2803 N N . GLY A 1 345 ? -12.554 -9.965 7.093 1.00 85.25 345 GLY A N 1
ATOM 2804 C CA . GLY A 1 345 ? -12.754 -10.066 5.646 1.00 85.25 345 GLY A CA 1
ATOM 2805 C C . GLY A 1 345 ? -12.223 -8.873 4.851 1.00 85.25 345 GLY A C 1
ATOM 2806 O O . GLY A 1 345 ? -12.733 -8.594 3.769 1.00 85.25 345 GLY A O 1
ATOM 2807 N N . LYS A 1 346 ? -11.231 -8.139 5.376 1.00 93.94 346 LYS A N 1
ATOM 2808 C CA . LYS A 1 346 ? -10.587 -7.035 4.643 1.00 93.94 346 LYS A CA 1
ATOM 2809 C C . LYS A 1 346 ? -9.939 -7.534 3.352 1.00 93.94 346 LYS A C 1
ATOM 2811 O O . LYS A 1 346 ? -9.364 -8.620 3.318 1.00 93.94 346 LYS A O 1
ATOM 2816 N N . HIS A 1 347 ? -10.054 -6.732 2.302 1.00 98.06 347 HIS A N 1
ATOM 2817 C CA . HIS A 1 347 ? -9.480 -7.042 0.999 1.00 98.06 347 HIS A CA 1
ATOM 2818 C C . HIS A 1 347 ? -7.981 -6.743 0.988 1.00 98.06 347 HIS A C 1
ATOM 2820 O O . HIS A 1 347 ? -7.458 -6.088 1.895 1.00 98.06 347 HIS A O 1
ATOM 2826 N N . PHE A 1 348 ? -7.291 -7.204 -0.049 1.00 98.75 348 PHE A N 1
ATOM 2827 C CA . PHE A 1 348 ? -5.883 -6.894 -0.233 1.00 98.75 348 PHE A CA 1
ATOM 2828 C C . PHE A 1 348 ? -5.462 -6.821 -1.696 1.00 98.75 348 PHE A C 1
ATOM 2830 O O . PHE A 1 348 ? -6.151 -7.304 -2.594 1.00 98.75 348 PHE A O 1
ATOM 2837 N N . VAL A 1 349 ? -4.313 -6.195 -1.926 1.00 98.88 349 VAL A N 1
ATOM 2838 C CA . VAL A 1 349 ? -3.612 -6.174 -3.215 1.00 98.88 349 VAL A CA 1
ATOM 2839 C C . VAL A 1 349 ? -2.253 -6.846 -3.065 1.00 98.88 349 VAL A C 1
ATOM 2841 O O . VAL A 1 349 ? -1.680 -6.847 -1.975 1.00 98.88 349 VAL A O 1
ATOM 2844 N N . ILE A 1 350 ? -1.733 -7.412 -4.151 1.00 98.88 350 ILE A N 1
ATOM 2845 C CA . ILE A 1 350 ? -0.419 -8.068 -4.158 1.00 98.88 350 ILE A CA 1
ATOM 2846 C C . ILE A 1 350 ? 0.475 -7.368 -5.178 1.00 98.88 350 ILE A C 1
ATOM 2848 O O . ILE A 1 350 ? 0.069 -7.178 -6.331 1.00 98.88 350 ILE A O 1
ATOM 2852 N N . ASP A 1 351 ? 1.689 -7.002 -4.767 1.00 98.81 351 ASP A N 1
ATOM 2853 C CA . ASP A 1 351 ? 2.739 -6.617 -5.703 1.00 98.81 351 ASP A CA 1
ATOM 2854 C C . ASP A 1 351 ? 3.239 -7.853 -6.460 1.00 98.81 351 ASP A C 1
ATOM 2856 O O . ASP A 1 351 ? 3.741 -8.821 -5.886 1.00 98.81 351 ASP A O 1
ATOM 2860 N N . THR A 1 352 ? 3.084 -7.807 -7.774 1.00 97.94 352 THR A N 1
ATOM 2861 C CA . THR A 1 352 ? 3.418 -8.885 -8.707 1.00 97.94 352 THR A CA 1
ATOM 2862 C C . THR A 1 352 ? 4.486 -8.459 -9.707 1.00 97.94 352 THR A C 1
ATOM 2864 O O . THR A 1 352 ? 4.761 -9.170 -10.671 1.00 97.94 352 THR A O 1
ATOM 2867 N N . GLY A 1 353 ? 5.122 -7.300 -9.493 1.00 96.50 353 GLY A N 1
ATOM 2868 C CA . GLY A 1 353 ? 6.107 -6.752 -10.426 1.00 96.50 353 GLY A CA 1
ATOM 2869 C C . GLY A 1 353 ? 7.288 -7.682 -10.698 1.00 96.50 353 GLY A C 1
ATOM 2870 O O . GLY A 1 353 ? 7.884 -7.613 -11.769 1.00 96.50 353 GLY A O 1
ATOM 2871 N N . ARG A 1 354 ? 7.643 -8.555 -9.748 1.00 96.69 354 ARG A N 1
ATOM 2872 C CA . ARG A 1 354 ? 8.882 -9.350 -9.813 1.00 96.69 354 ARG A CA 1
ATOM 2873 C C . ARG A 1 354 ? 8.753 -10.779 -9.277 1.00 96.69 354 ARG A C 1
ATOM 2875 O O . ARG A 1 354 ? 9.762 -11.427 -9.029 1.00 96.69 354 ARG A O 1
ATOM 2882 N N . ASN A 1 355 ? 7.534 -11.282 -9.079 1.00 95.44 355 ASN A N 1
ATOM 2883 C CA . ASN A 1 355 ? 7.306 -12.536 -8.355 1.00 95.44 355 ASN A CA 1
ATOM 2884 C C . ASN A 1 355 ? 6.943 -13.755 -9.222 1.00 95.44 355 ASN A C 1
ATOM 2886 O O . ASN A 1 355 ? 6.465 -14.758 -8.698 1.00 95.44 355 ASN A O 1
ATOM 2890 N N . GLY A 1 356 ? 7.145 -13.695 -10.540 1.00 94.38 356 GLY A N 1
ATOM 2891 C CA . GLY A 1 356 ? 6.683 -14.731 -11.472 1.00 94.38 356 GLY A CA 1
ATOM 2892 C C . GLY A 1 356 ? 7.385 -16.086 -11.360 1.00 94.38 356 GLY A C 1
ATOM 2893 O O . GLY A 1 356 ? 6.841 -17.081 -11.829 1.00 94.38 356 GLY A O 1
ATOM 2894 N N . ARG A 1 357 ? 8.573 -16.129 -10.744 1.00 92.56 357 ARG A N 1
ATOM 2895 C CA . ARG A 1 357 ? 9.357 -17.355 -10.490 1.00 92.56 357 ARG A CA 1
ATOM 2896 C C . ARG A 1 357 ? 9.655 -17.603 -9.011 1.00 92.56 357 ARG A C 1
ATOM 2898 O O . ARG A 1 357 ? 10.420 -18.510 -8.689 1.00 92.56 357 ARG A O 1
ATOM 2905 N N . GLY A 1 358 ? 9.107 -16.762 -8.136 1.00 90.06 358 GLY A N 1
ATOM 2906 C CA . GLY A 1 358 ? 9.452 -16.786 -6.725 1.00 90.06 358 GLY A CA 1
ATOM 2907 C C . GLY A 1 358 ? 10.890 -16.368 -6.440 1.00 90.06 358 GLY A C 1
ATOM 2908 O O . GLY A 1 358 ? 11.668 -16.052 -7.339 1.00 90.06 358 GLY A O 1
ATOM 2909 N N . ILE A 1 359 ? 11.232 -16.406 -5.156 1.00 89.81 359 ILE A N 1
ATOM 2910 C CA . ILE A 1 359 ? 12.600 -16.294 -4.661 1.00 89.81 359 ILE A CA 1
ATOM 2911 C C . ILE A 1 359 ? 13.089 -17.677 -4.233 1.00 89.81 359 ILE A C 1
ATOM 2913 O O . ILE A 1 359 ? 12.336 -18.428 -3.612 1.00 89.81 359 ILE A O 1
ATOM 2917 N N . GLN A 1 360 ? 14.337 -18.019 -4.556 1.00 84.50 360 GLN A N 1
ATOM 2918 C CA . GLN A 1 360 ? 14.935 -19.293 -4.134 1.00 84.50 360 GLN A CA 1
ATOM 2919 C C . GLN A 1 360 ? 15.428 -19.228 -2.688 1.00 84.50 360 GLN A C 1
ATOM 2921 O O . GLN A 1 360 ? 15.194 -20.151 -1.911 1.00 84.50 360 GLN A O 1
ATOM 2926 N N . ASN A 1 361 ? 16.081 -18.122 -2.323 1.00 85.88 361 ASN A N 1
ATOM 2927 C CA . ASN A 1 361 ? 16.523 -17.851 -0.965 1.00 85.88 361 ASN A CA 1
ATOM 2928 C C . ASN A 1 361 ? 15.541 -16.886 -0.270 1.00 85.88 361 ASN A C 1
ATOM 2930 O O . ASN A 1 361 ? 15.508 -15.712 -0.626 1.00 85.88 361 ASN A O 1
ATOM 2934 N N . PRO A 1 362 ? 14.753 -17.336 0.723 1.00 78.62 362 PRO A N 1
ATOM 2935 C CA . PRO A 1 362 ? 13.773 -16.501 1.424 1.00 78.62 362 PRO A CA 1
ATOM 2936 C C . PRO A 1 362 ? 14.328 -15.217 2.051 1.00 78.62 362 PRO A C 1
ATOM 2938 O O . PRO A 1 362 ? 13.556 -14.272 2.220 1.00 78.62 362 PRO A O 1
ATOM 2941 N N . ASP A 1 363 ? 15.623 -15.200 2.377 1.00 79.94 363 ASP A N 1
ATOM 2942 C CA . ASP A 1 363 ? 16.313 -14.071 3.012 1.00 79.94 363 ASP A CA 1
ATOM 2943 C C . ASP A 1 363 ? 16.892 -13.078 1.985 1.00 79.94 363 ASP A C 1
ATOM 2945 O O . ASP A 1 363 ? 17.322 -11.978 2.337 1.00 79.94 363 ASP A O 1
ATOM 2949 N N . GLU A 1 364 ? 16.911 -13.446 0.701 1.00 84.88 364 GLU A N 1
ATOM 2950 C CA . GLU A 1 364 ? 17.446 -12.616 -0.372 1.00 84.88 364 GLU A CA 1
ATOM 2951 C C . GLU A 1 364 ? 16.363 -11.693 -0.934 1.00 84.88 364 GLU A C 1
ATOM 2953 O O . GLU A 1 364 ? 15.415 -12.117 -1.593 1.00 84.88 364 GLU A O 1
ATOM 2958 N N . TRP A 1 365 ? 16.511 -10.397 -0.677 1.00 85.12 365 TRP A N 1
ATOM 2959 C CA . TRP A 1 365 ? 15.563 -9.381 -1.136 1.00 85.12 365 TRP A CA 1
ATOM 2960 C C . TRP A 1 365 ? 16.198 -8.311 -2.027 1.00 85.12 365 TRP A C 1
ATOM 2962 O O . TRP A 1 365 ? 15.476 -7.601 -2.719 1.00 85.12 365 TRP A O 1
ATOM 2972 N N . CYS A 1 366 ? 17.525 -8.163 -2.024 1.00 91.00 366 CYS A N 1
ATOM 2973 C CA . CYS A 1 366 ? 18.200 -7.082 -2.737 1.00 91.00 366 CYS A CA 1
ATOM 2974 C C . CYS A 1 366 ? 18.689 -7.553 -4.114 1.00 91.00 366 CYS A C 1
ATOM 2976 O O . CYS A 1 366 ? 19.727 -8.198 -4.212 1.00 91.00 366 CYS A O 1
ATOM 2978 N N . ASN A 1 367 ? 17.949 -7.206 -5.174 1.00 91.88 367 ASN A N 1
ATOM 2979 C CA . ASN A 1 367 ? 18.249 -7.543 -6.575 1.00 91.88 367 ASN A CA 1
ATOM 2980 C C . ASN A 1 367 ? 18.538 -9.037 -6.901 1.00 91.88 367 ASN A C 1
ATOM 2982 O O . ASN A 1 367 ? 19.406 -9.286 -7.739 1.00 91.88 367 ASN A O 1
ATOM 2986 N N . PRO A 1 368 ? 17.812 -10.023 -6.338 1.00 92.06 368 PRO A N 1
ATOM 2987 C CA . PRO A 1 368 ? 18.056 -11.445 -6.580 1.00 92.06 368 PRO A CA 1
ATOM 2988 C C . PRO A 1 368 ? 17.988 -11.841 -8.053 1.00 92.06 368 PRO A C 1
ATOM 2990 O O . PRO A 1 368 ? 17.144 -11.353 -8.814 1.00 92.06 368 PRO A O 1
ATOM 2993 N N . ASP A 1 369 ? 18.845 -12.772 -8.451 1.00 90.62 369 ASP A N 1
ATOM 2994 C CA . ASP A 1 369 ? 18.887 -13.337 -9.801 1.00 90.62 369 ASP A CA 1
ATOM 2995 C C . ASP A 1 369 ? 17.871 -14.466 -10.008 1.00 90.62 369 ASP A C 1
ATOM 2997 O O . ASP A 1 369 ? 17.402 -15.117 -9.074 1.00 90.62 369 ASP A O 1
ATOM 3001 N N . GLY A 1 370 ? 17.498 -14.703 -11.267 1.00 91.00 370 GLY A N 1
ATOM 3002 C CA . GLY A 1 370 ? 16.620 -15.811 -11.659 1.00 91.00 370 GLY A CA 1
ATOM 3003 C C . GLY A 1 370 ? 15.133 -15.584 -11.371 1.00 91.00 370 GLY A C 1
ATOM 3004 O O . GLY A 1 370 ? 14.297 -16.387 -11.800 1.00 91.00 370 GLY A O 1
ATOM 3005 N N . VAL A 1 371 ? 14.790 -14.475 -10.714 1.00 94.00 371 VAL A N 1
ATOM 3006 C CA . VAL A 1 371 ? 13.412 -14.020 -10.509 1.00 94.00 371 VAL A CA 1
ATOM 3007 C C . VAL A 1 371 ? 12.803 -13.514 -11.822 1.00 94.00 371 VAL A C 1
ATOM 3009 O O . VAL A 1 371 ? 13.502 -13.216 -12.793 1.00 94.00 371 VAL A O 1
ATOM 3012 N N . GLY A 1 372 ? 11.474 -13.456 -11.894 1.00 95.12 372 GLY A N 1
ATOM 3013 C CA . GLY A 1 372 ? 10.757 -13.156 -13.134 1.00 95.12 372 GLY A CA 1
ATOM 3014 C C . GLY A 1 372 ? 9.623 -12.171 -12.938 1.00 95.12 372 GLY A C 1
ATOM 3015 O O . GLY A 1 372 ? 9.061 -12.057 -11.852 1.00 95.12 372 GLY A O 1
ATOM 3016 N N . LEU A 1 373 ? 9.259 -11.470 -14.006 1.00 95.88 373 LEU A N 1
ATOM 3017 C CA . LEU A 1 373 ? 8.063 -10.636 -14.032 1.00 95.88 373 LEU A CA 1
ATOM 3018 C C . LEU A 1 373 ? 6.840 -11.488 -13.655 1.00 95.88 373 LEU A C 1
ATOM 3020 O O . LEU A 1 373 ? 6.724 -12.626 -14.106 1.00 95.88 373 LEU A O 1
ATOM 3024 N N . GLY A 1 374 ? 5.951 -10.974 -12.807 1.00 95.31 374 GLY A N 1
ATOM 3025 C CA . GLY A 1 374 ? 4.732 -11.682 -12.418 1.00 95.31 374 GLY A CA 1
ATOM 3026 C C . GLY A 1 374 ? 3.536 -11.350 -13.310 1.00 95.31 374 GLY A C 1
ATOM 3027 O O . GLY A 1 374 ? 3.660 -11.048 -14.501 1.00 95.31 374 GLY A O 1
ATOM 3028 N N . SER A 1 375 ? 2.340 -11.424 -12.727 1.00 93.81 375 SER A N 1
ATOM 3029 C CA . SER A 1 375 ? 1.097 -11.064 -13.422 1.00 93.81 375 SER A CA 1
ATOM 3030 C C . SER A 1 375 ? 1.111 -9.591 -13.839 1.00 93.81 375 SER A C 1
ATOM 3032 O O . SER A 1 375 ? 1.565 -8.739 -13.083 1.00 93.81 375 SER A O 1
ATOM 3034 N N . ILE A 1 376 ? 0.603 -9.272 -15.033 1.00 95.62 376 ILE A N 1
ATOM 3035 C CA . ILE A 1 376 ? 0.403 -7.872 -15.448 1.00 95.62 376 ILE A CA 1
ATOM 3036 C C . ILE A 1 376 ? -0.622 -7.214 -14.510 1.00 95.62 376 ILE A C 1
ATOM 3038 O O . ILE A 1 376 ? -1.570 -7.895 -14.099 1.00 95.62 376 ILE A O 1
ATOM 3042 N N . PRO A 1 377 ? -0.492 -5.908 -14.205 1.00 97.62 377 PRO A N 1
ATOM 3043 C CA . PRO A 1 377 ? -1.412 -5.240 -13.308 1.00 97.62 377 PRO A CA 1
ATOM 3044 C C . PRO A 1 377 ? -2.853 -5.332 -13.785 1.00 97.62 377 PRO A C 1
ATOM 3046 O O . PRO A 1 377 ? -3.185 -4.946 -14.907 1.00 97.62 377 PRO A O 1
ATOM 3049 N N . THR A 1 378 ? -3.714 -5.829 -12.911 1.00 96.69 378 THR A N 1
ATOM 3050 C CA . THR A 1 378 ? -5.137 -5.990 -13.171 1.00 96.69 378 THR A CA 1
ATOM 3051 C C . THR A 1 378 ? -5.915 -5.780 -11.890 1.00 96.69 378 THR A C 1
ATOM 3053 O O . THR A 1 378 ? -5.511 -6.226 -10.813 1.00 96.69 378 THR A O 1
ATOM 3056 N N . LEU A 1 379 ? -7.057 -5.114 -12.019 1.00 97.00 379 LEU A N 1
ATOM 3057 C CA . LEU A 1 379 ? -8.053 -5.102 -10.965 1.00 97.00 379 LEU A CA 1
ATOM 3058 C C . LEU A 1 379 ? -8.971 -6.313 -11.120 1.00 97.00 379 LEU A C 1
ATOM 3060 O O . LEU A 1 379 ? -9.360 -6.867 -10.109 1.00 97.00 379 LEU A O 1
ATOM 3064 N N . ASP A 1 380 ? -9.256 -6.831 -12.313 1.00 94.94 380 ASP A N 1
ATOM 3065 C CA . ASP A 1 380 ? -10.166 -7.973 -12.514 1.00 94.94 380 ASP A CA 1
ATOM 3066 C C . ASP A 1 380 ? -9.570 -9.331 -12.072 1.00 94.94 380 ASP A C 1
ATOM 3068 O O . ASP A 1 380 ? -9.237 -10.208 -12.869 1.00 94.94 380 ASP A O 1
ATOM 3072 N N . VAL A 1 381 ? -9.392 -9.495 -10.761 1.00 93.06 381 VAL A N 1
ATOM 3073 C CA . VAL A 1 381 ? -8.979 -10.725 -10.095 1.00 93.06 381 VAL A CA 1
ATOM 3074 C C . VAL A 1 381 ? -10.223 -11.508 -9.668 1.00 93.06 381 VAL A C 1
ATOM 3076 O O . VAL A 1 381 ? -11.134 -10.973 -9.035 1.00 93.06 381 VAL A O 1
ATOM 3079 N N . LYS A 1 382 ? -10.254 -12.804 -10.005 1.00 90.25 382 LYS A N 1
ATOM 3080 C CA . LYS A 1 382 ? -11.378 -13.709 -9.691 1.00 90.25 382 LYS A CA 1
ATOM 3081 C C . LYS A 1 382 ? -11.483 -14.060 -8.205 1.00 90.25 382 LYS A C 1
ATOM 3083 O O . LYS A 1 382 ? -12.543 -14.486 -7.751 1.00 90.25 382 LYS A O 1
ATOM 3088 N N . HIS A 1 383 ? -10.384 -13.934 -7.467 1.00 91.44 383 HIS A N 1
ATOM 3089 C CA . HIS A 1 383 ? -10.337 -14.238 -6.045 1.00 91.44 383 HIS A CA 1
ATOM 3090 C C . HIS A 1 383 ? -11.187 -13.231 -5.247 1.00 91.44 383 HIS A C 1
ATOM 3092 O O . HIS A 1 383 ? -11.031 -12.027 -5.446 1.00 91.44 383 HIS A O 1
ATOM 3098 N N . PRO A 1 384 ? -12.057 -13.673 -4.321 1.00 89.00 384 PRO A N 1
ATOM 3099 C CA . PRO A 1 384 ? -13.046 -12.796 -3.685 1.00 89.00 384 PRO A CA 1
ATOM 3100 C C . PRO A 1 384 ? -12.452 -11.719 -2.766 1.00 89.00 384 PRO A C 1
ATOM 3102 O O . PRO A 1 384 ? -13.111 -10.712 -2.529 1.00 89.00 384 PRO A O 1
ATOM 3105 N N . LEU A 1 385 ? -11.240 -11.936 -2.245 1.00 94.25 385 LEU A N 1
ATOM 3106 C CA . LEU A 1 385 ? -10.561 -11.019 -1.316 1.00 94.25 385 LEU A CA 1
ATOM 3107 C C . LEU A 1 385 ? -9.454 -10.178 -1.966 1.00 94.25 385 LEU A C 1
ATOM 3109 O O . LEU A 1 385 ? -8.916 -9.290 -1.309 1.00 94.25 385 LEU A O 1
ATOM 3113 N N . ILE A 1 386 ? -9.090 -10.459 -3.223 1.00 97.50 386 ILE A N 1
ATOM 3114 C CA . ILE A 1 386 ? -7.988 -9.756 -3.889 1.00 97.50 386 ILE A CA 1
ATOM 3115 C C . ILE A 1 386 ? -8.572 -8.686 -4.793 1.00 97.50 386 ILE A C 1
ATOM 3117 O O . ILE A 1 386 ? -9.273 -8.975 -5.761 1.00 97.50 386 ILE A O 1
ATOM 3121 N N . ASP A 1 387 ? -8.251 -7.443 -4.477 1.00 98.25 387 ASP A N 1
ATOM 3122 C CA . ASP A 1 387 ? -8.716 -6.280 -5.219 1.00 98.25 387 ASP A CA 1
ATOM 3123 C C . ASP A 1 387 ? -7.879 -6.002 -6.471 1.00 98.25 387 ASP A C 1
ATOM 3125 O O . ASP A 1 387 ? -8.378 -5.389 -7.417 1.00 98.25 387 ASP A O 1
ATOM 3129 N N . GLY A 1 388 ? -6.629 -6.468 -6.498 1.00 97.81 388 GLY A N 1
ATOM 3130 C CA . GLY A 1 388 ? -5.767 -6.339 -7.661 1.00 97.81 388 GLY A CA 1
ATOM 3131 C C . GLY A 1 388 ? -4.402 -6.996 -7.504 1.00 97.81 388 GLY A C 1
ATOM 3132 O O . GLY A 1 388 ? -3.836 -7.060 -6.410 1.00 97.81 388 GLY A O 1
ATOM 3133 N N . TYR A 1 389 ? -3.865 -7.436 -8.636 1.00 98.50 389 TYR A N 1
ATOM 3134 C CA . TYR A 1 389 ? -2.432 -7.636 -8.812 1.00 98.50 389 TYR A CA 1
ATOM 3135 C C . TYR A 1 389 ? -1.873 -6.343 -9.375 1.00 98.50 389 TYR A C 1
ATOM 3137 O O . TYR A 1 389 ? -2.371 -5.852 -10.384 1.00 98.50 389 TYR A O 1
ATOM 3145 N N . LEU A 1 390 ? -0.896 -5.753 -8.699 1.00 98.75 390 LEU A N 1
ATOM 3146 C CA . LEU A 1 390 ? -0.340 -4.451 -9.053 1.00 98.75 390 LEU A CA 1
ATOM 3147 C C . LEU A 1 390 ? 1.170 -4.582 -9.238 1.00 98.75 390 LEU A C 1
ATOM 3149 O O . LEU A 1 390 ? 1.784 -5.492 -8.694 1.00 98.75 390 LEU A O 1
ATOM 3153 N N . TRP A 1 391 ? 1.777 -3.670 -9.991 1.00 98.38 391 TRP A N 1
ATOM 3154 C CA . TRP A 1 391 ? 3.228 -3.476 -9.979 1.00 98.38 391 TRP A CA 1
ATOM 3155 C C . TRP A 1 391 ? 3.502 -2.278 -9.087 1.00 98.38 391 TRP A C 1
ATOM 3157 O O . TRP A 1 391 ? 3.432 -1.127 -9.534 1.00 98.38 391 TRP A O 1
ATOM 3167 N N . ILE A 1 392 ? 3.686 -2.565 -7.796 1.00 98.75 392 ILE A N 1
ATOM 3168 C CA . ILE A 1 392 ? 3.874 -1.536 -6.772 1.00 98.75 392 ILE A CA 1
ATOM 3169 C C . ILE A 1 392 ? 5.329 -1.078 -6.820 1.00 98.75 392 ILE A C 1
ATOM 3171 O O . ILE A 1 392 ? 5.566 0.106 -7.037 1.00 98.75 392 ILE A O 1
ATOM 3175 N N . LYS A 1 393 ? 6.305 -1.988 -6.753 1.00 97.75 393 LYS A N 1
ATOM 3176 C CA . LYS A 1 393 ? 7.678 -1.705 -7.188 1.00 97.75 393 LYS A CA 1
ATOM 3177 C C . LYS A 1 393 ? 7.739 -1.715 -8.722 1.00 97.75 393 LYS A C 1
ATOM 3179 O O . LYS A 1 393 ? 7.422 -2.739 -9.332 1.00 97.75 393 LYS A O 1
ATOM 3184 N N . PRO A 1 394 ? 8.157 -0.612 -9.371 1.00 97.00 394 PRO A N 1
ATOM 3185 C CA . PRO A 1 394 ? 8.410 -0.591 -10.809 1.00 97.00 394 PRO A CA 1
ATOM 3186 C C . PRO A 1 394 ? 9.457 -1.651 -11.203 1.00 97.00 394 PRO A C 1
ATOM 3188 O O . PRO A 1 394 ? 10.594 -1.582 -10.722 1.00 97.00 394 PRO A O 1
ATOM 3191 N N . PRO A 1 395 ? 9.124 -2.634 -12.063 1.00 96.56 395 PRO A N 1
ATOM 3192 C CA . PRO A 1 395 ? 10.089 -3.649 -12.468 1.00 96.56 395 PRO A CA 1
ATOM 3193 C C . PRO A 1 395 ? 11.292 -3.011 -13.166 1.00 96.56 395 PRO A C 1
ATOM 3195 O O . PRO A 1 395 ? 11.145 -2.130 -14.015 1.00 96.56 395 PRO A O 1
ATOM 3198 N N . GLY A 1 396 ? 12.490 -3.454 -12.793 1.00 94.44 396 GLY A N 1
ATOM 3199 C CA . GLY A 1 396 ? 13.744 -2.891 -13.285 1.00 94.44 396 GLY A CA 1
ATOM 3200 C C . GLY A 1 396 ? 14.291 -1.717 -12.479 1.00 94.44 396 GLY A C 1
ATOM 3201 O O . GLY A 1 396 ? 15.406 -1.302 -12.753 1.00 94.44 396 GLY A O 1
ATOM 3202 N N . GLU A 1 397 ? 13.581 -1.172 -11.490 1.00 96.06 397 GLU A N 1
ATOM 3203 C CA . GLU A 1 397 ? 14.231 -0.295 -10.508 1.00 96.06 397 GLU A CA 1
ATOM 3204 C C . GLU A 1 397 ? 15.026 -1.129 -9.494 1.00 96.06 397 GLU A C 1
ATOM 3206 O O . GLU A 1 397 ? 14.488 -2.080 -8.927 1.00 96.06 397 GLU A O 1
ATOM 3211 N N . SER A 1 398 ? 16.291 -0.758 -9.271 1.00 95.06 398 SER A N 1
ATOM 3212 C CA . SER A 1 398 ? 17.187 -1.412 -8.308 1.00 95.06 398 SER A CA 1
ATOM 3213 C C . SER A 1 398 ? 16.636 -1.331 -6.880 1.00 95.06 398 SER A C 1
ATOM 3215 O O . SER A 1 398 ? 15.956 -0.360 -6.529 1.00 95.06 398 SER A O 1
ATOM 3217 N N . ASP A 1 399 ? 16.946 -2.336 -6.060 1.00 91.81 3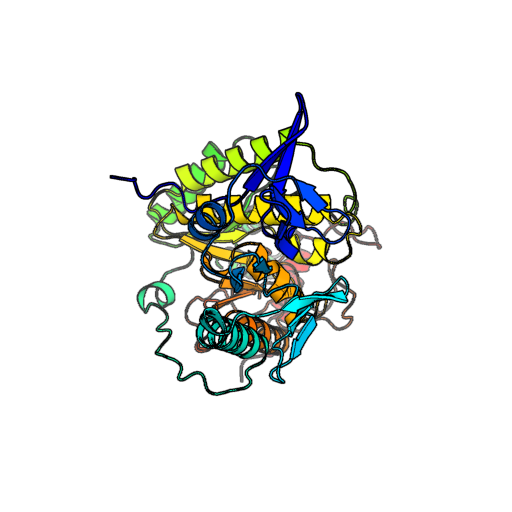99 ASP A N 1
ATOM 3218 C CA . ASP A 1 399 ? 16.701 -2.356 -4.608 1.00 91.81 399 ASP A CA 1
ATOM 3219 C C . ASP A 1 399 ? 17.838 -1.697 -3.799 1.00 91.81 399 ASP A C 1
ATOM 3221 O O . ASP A 1 399 ? 17.773 -1.626 -2.575 1.00 91.81 399 ASP A O 1
ATOM 3225 N N . GLY A 1 400 ? 18.897 -1.229 -4.469 1.00 90.31 400 GLY A N 1
ATOM 3226 C CA . GLY A 1 400 ? 20.108 -0.695 -3.841 1.00 90.31 400 GLY A CA 1
ATOM 3227 C C . GLY A 1 400 ? 21.376 -1.338 -4.390 1.00 90.31 400 GLY A C 1
ATOM 3228 O O . GLY A 1 400 ? 21.311 -2.267 -5.185 1.00 90.31 400 GLY A O 1
ATOM 3229 N N . VAL A 1 401 ? 22.545 -0.860 -3.953 1.00 85.50 401 VAL A N 1
ATOM 3230 C CA . VAL A 1 401 ? 23.847 -1.396 -4.405 1.00 85.50 401 VAL A CA 1
ATOM 3231 C C . VAL A 1 401 ? 24.070 -2.860 -4.004 1.00 85.50 401 VAL A C 1
ATOM 3233 O O . VAL A 1 401 ? 24.906 -3.541 -4.599 1.00 85.50 401 VAL A O 1
ATOM 3236 N N . GLY A 1 402 ? 23.301 -3.341 -3.021 1.00 77.25 402 GLY A N 1
ATOM 3237 C CA . GLY A 1 402 ? 23.424 -4.675 -2.452 1.00 77.25 402 GLY A CA 1
ATOM 3238 C C . GLY A 1 402 ? 24.772 -4.912 -1.760 1.00 77.25 402 GLY A C 1
ATOM 3239 O O . GLY A 1 402 ? 25.649 -4.044 -1.763 1.00 77.25 402 GLY A O 1
ATOM 3240 N N . PRO A 1 403 ? 24.960 -6.096 -1.160 1.00 69.06 403 PRO A N 1
ATOM 3241 C CA . PRO A 1 403 ? 26.219 -6.462 -0.513 1.00 69.06 403 PRO A CA 1
ATOM 3242 C C . PRO A 1 403 ? 27.385 -6.604 -1.505 1.00 69.06 403 PRO A C 1
ATOM 3244 O O . PRO A 1 403 ? 28.536 -6.406 -1.126 1.00 69.06 403 PRO A O 1
ATOM 3247 N N . GLU A 1 404 ? 27.105 -6.905 -2.775 1.00 69.62 404 GLU A N 1
ATOM 3248 C CA . GLU A 1 404 ? 28.134 -7.095 -3.808 1.00 69.62 404 GLU A CA 1
ATOM 3249 C C . GLU A 1 404 ? 28.614 -5.782 -4.452 1.00 69.62 404 GLU A C 1
ATOM 3251 O O . GLU A 1 404 ? 29.650 -5.761 -5.113 1.00 69.62 404 GLU A O 1
ATOM 3256 N N . GLY A 1 405 ? 27.890 -4.670 -4.265 1.00 73.25 405 GLY A N 1
ATOM 3257 C CA . GLY A 1 405 ? 28.304 -3.332 -4.706 1.00 73.25 405 GLY A CA 1
ATOM 3258 C C . GLY A 1 405 ? 28.262 -3.076 -6.220 1.00 73.25 405 GLY A C 1
ATOM 3259 O O . GLY A 1 405 ? 28.735 -2.032 -6.668 1.00 73.25 405 GLY A O 1
ATOM 3260 N N . VAL A 1 406 ? 27.715 -4.002 -7.014 1.00 78.12 406 VAL A N 1
ATOM 3261 C CA . VAL A 1 406 ? 27.657 -3.908 -8.489 1.00 78.12 406 VAL A CA 1
ATOM 3262 C C . VAL A 1 406 ? 26.341 -3.289 -8.984 1.00 78.12 406 VAL A C 1
ATOM 3264 O O . VAL A 1 406 ? 26.276 -2.769 -10.100 1.00 78.12 406 VAL A O 1
ATOM 3267 N N . ALA A 1 407 ? 25.286 -3.313 -8.167 1.00 87.50 407 ALA A N 1
ATOM 3268 C CA . ALA A 1 407 ? 23.967 -2.841 -8.570 1.00 87.50 407 ALA A CA 1
ATOM 3269 C C . ALA A 1 407 ? 23.846 -1.299 -8.519 1.00 87.50 407 ALA A C 1
ATOM 3271 O O . ALA A 1 407 ? 24.534 -0.636 -7.737 1.00 87.50 407 ALA A O 1
ATOM 3272 N N . PRO A 1 408 ? 22.955 -0.687 -9.325 1.00 92.25 408 PRO A N 1
ATOM 3273 C CA . PRO A 1 408 ? 22.646 0.739 -9.221 1.00 92.25 408 PRO A CA 1
ATOM 3274 C C . PRO A 1 408 ? 22.072 1.119 -7.848 1.00 92.25 408 PRO A C 1
ATOM 3276 O O . PRO A 1 408 ? 21.533 0.275 -7.134 1.00 92.25 408 PRO A O 1
ATOM 3279 N N . GLN A 1 409 ? 22.112 2.410 -7.502 1.00 91.56 409 GLN A N 1
ATOM 3280 C CA . GLN A 1 409 ? 21.457 2.904 -6.284 1.00 91.56 409 GLN A CA 1
ATOM 3281 C C . GLN A 1 409 ? 19.951 2.611 -6.268 1.00 91.56 409 GLN A C 1
ATOM 3283 O O . GLN A 1 409 ? 19.329 2.469 -7.322 1.00 91.56 409 GLN A O 1
ATOM 3288 N N . ASP A 1 410 ? 19.368 2.559 -5.069 1.00 89.56 410 ASP A N 1
ATOM 3289 C CA . ASP A 1 410 ? 17.943 2.277 -4.882 1.00 89.56 410 ASP A CA 1
ATOM 3290 C C . ASP A 1 410 ? 17.074 3.236 -5.711 1.00 89.56 410 ASP A C 1
ATOM 3292 O O . ASP A 1 410 ? 17.321 4.443 -5.798 1.00 89.56 410 ASP A O 1
ATOM 3296 N N . GLY A 1 411 ? 16.087 2.663 -6.396 1.00 91.38 411 GLY A N 1
ATOM 3297 C CA . GLY A 1 411 ? 15.180 3.383 -7.281 1.00 91.38 411 GLY A CA 1
ATOM 3298 C C . GLY A 1 411 ? 15.783 3.785 -8.632 1.00 91.38 411 GLY A C 1
ATOM 3299 O O . GLY A 1 411 ? 15.056 4.300 -9.485 1.00 91.38 411 GLY A O 1
ATOM 3300 N N . MET A 1 412 ? 17.073 3.563 -8.897 1.00 93.94 412 MET A N 1
ATOM 3301 C CA . MET A 1 412 ? 17.624 3.783 -10.237 1.00 93.94 412 MET A CA 1
ATOM 3302 C C . MET A 1 412 ? 17.156 2.689 -11.190 1.00 93.94 412 MET A C 1
ATOM 3304 O O . MET A 1 412 ? 17.140 1.508 -10.848 1.00 93.94 412 MET A O 1
ATOM 3308 N N . PHE A 1 413 ? 16.778 3.081 -12.407 1.00 95.75 413 PHE A N 1
ATOM 3309 C CA . PHE A 1 413 ? 16.363 2.118 -13.419 1.00 95.75 413 PHE A CA 1
ATOM 3310 C C . PHE A 1 413 ? 17.571 1.350 -13.963 1.00 95.75 413 PHE A C 1
ATOM 3312 O O . PHE A 1 413 ? 18.549 1.951 -14.406 1.00 95.75 413 PHE A O 1
ATOM 3319 N N . TRP A 1 414 ? 17.465 0.026 -13.952 1.00 95.44 414 TRP A N 1
ATOM 3320 C CA . TRP A 1 414 ? 18.467 -0.935 -14.375 1.00 95.44 414 TRP A CA 1
ATOM 3321 C C . TRP A 1 414 ? 17.931 -1.750 -15.567 1.00 95.44 414 TRP A C 1
ATOM 3323 O O . TRP A 1 414 ? 17.200 -2.729 -15.380 1.00 95.44 414 TRP A O 1
ATOM 3333 N N . PRO A 1 415 ? 18.272 -1.361 -16.812 1.00 95.75 415 PRO A N 1
ATOM 3334 C CA . PRO A 1 415 ? 17.741 -1.999 -18.016 1.00 95.75 415 PRO A CA 1
ATOM 3335 C C . PRO A 1 415 ? 17.977 -3.507 -18.067 1.00 95.75 415 PRO A C 1
ATOM 3337 O O . PRO A 1 415 ? 17.073 -4.249 -18.433 1.00 95.75 415 PRO A O 1
ATOM 3340 N N . GLN A 1 416 ? 19.165 -3.965 -17.667 1.00 94.19 416 GLN A N 1
ATOM 3341 C CA . GLN A 1 416 ? 19.526 -5.381 -17.700 1.00 94.19 416 GLN A CA 1
ATOM 3342 C C . GLN A 1 416 ? 18.633 -6.197 -16.762 1.00 94.19 416 GLN A C 1
ATOM 3344 O O . GLN A 1 416 ? 18.101 -7.221 -17.181 1.00 94.19 416 GLN A O 1
ATOM 3349 N N . LYS A 1 417 ? 18.367 -5.699 -15.546 1.00 95.12 417 LYS A N 1
ATOM 3350 C CA . LYS A 1 417 ? 17.451 -6.362 -14.608 1.00 95.12 417 LYS A CA 1
ATOM 3351 C C . LYS A 1 417 ? 16.013 -6.376 -15.126 1.00 95.12 417 LYS A C 1
ATOM 3353 O O . LYS A 1 417 ? 15.321 -7.381 -15.018 1.00 95.12 417 LYS A O 1
ATOM 3358 N N . ALA A 1 418 ? 15.562 -5.283 -15.745 1.00 96.56 418 ALA A N 1
ATOM 3359 C CA . ALA A 1 418 ? 14.250 -5.237 -16.393 1.00 96.56 418 ALA A CA 1
ATOM 3360 C C . ALA A 1 418 ? 14.117 -6.289 -17.510 1.00 96.56 418 ALA A C 1
ATOM 3362 O O . ALA A 1 418 ? 13.088 -6.952 -17.618 1.00 96.56 418 ALA A O 1
ATOM 3363 N N . ILE A 1 419 ? 15.155 -6.439 -18.337 1.00 96.12 419 ILE A N 1
ATOM 3364 C CA . ILE A 1 419 ? 15.207 -7.415 -19.432 1.00 96.12 419 ILE A CA 1
ATOM 3365 C C . ILE A 1 419 ? 15.211 -8.845 -18.886 1.00 96.12 419 ILE A C 1
ATOM 3367 O O . ILE A 1 419 ? 14.424 -9.658 -19.365 1.00 96.12 419 ILE A O 1
ATOM 3371 N N . GLU A 1 420 ? 16.009 -9.126 -17.854 1.00 95.31 420 GLU A N 1
ATOM 3372 C CA . GLU A 1 420 ? 16.039 -10.427 -17.174 1.00 95.31 420 GLU A CA 1
ATOM 3373 C C . GLU A 1 420 ? 14.648 -10.821 -16.658 1.00 95.31 420 GLU A C 1
ATOM 3375 O O . GLU A 1 420 ? 14.161 -11.912 -16.954 1.00 95.31 420 GLU A O 1
ATOM 3380 N N . LEU A 1 421 ? 13.964 -9.911 -15.953 1.00 96.62 421 LEU A N 1
ATOM 3381 C CA . LEU A 1 421 ? 12.605 -10.147 -15.457 1.00 96.62 421 LEU A CA 1
ATOM 3382 C C . LEU A 1 421 ? 11.643 -10.534 -16.591 1.00 96.62 421 LEU A C 1
ATOM 3384 O O . LEU A 1 421 ? 10.824 -11.439 -16.422 1.00 96.62 421 LEU A O 1
ATOM 3388 N N . ILE A 1 422 ? 11.738 -9.862 -17.742 1.00 95.88 422 ILE A N 1
ATOM 3389 C CA . ILE A 1 422 ? 10.890 -10.119 -18.915 1.00 95.88 422 ILE A CA 1
ATOM 3390 C C . ILE A 1 422 ? 11.238 -11.457 -19.570 1.00 95.88 422 ILE A C 1
ATOM 3392 O O . ILE A 1 422 ? 10.334 -12.206 -19.942 1.00 95.88 422 ILE A O 1
ATOM 3396 N N . ASP A 1 423 ? 12.522 -11.788 -19.690 1.00 94.81 423 ASP A N 1
ATOM 3397 C CA . ASP A 1 423 ? 12.964 -13.086 -20.212 1.00 94.81 423 ASP A CA 1
ATOM 3398 C C . ASP A 1 423 ? 12.494 -14.238 -19.323 1.00 94.81 423 ASP A C 1
ATOM 3400 O O . ASP A 1 423 ? 12.131 -15.315 -19.805 1.00 94.81 423 ASP A O 1
ATOM 3404 N N . ASN A 1 424 ? 12.384 -13.965 -18.027 1.00 94.06 424 ASN A N 1
ATOM 3405 C CA . ASN A 1 424 ? 11.916 -14.904 -17.027 1.00 94.06 424 ASN A CA 1
ATOM 3406 C C . ASN A 1 424 ? 10.386 -14.942 -16.857 1.00 94.06 424 ASN A C 1
ATOM 3408 O O . ASN A 1 424 ? 9.881 -15.771 -16.101 1.00 94.06 424 ASN A O 1
ATOM 3412 N N . TRP A 1 425 ? 9.632 -14.114 -17.590 1.00 88.12 425 TRP A N 1
ATOM 3413 C CA . TRP A 1 425 ? 8.174 -13.964 -17.461 1.00 88.12 425 TRP A CA 1
ATOM 3414 C C . TRP A 1 425 ? 7.369 -15.216 -17.870 1.00 88.12 425 TRP A C 1
ATOM 3416 O O . TRP A 1 425 ? 6.189 -15.345 -17.546 1.00 88.12 425 TRP A O 1
ATOM 3426 N N . ARG A 1 426 ? 7.977 -16.165 -18.595 1.00 57.19 426 ARG A N 1
ATOM 3427 C CA . ARG A 1 426 ? 7.279 -17.317 -19.189 1.00 57.19 426 ARG A CA 1
ATOM 3428 C C . ARG A 1 426 ? 7.559 -18.639 -18.473 1.00 57.19 426 ARG A C 1
ATOM 3430 O O . ARG A 1 426 ? 8.533 -19.304 -18.811 1.00 57.19 426 ARG A O 1
ATOM 3437 N N . SER A 1 427 ? 6.629 -19.043 -17.600 1.00 39.81 427 SER A N 1
ATOM 3438 C CA . SER A 1 427 ? 6.220 -20.451 -17.385 1.00 39.81 427 SER A CA 1
ATOM 3439 C C . SER A 1 427 ? 5.001 -20.623 -16.446 1.00 39.81 427 SER A C 1
ATOM 3441 O O . SER A 1 427 ? 4.963 -21.581 -15.685 1.00 39.81 427 SER A O 1
ATOM 3443 N N . SER A 1 428 ? 3.985 -19.744 -16.497 1.00 36.81 428 SER A N 1
ATOM 3444 C CA . SER A 1 428 ? 2.799 -19.844 -15.606 1.00 36.81 428 SER A CA 1
ATOM 3445 C C . SER A 1 428 ? 1.487 -19.493 -16.320 1.00 36.81 428 SER A C 1
ATOM 3447 O O . SER A 1 428 ? 0.685 -18.687 -15.855 1.00 36.81 428 SER A O 1
ATOM 3449 N N . SER A 1 429 ? 1.280 -20.051 -17.512 1.00 31.00 429 SER A N 1
ATOM 3450 C CA . SER A 1 429 ? -0.014 -20.027 -18.203 1.00 31.00 429 SER A CA 1
ATOM 3451 C C . SER A 1 429 ? -0.374 -21.449 -18.611 1.00 31.00 429 SER A C 1
ATOM 3453 O O . SER A 1 429 ? -0.137 -21.836 -19.750 1.00 31.00 429 SER A O 1
ATOM 3455 N N . ASN A 1 430 ? -0.886 -22.218 -17.652 1.00 29.39 430 ASN A N 1
ATOM 3456 C CA . ASN A 1 430 ? -1.713 -23.402 -17.874 1.00 29.39 430 ASN A CA 1
ATOM 3457 C C . ASN A 1 430 ? -2.792 -23.444 -16.799 1.00 29.39 430 ASN A C 1
ATOM 3459 O O . ASN A 1 430 ? -2.414 -23.372 -15.610 1.00 29.39 430 ASN A O 1
#